Protein AF-A0A1B0FHN4-F1 (afdb_monomer_lite)

Structure (mmCIF, N/CA/C/O backbone):
data_AF-A0A1B0FHN4-F1
#
_entry.id   AF-A0A1B0FHN4-F1
#
loop_
_atom_site.group_PDB
_atom_site.id
_atom_site.type_symbol
_atom_site.label_atom_id
_atom_site.label_alt_id
_atom_site.label_comp_id
_atom_site.label_asym_id
_atom_site.label_entity_id
_atom_site.label_seq_id
_atom_site.pdbx_PDB_ins_code
_atom_site.Cartn_x
_atom_site.Cartn_y
_atom_site.Cartn_z
_atom_site.occupancy
_atom_site.B_iso_or_equiv
_atom_site.auth_seq_id
_atom_site.auth_comp_id
_atom_site.auth_asym_id
_atom_site.auth_atom_id
_atom_site.pdbx_PDB_model_num
ATOM 1 N N . MET A 1 1 ? 28.732 -13.993 -43.376 1.00 34.88 1 MET A N 1
ATOM 2 C CA . MET A 1 1 ? 27.911 -12.898 -42.823 1.00 34.88 1 MET A CA 1
ATOM 3 C C . MET A 1 1 ? 27.946 -11.778 -43.836 1.00 34.88 1 MET A C 1
ATOM 5 O O . MET A 1 1 ? 28.959 -11.091 -43.907 1.00 34.88 1 MET A O 1
ATOM 9 N N . ASP A 1 2 ? 26.891 -11.631 -44.626 1.00 32.06 2 ASP A N 1
ATOM 10 C CA . ASP A 1 2 ? 26.727 -10.445 -45.464 1.00 32.06 2 ASP A CA 1
ATOM 11 C C . ASP A 1 2 ? 26.324 -9.287 -44.547 1.00 32.06 2 ASP A C 1
ATOM 13 O O . ASP A 1 2 ? 25.372 -9.400 -43.774 1.00 32.06 2 ASP A O 1
ATOM 17 N N . LYS A 1 3 ? 27.129 -8.222 -44.535 1.00 39.84 3 LYS A N 1
ATOM 18 C CA . LYS A 1 3 ? 26.918 -7.025 -43.713 1.00 39.84 3 LYS A CA 1
ATOM 19 C C . LYS A 1 3 ? 26.563 -5.879 -44.653 1.00 39.84 3 LYS A C 1
ATOM 21 O O . LYS A 1 3 ? 27.335 -5.594 -45.565 1.00 39.84 3 LYS A O 1
ATOM 26 N N . VAL A 1 4 ? 25.428 -5.228 -44.417 1.00 41.84 4 VAL A N 1
ATOM 27 C CA . VAL A 1 4 ? 25.006 -4.020 -45.141 1.00 41.84 4 VAL A CA 1
ATOM 28 C C . VAL A 1 4 ? 24.867 -2.890 -44.122 1.00 41.84 4 VAL A C 1
ATOM 30 O O . VAL A 1 4 ? 24.237 -3.069 -43.079 1.00 41.84 4 VAL A O 1
ATOM 33 N N . GLU A 1 5 ? 25.505 -1.753 -44.399 1.00 41.12 5 GLU A N 1
ATOM 34 C CA . GLU A 1 5 ? 25.425 -0.530 -43.594 1.00 41.12 5 GLU A CA 1
ATOM 35 C C . GLU A 1 5 ? 24.766 0.567 -44.431 1.00 41.12 5 GLU A C 1
ATOM 37 O O . GLU A 1 5 ? 25.234 0.879 -45.526 1.00 41.12 5 GLU A O 1
ATOM 42 N N . GLU A 1 6 ? 23.689 1.158 -43.913 1.00 44.94 6 GLU A N 1
ATOM 43 C CA . GLU A 1 6 ? 22.981 2.261 -44.565 1.00 44.94 6 GLU A CA 1
ATOM 44 C C . GLU A 1 6 ? 22.776 3.443 -43.608 1.00 44.94 6 GLU A C 1
ATOM 46 O O . GLU A 1 6 ? 22.557 3.284 -42.405 1.00 44.94 6 GLU A O 1
ATOM 51 N N . SER A 1 7 ? 22.865 4.658 -44.158 1.00 42.47 7 SER A N 1
ATOM 52 C CA . SER A 1 7 ? 22.763 5.917 -43.412 1.00 42.47 7 SER A CA 1
ATOM 53 C C . SER A 1 7 ? 21.483 6.673 -43.770 1.00 42.47 7 SER A C 1
ATOM 55 O O . SER A 1 7 ? 21.197 6.860 -44.953 1.00 42.47 7 SER A O 1
ATOM 57 N N . MET A 1 8 ? 20.763 7.192 -42.774 1.00 43.97 8 MET A N 1
ATOM 58 C CA . MET A 1 8 ? 19.547 7.992 -42.982 1.00 43.97 8 MET A CA 1
ATOM 59 C C . MET A 1 8 ? 19.863 9.495 -43.104 1.00 43.97 8 MET A C 1
ATOM 61 O O . MET A 1 8 ? 20.710 10.016 -42.374 1.00 43.97 8 MET A O 1
ATOM 65 N N . GLN A 1 9 ? 19.181 10.225 -43.996 1.00 36.88 9 GLN A N 1
ATOM 66 C CA . GLN A 1 9 ? 19.342 11.682 -44.148 1.00 36.88 9 GLN A CA 1
ATOM 67 C C . GLN A 1 9 ? 18.136 12.471 -43.607 1.00 36.88 9 GLN A C 1
ATOM 69 O O . GLN A 1 9 ? 17.022 12.269 -44.080 1.00 36.88 9 GLN A O 1
ATOM 74 N N . PRO A 1 10 ? 18.367 13.458 -42.716 1.00 39.78 10 PRO A N 1
ATOM 75 C CA . PRO A 1 10 ? 17.508 14.641 -42.642 1.00 39.78 10 PRO A CA 1
ATOM 76 C C . PRO A 1 10 ? 18.302 15.967 -42.710 1.00 39.78 10 PRO A C 1
ATOM 78 O O . PRO A 1 10 ? 19.535 15.991 -42.764 1.00 39.78 10 PRO A O 1
ATOM 81 N N . ALA A 1 11 ? 17.570 17.088 -42.719 1.00 39.88 11 ALA A N 1
ATOM 82 C CA . ALA A 1 11 ? 18.005 18.452 -43.050 1.00 39.88 11 ALA A CA 1
ATOM 83 C C . ALA A 1 11 ? 19.072 19.111 -42.134 1.00 39.88 11 ALA A C 1
ATOM 85 O O . ALA A 1 11 ? 19.456 20.252 -42.386 1.00 39.88 11 ALA A O 1
ATOM 86 N N . SER A 1 12 ? 19.606 18.432 -41.108 1.00 40.16 12 SER A N 1
ATOM 87 C CA . SER A 1 12 ? 20.729 18.937 -40.297 1.00 40.16 12 SER A CA 1
ATOM 88 C C . SER A 1 12 ? 21.807 17.862 -40.077 1.00 40.16 12 SER A C 1
ATOM 90 O O . SER A 1 12 ? 21.520 16.673 -39.954 1.00 40.16 12 SER A O 1
ATOM 92 N N . ARG A 1 13 ? 23.086 18.269 -40.069 1.00 43.72 13 ARG A N 1
ATOM 93 C CA . ARG A 1 13 ? 24.255 17.364 -39.998 1.00 43.72 13 ARG A CA 1
ATOM 94 C C . ARG A 1 13 ? 24.473 16.698 -38.624 1.00 43.72 13 ARG A C 1
ATOM 96 O O . ARG A 1 13 ? 25.362 15.861 -38.532 1.00 43.72 13 ARG A O 1
ATOM 103 N N . ALA A 1 14 ? 23.722 17.060 -37.580 1.00 44.41 14 ALA A N 1
ATOM 104 C CA . ALA A 1 14 ? 24.095 16.769 -36.188 1.00 44.41 14 ALA A CA 1
ATOM 105 C C . ALA A 1 14 ? 23.534 15.458 -35.590 1.00 44.41 14 ALA A C 1
ATOM 107 O O . ALA A 1 14 ? 24.089 14.980 -34.606 1.00 44.41 14 ALA A O 1
ATOM 108 N N . CYS A 1 15 ? 22.493 14.849 -36.173 1.00 53.31 15 CYS A N 1
ATOM 109 C CA . CYS A 1 15 ? 21.855 13.635 -35.635 1.00 53.31 15 CYS A CA 1
ATOM 110 C C . CYS A 1 15 ? 21.538 12.644 -36.765 1.00 53.31 15 CYS A C 1
ATOM 112 O O . CYS A 1 15 ? 20.428 12.624 -37.294 1.00 53.31 15 CYS A O 1
ATOM 114 N N . ARG A 1 16 ? 22.522 11.844 -37.182 1.00 66.38 16 ARG A N 1
ATOM 115 C CA . ARG A 1 16 ? 22.334 10.791 -38.192 1.00 66.38 16 ARG A CA 1
ATOM 116 C C . ARG A 1 16 ? 22.693 9.458 -37.556 1.00 66.38 16 ARG A C 1
ATOM 118 O O . ARG A 1 16 ? 23.878 9.276 -37.371 1.00 66.38 16 ARG A O 1
ATOM 125 N N . PRO A 1 17 ? 21.768 8.550 -37.218 1.00 67.12 17 PRO A N 1
ATOM 126 C CA . PRO A 1 17 ? 22.126 7.211 -36.775 1.00 67.12 17 PRO A CA 1
ATOM 127 C C . PRO A 1 17 ? 22.584 6.356 -37.963 1.00 67.12 17 PRO A C 1
ATOM 129 O O . PRO A 1 17 ? 22.205 6.603 -39.113 1.00 67.12 17 PRO A O 1
ATOM 132 N N . VAL A 1 18 ? 23.367 5.323 -37.666 1.00 70.12 18 VAL A N 1
ATOM 133 C CA . VAL A 1 18 ? 23.642 4.207 -38.579 1.00 70.12 18 VAL A CA 1
ATOM 134 C C . VAL A 1 18 ? 22.832 3.012 -38.109 1.00 70.12 18 VAL A C 1
ATOM 136 O O . VAL A 1 18 ? 22.823 2.698 -36.917 1.00 70.12 18 VAL A O 1
ATOM 139 N N . ILE A 1 19 ? 22.141 2.366 -39.050 1.00 71.62 19 ILE A N 1
ATOM 140 C CA . ILE A 1 19 ? 21.429 1.113 -38.806 1.00 71.62 19 ILE A CA 1
ATOM 141 C C . ILE A 1 19 ? 22.251 0.005 -39.446 1.00 71.62 19 ILE A C 1
ATOM 143 O O . ILE A 1 19 ? 22.366 -0.084 -40.669 1.00 71.62 19 ILE A O 1
ATOM 147 N N . LYS A 1 20 ? 22.840 -0.839 -38.606 1.00 72.75 20 LYS A N 1
ATOM 148 C CA . LYS A 1 20 ? 23.603 -2.003 -39.038 1.00 72.75 20 LYS A CA 1
ATOM 149 C C . LYS A 1 20 ? 22.716 -3.238 -38.989 1.00 72.75 20 LYS A C 1
ATOM 151 O O . LYS A 1 20 ? 22.168 -3.567 -37.939 1.00 72.75 20 LYS A O 1
ATOM 156 N N . ILE A 1 21 ? 22.600 -3.928 -40.120 1.00 68.31 21 ILE A N 1
ATOM 157 C CA . ILE A 1 21 ? 21.758 -5.120 -40.261 1.00 68.31 21 ILE A CA 1
ATOM 158 C C . ILE A 1 21 ? 22.640 -6.360 -40.161 1.00 68.31 21 ILE A C 1
ATOM 160 O O . ILE A 1 21 ? 23.572 -6.542 -40.948 1.00 68.31 21 ILE A O 1
ATOM 164 N N . ILE A 1 22 ? 22.362 -7.208 -39.173 1.00 67.06 22 ILE A N 1
ATOM 165 C CA . ILE A 1 22 ? 23.154 -8.398 -38.872 1.00 67.06 22 ILE A CA 1
ATOM 166 C C . ILE A 1 22 ? 22.260 -9.630 -39.007 1.00 67.06 22 ILE A C 1
ATOM 168 O O . ILE A 1 22 ? 21.299 -9.805 -38.258 1.00 67.06 22 ILE A O 1
ATOM 172 N N . LYS A 1 23 ? 22.587 -10.504 -39.966 1.00 63.09 23 LYS A N 1
ATOM 173 C CA . LYS A 1 23 ? 21.985 -11.840 -40.056 1.00 63.09 23 LYS A CA 1
ATOM 174 C C . LYS A 1 23 ? 22.582 -12.716 -38.959 1.00 63.09 23 LYS A C 1
ATOM 176 O O . LYS A 1 23 ? 23.790 -12.970 -38.961 1.00 63.09 23 LYS A O 1
ATOM 181 N N . GLU A 1 24 ? 21.753 -13.157 -38.024 1.00 54.72 24 GLU A N 1
ATOM 182 C CA . GLU A 1 24 ? 22.209 -14.006 -36.928 1.00 54.72 24 GLU A CA 1
ATOM 183 C C . GLU A 1 24 ? 22.347 -15.464 -37.370 1.00 54.72 24 GLU A C 1
ATOM 185 O O . GLU A 1 24 ? 21.437 -16.044 -37.959 1.00 54.72 24 GLU A O 1
ATOM 190 N N . PHE A 1 25 ? 23.502 -16.059 -37.073 1.00 51.72 25 PHE A N 1
ATOM 191 C CA . PHE A 1 25 ? 23.772 -17.483 -37.247 1.00 51.72 25 PHE A CA 1
ATOM 192 C C . PHE A 1 25 ? 24.222 -18.057 -35.906 1.00 51.72 25 PHE A C 1
ATOM 194 O O . PHE A 1 25 ? 25.188 -17.562 -35.326 1.00 51.72 25 PHE A O 1
ATOM 201 N N . SER A 1 26 ? 23.587 -19.137 -35.449 1.00 38.94 26 SER A N 1
ATOM 202 C CA . SER A 1 26 ? 24.148 -19.974 -34.389 1.00 38.94 26 SER A CA 1
ATOM 203 C C . SER A 1 26 ? 24.907 -21.144 -35.017 1.00 38.94 26 SER A C 1
ATOM 205 O O . SER A 1 26 ? 24.331 -21.958 -35.739 1.00 38.94 26 SER A O 1
ATOM 207 N N . LYS A 1 27 ? 26.211 -21.237 -34.742 1.00 32.72 27 LYS A N 1
ATOM 208 C CA . LYS A 1 27 ? 26.993 -22.472 -34.886 1.00 32.72 27 LYS A CA 1
ATOM 209 C C . LYS A 1 27 ? 27.390 -22.928 -33.482 1.00 32.72 27 LYS A C 1
ATOM 211 O O . LYS A 1 27 ? 28.496 -22.649 -33.035 1.00 32.72 27 LYS A O 1
ATOM 216 N N . SER A 1 28 ? 26.506 -23.630 -32.783 1.00 32.69 28 SER A N 1
ATOM 217 C CA . SER A 1 28 ? 26.927 -24.497 -31.680 1.00 32.69 28 SER A CA 1
ATOM 218 C C . SER A 1 28 ? 26.918 -25.942 -32.176 1.00 32.69 28 SER A C 1
ATOM 220 O O . SER A 1 28 ? 25.863 -26.554 -32.324 1.00 32.69 28 SER A O 1
ATOM 222 N N . GLN A 1 29 ? 28.107 -26.478 -32.470 1.00 32.12 29 GLN A N 1
ATOM 223 C CA . GLN A 1 29 ? 28.345 -27.923 -32.525 1.00 32.12 29 GLN A CA 1
ATOM 224 C 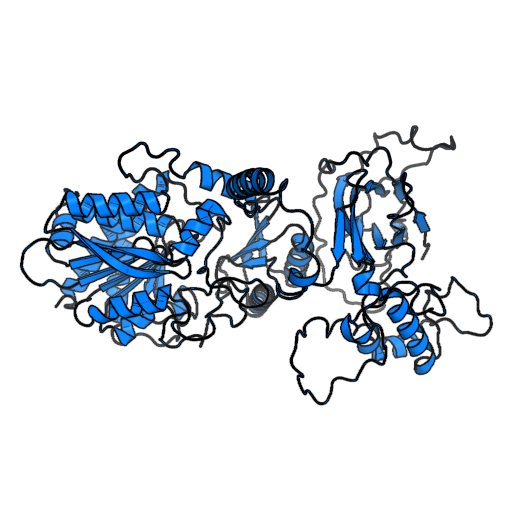C . GLN A 1 29 ? 28.333 -28.462 -31.092 1.00 32.12 29 GLN A C 1
ATOM 226 O O . GLN A 1 29 ? 29.374 -28.765 -30.532 1.00 32.12 29 GLN A O 1
ATOM 231 N N . GLU A 1 30 ? 27.159 -28.531 -30.485 1.00 30.67 30 GLU A N 1
ATOM 232 C CA . GLU A 1 30 ? 26.913 -29.396 -29.337 1.00 30.67 30 GLU A CA 1
ATOM 233 C C . GLU A 1 30 ? 25.421 -29.715 -29.359 1.00 30.67 30 GLU A C 1
ATOM 235 O O . GLU A 1 30 ? 24.571 -28.826 -29.282 1.00 30.67 30 GLU A O 1
ATOM 240 N N . GLU A 1 31 ? 25.114 -30.991 -29.590 1.00 33.03 31 GLU A N 1
ATOM 241 C CA . GLU A 1 31 ? 23.768 -31.551 -29.557 1.00 33.03 31 GLU A CA 1
ATOM 242 C C . GLU A 1 31 ? 23.168 -31.369 -28.156 1.00 33.03 31 GLU A C 1
ATOM 244 O O . GLU A 1 31 ? 23.249 -32.249 -27.307 1.00 33.03 31 GLU A O 1
ATOM 249 N N . PHE A 1 32 ? 22.523 -30.233 -27.904 1.00 31.38 32 PHE A N 1
ATOM 250 C CA . PHE A 1 32 ? 21.530 -30.119 -26.840 1.00 31.38 32 PHE A CA 1
ATOM 251 C C . PHE A 1 32 ? 20.136 -30.213 -27.459 1.00 31.38 32 PHE A C 1
ATOM 253 O O . PHE A 1 32 ? 19.415 -29.233 -27.636 1.00 31.38 32 PHE A O 1
ATOM 260 N N . THR A 1 33 ? 19.744 -31.440 -27.800 1.00 32.06 33 THR A N 1
ATOM 261 C CA . THR A 1 33 ? 18.342 -31.820 -27.991 1.00 32.06 33 THR A CA 1
ATOM 262 C C . THR A 1 33 ? 17.621 -31.785 -26.643 1.00 32.06 33 THR A C 1
ATOM 264 O O . THR A 1 33 ? 17.456 -32.811 -25.991 1.00 32.06 33 THR A O 1
ATOM 267 N N . TYR A 1 34 ? 17.158 -30.606 -26.231 1.00 30.61 34 TYR A N 1
ATOM 268 C CA . TYR A 1 34 ? 15.977 -30.503 -25.375 1.00 30.61 34 TYR A CA 1
ATOM 269 C C . TYR A 1 34 ? 14.806 -30.061 -26.246 1.00 30.61 34 TYR A C 1
ATOM 271 O O . TYR A 1 34 ? 14.910 -29.100 -27.006 1.00 30.61 34 TYR A O 1
ATOM 279 N N . GLY A 1 35 ? 13.712 -30.820 -26.186 1.00 31.41 35 GLY A N 1
ATOM 280 C CA . GLY A 1 35 ? 12.503 -30.644 -26.988 1.00 31.41 35 GLY A CA 1
ATOM 281 C C . GLY A 1 35 ? 11.759 -29.342 -26.690 1.00 31.41 35 GLY A C 1
ATOM 282 O O . GLY A 1 35 ? 10.659 -29.365 -26.146 1.00 31.41 35 GLY A O 1
ATOM 283 N N . LEU A 1 36 ? 12.336 -28.210 -27.087 1.00 32.19 36 LEU A N 1
ATOM 284 C CA . LEU A 1 36 ? 11.696 -26.903 -27.079 1.00 32.19 36 LEU A CA 1
ATOM 285 C C . LEU A 1 36 ? 10.501 -26.936 -28.039 1.00 32.19 36 LEU A C 1
ATOM 287 O O . LEU A 1 36 ? 10.652 -26.891 -29.265 1.00 32.19 36 LEU A O 1
ATOM 291 N N . LYS A 1 37 ? 9.282 -26.983 -27.492 1.00 30.56 37 LYS A N 1
ATOM 292 C CA . LYS A 1 37 ? 8.090 -26.583 -28.247 1.00 30.56 37 LYS A CA 1
ATOM 293 C C . LYS A 1 37 ? 8.266 -25.113 -28.631 1.00 30.56 37 LYS A C 1
ATOM 295 O O . LYS A 1 37 ? 8.215 -24.232 -27.779 1.00 30.56 37 LYS A O 1
ATOM 300 N N . LYS A 1 38 ? 8.479 -24.859 -29.925 1.00 31.61 38 LYS A N 1
ATOM 301 C CA . LYS A 1 38 ? 8.572 -23.512 -30.505 1.00 31.61 38 LYS A CA 1
ATOM 302 C C . LYS A 1 38 ? 7.319 -22.705 -30.131 1.00 31.61 38 LYS A C 1
ATOM 304 O O . LYS A 1 38 ? 6.219 -23.032 -30.569 1.00 31.61 38 LYS A O 1
ATOM 309 N N . ILE A 1 39 ? 7.487 -21.662 -29.319 1.00 35.91 39 ILE A N 1
ATOM 310 C CA . ILE A 1 39 ? 6.416 -20.728 -28.955 1.00 35.91 39 ILE A CA 1
ATOM 311 C C . ILE A 1 39 ? 6.089 -19.881 -30.191 1.00 35.91 39 ILE A C 1
ATOM 313 O O . ILE A 1 39 ? 6.935 -19.137 -30.688 1.00 35.91 39 ILE A O 1
ATOM 317 N N . HIS A 1 40 ? 4.866 -19.999 -30.708 1.00 31.12 40 HIS A N 1
ATOM 318 C CA . HIS A 1 40 ? 4.373 -19.151 -31.791 1.00 31.12 40 HIS A CA 1
ATOM 319 C C . HIS A 1 40 ? 4.014 -17.759 -31.251 1.00 31.12 40 HIS A C 1
ATOM 321 O O . HIS A 1 40 ? 2.978 -17.590 -30.611 1.00 31.12 40 HIS A O 1
ATOM 327 N N . TYR A 1 41 ? 4.824 -16.741 -31.557 1.00 40.97 41 TYR A N 1
ATOM 328 C CA . TYR A 1 41 ? 4.390 -15.348 -31.437 1.00 40.97 41 TYR A CA 1
ATOM 329 C C . TYR A 1 41 ? 3.183 -15.111 -32.359 1.00 40.97 41 TYR A C 1
ATOM 331 O O . TYR A 1 41 ? 3.268 -15.309 -33.575 1.00 40.97 41 TYR A O 1
ATOM 339 N N . GLN A 1 42 ? 2.047 -14.670 -31.808 1.00 43.12 42 GLN A N 1
ATOM 340 C CA . GLN A 1 42 ? 0.938 -14.182 -32.628 1.00 43.12 42 GLN A CA 1
ATOM 341 C C . GLN A 1 42 ? 1.294 -12.798 -33.179 1.00 43.12 42 GLN A C 1
ATOM 343 O O . GLN A 1 42 ? 1.044 -11.772 -32.553 1.00 43.12 42 GLN A O 1
ATOM 348 N N . ILE A 1 43 ? 1.891 -12.776 -34.370 1.00 54.84 43 ILE A N 1
ATOM 349 C CA . ILE A 1 43 ? 2.133 -11.543 -35.122 1.00 54.84 43 ILE A CA 1
ATOM 350 C C . ILE A 1 43 ? 0.764 -10.963 -35.523 1.00 54.84 43 ILE A C 1
ATOM 352 O O . ILE A 1 43 ? -0.015 -11.661 -36.195 1.00 54.84 43 ILE A O 1
ATOM 356 N N . PRO A 1 44 ? 0.437 -9.714 -35.140 1.00 49.38 44 PRO A N 1
ATOM 357 C CA . PRO A 1 44 ? -0.846 -9.107 -35.469 1.00 49.38 44 PRO A CA 1
ATOM 358 C C . PRO A 1 44 ? -1.014 -8.995 -36.990 1.00 49.38 44 PRO A C 1
ATOM 360 O O . PRO A 1 44 ? -0.048 -8.884 -37.744 1.00 49.38 44 PRO A O 1
ATOM 363 N N . LYS A 1 45 ? -2.262 -9.026 -37.478 1.00 64.69 45 LYS A N 1
ATOM 364 C CA . LYS A 1 45 ? -2.552 -8.983 -38.929 1.00 64.69 45 LYS A CA 1
ATOM 365 C C . LYS A 1 45 ? -2.007 -7.729 -39.623 1.00 64.69 45 LYS A C 1
ATOM 367 O O . LYS A 1 45 ? -1.831 -7.760 -40.834 1.00 64.69 45 LYS A O 1
ATOM 372 N N . ARG A 1 46 ? -1.809 -6.641 -38.878 1.00 54.97 46 ARG A N 1
ATOM 373 C CA . ARG A 1 46 ? -1.222 -5.378 -39.331 1.00 54.97 46 ARG A CA 1
ATOM 374 C C . ARG A 1 46 ? -0.379 -4.794 -38.193 1.00 54.97 46 ARG A C 1
ATOM 376 O O . ARG A 1 46 ? -0.759 -5.002 -37.038 1.00 54.97 46 ARG A O 1
ATOM 383 N N . PRO A 1 47 ? 0.717 -4.085 -38.495 1.00 57.88 47 PRO A N 1
ATOM 384 C CA . PRO A 1 47 ? 1.460 -3.354 -37.480 1.00 57.88 47 PRO A CA 1
ATOM 385 C C . PRO A 1 47 ? 0.571 -2.266 -36.865 1.00 57.88 47 PRO A C 1
ATOM 387 O O . PRO A 1 47 ? -0.306 -1.703 -37.527 1.00 57.88 47 PRO A O 1
ATOM 390 N N . TYR A 1 48 ? 0.775 -1.982 -35.580 1.00 54.34 48 TYR A N 1
ATOM 391 C CA . TYR A 1 48 ? 0.095 -0.875 -34.911 1.00 54.34 48 TYR A CA 1
ATOM 392 C C . TYR A 1 48 ? 0.551 0.456 -35.514 1.00 54.34 48 TYR A C 1
ATOM 394 O O . TYR A 1 48 ? 1.712 0.591 -35.908 1.00 54.34 48 TYR A O 1
ATOM 402 N N . ARG A 1 49 ? -0.363 1.434 -35.584 1.00 54.41 49 ARG A N 1
ATOM 403 C CA . ARG A 1 49 ? -0.085 2.758 -36.153 1.00 54.41 49 ARG A CA 1
ATOM 404 C C . ARG A 1 49 ? 0.953 3.468 -35.289 1.00 54.41 49 ARG A C 1
ATOM 406 O O . ARG A 1 49 ? 0.650 3.884 -34.177 1.00 54.41 49 ARG A O 1
ATOM 413 N N . VAL A 1 50 ? 2.157 3.616 -35.822 1.00 53.84 50 VAL A N 1
ATOM 414 C CA . VAL A 1 50 ? 3.221 4.391 -35.189 1.00 53.84 50 VAL A CA 1
ATOM 415 C C . VAL A 1 50 ? 3.009 5.858 -35.567 1.00 53.84 50 VAL A C 1
ATOM 417 O O . VAL A 1 50 ? 2.987 6.205 -36.747 1.00 53.84 50 VAL A O 1
ATOM 420 N N . THR A 1 51 ? 2.751 6.719 -34.585 1.00 51.22 51 THR A N 1
ATOM 421 C CA . THR A 1 51 ? 2.561 8.159 -34.804 1.00 51.22 51 THR A CA 1
ATOM 422 C C . THR A 1 51 ? 3.914 8.844 -34.985 1.00 51.22 51 THR A C 1
ATOM 424 O O . THR A 1 51 ? 4.754 8.777 -34.094 1.00 51.22 51 THR A O 1
ATOM 427 N N . GLY A 1 52 ? 4.122 9.513 -36.120 1.00 57.34 52 GLY A N 1
ATOM 428 C CA . GLY A 1 52 ? 5.321 10.310 -36.389 1.00 57.34 52 GLY A CA 1
ATOM 429 C C . GLY A 1 52 ? 5.300 10.890 -37.801 1.00 57.34 52 GLY A C 1
ATOM 430 O O . GLY A 1 52 ? 4.841 10.233 -38.736 1.00 57.34 52 GLY A O 1
ATOM 431 N N . CYS A 1 53 ? 5.760 12.130 -37.973 1.00 60.59 53 CYS A N 1
ATOM 432 C CA . CYS A 1 53 ? 5.789 12.785 -39.288 1.00 60.59 53 CYS A CA 1
ATOM 433 C C . CYS A 1 53 ? 6.983 12.350 -40.154 1.00 60.59 53 CYS A C 1
ATOM 435 O O . CYS A 1 53 ? 6.979 12.608 -41.354 1.00 60.59 53 CYS A O 1
ATOM 437 N N . GLY A 1 54 ? 7.975 11.656 -39.581 1.00 60.94 54 GLY A N 1
ATOM 438 C CA . GLY A 1 54 ? 9.163 11.195 -40.303 1.00 60.94 54 GLY A CA 1
ATOM 439 C C . GLY A 1 54 ? 8.955 9.957 -41.180 1.00 60.94 54 GLY A C 1
ATOM 440 O O . GLY A 1 54 ? 9.852 9.622 -41.950 1.00 60.94 54 GLY A O 1
ATOM 441 N N . TYR A 1 55 ? 7.797 9.287 -41.113 1.00 63.16 55 TYR A N 1
ATOM 442 C CA . TYR A 1 55 ? 7.517 8.075 -41.900 1.00 63.16 55 TYR A CA 1
ATOM 443 C C . TYR A 1 55 ? 7.671 8.293 -43.416 1.00 63.16 55 TYR A C 1
ATOM 445 O O . TYR A 1 55 ? 8.207 7.436 -44.111 1.00 63.16 55 TYR A O 1
ATOM 453 N N . THR A 1 56 ? 7.277 9.463 -43.929 1.00 63.88 56 THR A N 1
ATOM 454 C CA . THR A 1 56 ? 7.404 9.814 -45.357 1.00 63.88 56 THR A CA 1
ATOM 455 C C . THR A 1 56 ? 8.838 10.123 -45.794 1.00 63.88 56 THR A C 1
ATOM 457 O O . THR A 1 56 ? 9.099 10.234 -46.985 1.00 63.88 56 THR A O 1
ATOM 460 N N . THR A 1 57 ? 9.761 10.296 -44.847 1.00 67.88 57 THR A N 1
ATOM 461 C CA . THR A 1 57 ? 11.178 10.626 -45.084 1.00 67.88 57 THR A CA 1
ATOM 462 C C . THR A 1 57 ? 12.115 9.571 -44.484 1.00 67.88 57 THR A C 1
ATOM 464 O O . THR A 1 57 ? 13.283 9.850 -44.218 1.00 67.88 57 THR A O 1
ATOM 467 N N . GLY A 1 58 ? 11.583 8.380 -44.199 1.00 73.81 58 GLY A N 1
ATOM 468 C CA . GLY A 1 58 ? 12.306 7.264 -43.603 1.00 73.81 58 GLY A CA 1
ATOM 469 C C . GLY A 1 58 ? 13.035 6.387 -44.618 1.00 73.81 58 GLY A C 1
ATOM 470 O O . GLY A 1 58 ? 12.897 6.531 -45.830 1.00 73.81 58 GLY A O 1
ATOM 471 N N . LEU A 1 59 ? 13.792 5.433 -44.095 1.00 81.88 59 LEU A N 1
ATOM 472 C CA . LEU A 1 59 ? 14.432 4.362 -44.837 1.00 81.88 59 LEU A CA 1
ATOM 473 C C . LEU A 1 59 ? 13.478 3.171 -44.933 1.00 81.88 59 LEU A C 1
ATOM 475 O O . LEU A 1 59 ? 12.963 2.712 -43.916 1.00 81.88 59 LEU A O 1
ATOM 479 N N . THR A 1 60 ? 13.249 2.661 -46.141 1.00 81.69 60 THR A N 1
ATOM 480 C CA . THR A 1 60 ? 12.444 1.452 -46.358 1.00 81.69 60 THR A CA 1
ATOM 481 C C . THR A 1 60 ? 13.288 0.376 -47.019 1.00 81.69 60 THR A C 1
ATOM 483 O O . THR A 1 60 ? 13.859 0.615 -48.080 1.00 81.69 60 THR A O 1
ATOM 486 N N . LEU A 1 61 ? 13.338 -0.808 -46.411 1.00 84.06 61 LEU A N 1
ATOM 487 C CA . LEU A 1 61 ? 14.149 -1.935 -46.850 1.00 84.06 61 LEU A CA 1
ATOM 488 C C . LEU A 1 61 ? 13.313 -3.189 -47.014 1.00 84.06 61 LEU A C 1
ATOM 490 O O . LEU A 1 61 ? 12.480 -3.518 -46.173 1.00 84.06 61 LEU A O 1
ATOM 494 N N . LEU A 1 62 ? 13.587 -3.918 -48.090 1.00 84.38 62 LEU A N 1
ATOM 495 C CA . LEU A 1 62 ? 13.107 -5.275 -48.276 1.00 84.38 62 LEU A CA 1
ATOM 496 C C . LEU A 1 62 ? 14.267 -6.227 -47.993 1.00 84.38 62 LEU A C 1
ATOM 498 O O . LEU A 1 62 ? 15.235 -6.262 -48.751 1.00 84.38 62 LEU A O 1
ATOM 502 N N . LEU A 1 63 ? 14.167 -6.987 -46.909 1.00 84.69 63 LEU A N 1
ATOM 503 C CA . LEU A 1 63 ? 15.195 -7.933 -46.491 1.00 84.69 63 LEU A CA 1
ATOM 504 C C . LEU A 1 63 ? 14.741 -9.358 -46.830 1.00 84.69 63 LEU A C 1
ATOM 506 O O . LEU A 1 63 ? 13.650 -9.772 -46.433 1.00 84.69 63 LEU A O 1
ATOM 510 N N . ASP A 1 64 ? 15.576 -10.108 -47.549 1.00 84.19 64 ASP A N 1
ATOM 511 C CA . ASP A 1 64 ? 15.416 -11.555 -47.738 1.00 84.19 64 ASP A CA 1
ATOM 512 C C . ASP A 1 64 ? 16.230 -12.259 -46.638 1.00 84.19 64 ASP A C 1
ATOM 514 O O . ASP A 1 64 ? 17.464 -12.217 -46.680 1.00 84.19 64 ASP A O 1
ATOM 518 N N . PRO A 1 65 ? 15.589 -12.866 -45.620 1.00 78.94 65 PRO A N 1
ATOM 519 C CA . PRO A 1 65 ? 16.318 -13.576 -44.575 1.00 78.94 65 PRO A CA 1
ATOM 520 C C . PRO A 1 65 ? 17.032 -14.827 -45.103 1.00 78.94 65 PRO A C 1
ATOM 522 O O . PRO A 1 65 ? 17.928 -15.323 -44.425 1.00 78.94 65 PRO A O 1
ATOM 525 N N . MET A 1 66 ? 16.697 -15.320 -46.301 1.00 78.38 66 MET A N 1
ATOM 526 C CA . MET A 1 66 ? 17.131 -16.603 -46.859 1.00 78.38 66 MET A CA 1
ATOM 527 C C . MET A 1 66 ? 16.917 -17.714 -45.827 1.00 78.38 66 MET A C 1
ATOM 529 O O . MET A 1 66 ? 17.872 -18.245 -45.253 1.00 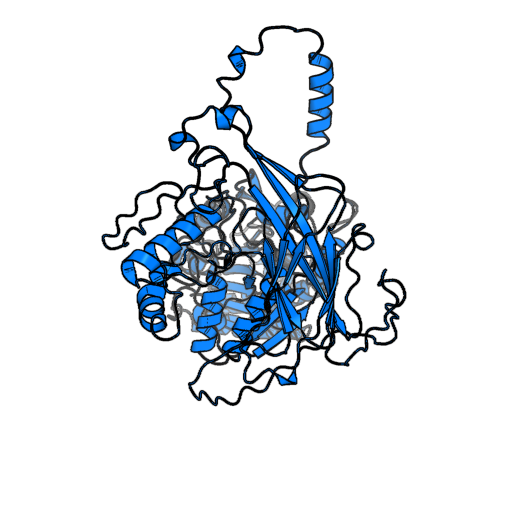78.38 66 MET A O 1
ATOM 533 N N . VAL A 1 67 ? 15.643 -17.998 -45.529 1.00 73.00 67 VAL A N 1
ATOM 534 C CA . VAL A 1 67 ? 15.238 -18.940 -44.468 1.00 73.00 67 VAL A CA 1
ATOM 535 C C . VAL A 1 67 ? 15.884 -20.318 -44.649 1.00 73.00 67 VAL A C 1
ATOM 537 O O . VAL A 1 67 ? 16.263 -20.946 -43.662 1.00 73.00 67 VAL A O 1
ATOM 540 N N . ASP A 1 68 ? 16.089 -20.740 -45.897 1.00 72.44 68 ASP A N 1
ATOM 541 C CA . ASP A 1 68 ? 16.705 -22.024 -46.250 1.00 72.44 68 ASP A CA 1
ATOM 542 C C . ASP A 1 68 ? 18.178 -22.153 -45.803 1.00 72.44 68 ASP A C 1
ATOM 544 O O . ASP A 1 68 ? 18.679 -23.267 -45.655 1.00 72.44 68 ASP A O 1
ATOM 548 N N . ASP A 1 69 ? 18.866 -21.041 -45.521 1.00 71.00 69 ASP A N 1
ATOM 549 C CA . ASP A 1 69 ? 20.262 -21.044 -45.058 1.00 71.00 69 ASP A CA 1
ATOM 550 C C . ASP A 1 69 ? 20.400 -21.234 -43.534 1.00 71.00 69 ASP A C 1
ATOM 552 O O . ASP A 1 69 ? 21.518 -21.346 -43.015 1.00 71.00 69 ASP A O 1
ATOM 556 N N . TYR A 1 70 ? 19.296 -21.223 -42.778 1.00 64.12 70 TYR A N 1
ATOM 557 C CA . TYR A 1 70 ? 19.347 -21.364 -41.322 1.00 64.12 70 TYR A CA 1
ATOM 558 C C . TYR A 1 70 ? 19.443 -22.834 -40.903 1.00 64.12 70 TYR A C 1
ATOM 560 O O . TYR A 1 70 ? 18.489 -23.597 -41.022 1.00 64.12 70 TYR A O 1
ATOM 568 N N . ILE A 1 71 ? 20.580 -23.210 -40.314 1.00 59.28 71 ILE A N 1
ATOM 569 C CA . ILE A 1 71 ? 20.824 -24.562 -39.778 1.00 59.28 71 ILE A CA 1
ATOM 570 C C . ILE A 1 71 ? 20.308 -24.691 -38.331 1.00 59.28 71 ILE A C 1
ATOM 572 O O . ILE A 1 71 ? 19.702 -25.695 -37.968 1.00 59.28 71 ILE A O 1
ATOM 576 N N . ALA A 1 72 ? 20.519 -23.660 -37.507 1.00 55.72 72 ALA A N 1
ATOM 577 C CA . ALA A 1 72 ? 20.020 -23.537 -36.137 1.00 55.72 72 ALA A CA 1
ATOM 578 C C . ALA A 1 72 ? 19.894 -22.048 -35.773 1.00 55.72 72 ALA A C 1
ATOM 580 O O . ALA A 1 72 ? 20.689 -21.232 -36.248 1.00 55.72 72 ALA A O 1
ATOM 581 N N . ASN A 1 73 ? 18.919 -21.683 -34.933 1.00 54.34 73 ASN A N 1
ATOM 582 C CA . ASN A 1 73 ? 18.775 -20.310 -34.446 1.00 54.34 73 ASN A CA 1
ATOM 583 C C . ASN A 1 73 ? 18.607 -20.260 -32.920 1.00 54.34 73 ASN A C 1
ATOM 585 O O . ASN A 1 73 ? 17.972 -21.139 -32.342 1.00 54.34 73 ASN A O 1
ATOM 589 N N . GLY A 1 74 ? 19.166 -19.224 -32.289 1.00 50.44 74 GLY A N 1
ATOM 590 C CA . GLY A 1 74 ? 19.020 -18.941 -30.856 1.00 50.44 74 GLY A CA 1
ATOM 591 C C . GLY A 1 74 ? 17.676 -18.303 -30.480 1.00 50.44 74 GLY A C 1
ATOM 592 O O . GLY A 1 74 ? 17.373 -18.176 -29.298 1.00 50.44 74 GLY A O 1
ATOM 593 N N . PHE A 1 75 ? 16.858 -17.932 -31.471 1.00 55.84 75 PHE A N 1
ATOM 594 C CA . PHE A 1 75 ? 15.565 -17.267 -31.295 1.00 55.84 75 PHE A CA 1
ATOM 595 C C . PHE A 1 75 ? 14.424 -18.029 -31.987 1.00 55.84 75 PHE A C 1
ATOM 597 O O . PHE A 1 75 ? 14.634 -18.791 -32.934 1.00 55.84 75 PHE A O 1
ATOM 604 N N . SER A 1 76 ? 13.183 -17.799 -31.542 1.00 53.72 76 SER A N 1
ATOM 605 C CA . SER A 1 76 ? 11.958 -18.420 -32.073 1.00 53.72 76 SER A CA 1
ATOM 606 C C . SER A 1 76 ? 11.454 -17.773 -33.378 1.00 53.72 76 SER A C 1
ATOM 608 O O . SER A 1 76 ? 10.281 -17.431 -33.513 1.00 53.72 76 SER A O 1
ATOM 610 N N . GLY A 1 77 ? 12.330 -17.613 -34.371 1.00 64.00 77 GLY A N 1
ATOM 611 C CA . GLY A 1 77 ? 11.991 -17.075 -35.695 1.00 64.00 77 GLY A CA 1
ATOM 612 C C . GLY A 1 77 ? 13.216 -16.965 -36.599 1.00 64.00 77 GLY A C 1
ATOM 613 O O . GLY A 1 77 ? 14.323 -17.172 -36.130 1.00 64.00 77 GLY A O 1
ATOM 614 N N . TYR A 1 78 ? 13.045 -16.657 -37.882 1.00 76.12 78 TYR A N 1
ATOM 615 C CA . TYR A 1 78 ? 14.145 -16.362 -38.816 1.00 76.12 78 TYR A CA 1
ATOM 616 C C . TYR A 1 78 ? 14.172 -14.856 -39.068 1.00 76.12 78 TYR A C 1
ATOM 618 O O . TYR A 1 78 ? 13.099 -14.267 -39.121 1.00 76.12 78 TYR A O 1
ATOM 626 N N . GLY A 1 79 ? 15.330 -14.204 -39.190 1.00 83.00 79 GLY A N 1
ATOM 627 C CA . GLY A 1 79 ? 15.354 -12.742 -39.305 1.00 83.00 79 GLY A CA 1
ATOM 628 C C . GLY A 1 79 ? 16.698 -12.062 -39.049 1.00 83.00 79 GLY A C 1
ATOM 629 O O . GLY A 1 79 ? 17.751 -12.702 -39.055 1.00 83.00 79 GLY A O 1
ATOM 630 N N . PHE A 1 80 ? 16.647 -10.749 -38.825 1.00 83.06 80 PHE A N 1
ATOM 631 C CA . PHE A 1 80 ? 17.822 -9.892 -38.654 1.00 83.06 80 PHE A CA 1
ATOM 632 C C . PHE A 1 80 ? 17.789 -9.142 -37.327 1.00 83.06 80 PHE A C 1
ATOM 634 O O . PHE A 1 80 ? 16.739 -8.678 -36.881 1.00 83.06 80 PHE A O 1
ATOM 641 N N . SER A 1 81 ? 18.972 -8.970 -36.746 1.00 80.19 81 SER A N 1
ATOM 642 C CA . SER A 1 81 ? 19.222 -8.047 -35.648 1.00 80.19 81 SER A CA 1
ATOM 643 C C . SER A 1 81 ? 19.634 -6.688 -36.221 1.00 80.19 81 SER A C 1
ATOM 645 O O . SER A 1 81 ? 20.506 -6.604 -37.091 1.00 80.19 81 SER A O 1
ATOM 647 N N . LEU A 1 82 ? 18.960 -5.629 -35.788 1.00 81.94 82 LEU A N 1
ATOM 648 C CA . LEU A 1 82 ? 19.155 -4.255 -36.239 1.00 81.94 82 LEU A CA 1
ATOM 649 C C . LEU A 1 82 ? 19.811 -3.465 -35.121 1.00 81.94 82 LEU A C 1
ATOM 651 O O . LEU A 1 82 ? 19.182 -3.233 -34.093 1.00 81.94 82 LEU A O 1
ATOM 655 N N . VAL A 1 83 ? 21.048 -3.037 -35.335 1.00 81.12 83 VAL A N 1
ATOM 656 C CA . VAL A 1 83 ? 21.826 -2.279 -34.354 1.00 81.12 83 VAL A CA 1
ATOM 657 C C . VAL A 1 83 ? 21.825 -0.806 -34.749 1.00 81.12 83 VAL A C 1
ATOM 659 O O . VAL A 1 83 ? 22.298 -0.455 -35.830 1.00 81.12 83 VAL A O 1
ATOM 662 N N . ILE A 1 84 ? 21.296 0.052 -33.880 1.00 83.19 84 ILE A N 1
ATOM 663 C CA . ILE A 1 84 ? 21.165 1.496 -34.084 1.00 83.19 84 ILE A CA 1
ATOM 664 C C . ILE A 1 84 ? 22.215 2.196 -33.221 1.00 83.19 84 ILE A C 1
ATOM 666 O O . ILE A 1 84 ? 22.186 2.119 -31.992 1.00 83.19 84 ILE A O 1
ATOM 670 N N . HIS A 1 85 ? 23.161 2.881 -33.859 1.00 80.19 85 HIS A N 1
ATOM 671 C CA . HIS A 1 85 ? 24.264 3.537 -33.158 1.00 80.19 85 HIS A CA 1
ATOM 672 C C . HIS A 1 85 ? 24.666 4.867 -33.802 1.00 80.19 85 HIS A C 1
ATOM 674 O O . HIS A 1 85 ? 24.249 5.202 -34.913 1.00 80.19 85 HIS A O 1
ATOM 680 N N . ASP A 1 86 ? 25.488 5.641 -33.088 1.00 81.12 86 ASP A N 1
ATOM 681 C CA . ASP A 1 86 ? 26.079 6.857 -33.645 1.00 81.12 86 ASP A CA 1
ATOM 682 C C . ASP A 1 86 ? 27.092 6.500 -34.758 1.00 81.12 86 ASP A C 1
ATOM 684 O O . ASP A 1 86 ? 27.893 5.581 -34.570 1.00 81.12 86 ASP A O 1
ATOM 688 N N . PRO A 1 87 ? 27.087 7.203 -35.904 1.00 79.12 87 PRO A N 1
ATOM 689 C CA . PRO A 1 87 ? 27.927 6.941 -37.076 1.00 79.12 87 PRO A CA 1
ATOM 690 C C . PRO A 1 87 ? 29.413 7.052 -36.780 1.00 79.12 87 PRO A C 1
ATOM 692 O O . PRO A 1 87 ? 30.224 6.468 -37.492 1.00 79.12 87 PRO A O 1
ATOM 695 N N . TYR A 1 88 ? 29.776 7.838 -35.769 1.00 77.81 88 TYR A N 1
ATOM 696 C CA . TYR A 1 88 ? 31.163 8.020 -35.376 1.00 77.81 88 TYR A CA 1
ATOM 697 C C . TYR A 1 88 ? 31.605 7.008 -34.320 1.00 77.81 88 TYR A C 1
ATOM 699 O O . TYR A 1 88 ? 32.782 6.998 -33.973 1.00 77.81 88 TYR A O 1
ATOM 707 N N . ASN A 1 89 ? 30.697 6.164 -33.823 1.00 77.56 89 ASN A N 1
ATOM 708 C CA . ASN A 1 89 ? 31.003 5.116 -32.862 1.00 77.56 89 ASN A CA 1
ATOM 709 C C . ASN A 1 89 ? 31.106 3.757 -33.550 1.00 77.56 89 ASN A C 1
ATOM 711 O O . ASN A 1 89 ? 30.317 3.425 -34.436 1.00 77.56 89 ASN A O 1
ATOM 715 N N . MET A 1 90 ? 32.045 2.934 -33.084 1.00 72.62 90 MET A N 1
ATOM 716 C CA . MET A 1 90 ? 32.028 1.517 -33.411 1.00 72.62 90 MET A CA 1
ATOM 717 C C . MET A 1 90 ? 30.730 0.879 -32.893 1.00 72.62 90 MET A C 1
ATOM 719 O O . MET A 1 90 ? 30.328 1.165 -31.762 1.00 72.62 90 MET A O 1
ATOM 723 N N . PRO A 1 91 ? 30.086 0.006 -33.686 1.00 66.38 91 PRO A N 1
ATOM 724 C CA . PRO A 1 91 ? 28.947 -0.766 -33.213 1.00 66.38 91 PRO A CA 1
ATOM 725 C C . PRO A 1 91 ? 29.408 -1.666 -32.061 1.00 66.38 91 PRO A C 1
ATOM 727 O O . PRO A 1 91 ? 30.255 -2.539 -32.254 1.00 66.38 91 PRO A O 1
ATOM 730 N N . ASP A 1 92 ? 28.874 -1.419 -30.869 1.00 65.50 92 ASP A N 1
ATOM 731 C CA . ASP A 1 92 ? 29.134 -2.191 -29.650 1.00 65.50 92 ASP A CA 1
ATOM 732 C C . ASP A 1 92 ? 27.905 -3.033 -29.292 1.00 65.50 92 ASP A C 1
ATOM 734 O O . ASP A 1 92 ? 26.787 -2.716 -29.697 1.00 65.50 92 ASP A O 1
ATOM 738 N N . GLU A 1 93 ? 28.097 -4.086 -28.498 1.00 53.88 93 GLU A N 1
ATOM 739 C CA . GLU A 1 93 ? 27.013 -4.984 -28.059 1.00 53.88 93 GLU A CA 1
ATOM 740 C C . GLU A 1 93 ? 25.959 -4.275 -27.186 1.00 53.88 93 GLU A C 1
ATOM 742 O O . GLU A 1 93 ? 24.845 -4.768 -27.046 1.00 53.88 93 GLU A O 1
ATOM 747 N N . ASN A 1 94 ? 26.284 -3.102 -26.630 1.00 54.47 94 ASN A N 1
ATOM 748 C CA . ASN A 1 94 ? 25.366 -2.275 -25.839 1.00 54.47 94 ASN A CA 1
ATOM 749 C C . ASN A 1 94 ? 24.562 -1.262 -26.675 1.00 54.47 94 ASN A C 1
ATOM 751 O O . ASN A 1 94 ? 23.843 -0.435 -26.110 1.00 54.47 94 ASN A O 1
ATOM 755 N N . ALA A 1 95 ? 24.723 -1.256 -28.000 1.00 65.69 95 ALA A N 1
ATOM 756 C CA . ALA A 1 95 ? 23.945 -0.388 -28.872 1.00 65.69 95 ALA A CA 1
ATOM 757 C C . ALA A 1 95 ? 22.472 -0.830 -28.929 1.00 65.69 95 ALA A C 1
ATOM 759 O O . ALA A 1 95 ? 22.139 -2.006 -28.764 1.00 65.69 95 ALA A O 1
ATOM 760 N N . GLU A 1 96 ? 21.583 0.133 -29.172 1.00 71.94 96 GLU A N 1
ATOM 761 C CA . GLU A 1 96 ? 20.143 -0.104 -29.261 1.00 71.94 96 GLU A CA 1
ATOM 762 C C . GLU A 1 96 ? 19.864 -1.148 -30.352 1.00 71.94 96 GLU A C 1
ATOM 764 O O . GLU A 1 96 ? 20.150 -0.913 -31.525 1.00 71.94 96 GLU A O 1
ATOM 769 N N . THR A 1 97 ? 19.330 -2.309 -29.964 1.00 78.00 97 THR A N 1
ATOM 770 C CA . THR A 1 97 ? 19.177 -3.460 -30.864 1.00 78.00 97 THR A CA 1
ATOM 771 C C . THR A 1 97 ? 17.714 -3.886 -30.982 1.00 78.00 97 THR A C 1
ATOM 773 O O . THR A 1 97 ? 17.023 -4.040 -29.974 1.00 78.00 97 THR A O 1
ATOM 776 N N . LYS A 1 98 ? 17.224 -4.095 -32.211 1.00 81.19 98 LYS A N 1
ATOM 777 C CA . LYS A 1 98 ? 15.862 -4.576 -32.507 1.00 81.19 98 LYS A CA 1
ATOM 778 C C . LYS A 1 98 ? 15.894 -5.823 -33.380 1.00 81.19 98 LYS A C 1
ATOM 780 O O . LYS A 1 98 ? 16.584 -5.855 -34.390 1.00 81.19 98 LYS A O 1
ATOM 785 N N . LEU A 1 99 ? 15.095 -6.826 -33.030 1.00 80.75 99 LEU A N 1
ATOM 786 C CA . LEU A 1 99 ? 14.942 -8.038 -33.833 1.00 80.75 99 LEU A CA 1
ATOM 787 C C . LEU A 1 99 ? 13.758 -7.890 -34.797 1.00 80.75 99 LEU A C 1
ATOM 789 O O . LEU A 1 99 ? 12.643 -7.608 -34.362 1.00 80.75 99 LEU A O 1
ATOM 793 N N . VAL A 1 100 ? 13.983 -8.130 -36.089 1.00 83.19 100 VAL A N 1
ATOM 794 C CA . VAL A 1 100 ? 12.925 -8.213 -37.109 1.00 83.19 100 VAL A CA 1
ATOM 795 C C . VAL A 1 100 ? 12.872 -9.613 -37.696 1.00 83.19 100 VAL A C 1
ATOM 797 O O . VAL A 1 100 ? 13.904 -10.192 -38.025 1.00 83.19 100 VAL A O 1
ATOM 800 N N . ILE A 1 101 ? 11.667 -10.168 -37.805 1.00 82.00 101 ILE A N 1
ATOM 801 C CA . ILE A 1 101 ? 11.435 -11.581 -38.128 1.00 82.00 101 ILE A CA 1
ATOM 802 C C . ILE A 1 101 ? 10.806 -11.748 -39.516 1.00 82.00 101 ILE A C 1
ATOM 804 O O . ILE A 1 101 ? 10.155 -10.849 -40.026 1.00 82.00 101 ILE A O 1
ATOM 808 N N . SER A 1 102 ? 11.000 -12.906 -40.138 1.00 84.00 102 SER A N 1
ATOM 809 C CA . SER A 1 102 ? 10.524 -13.255 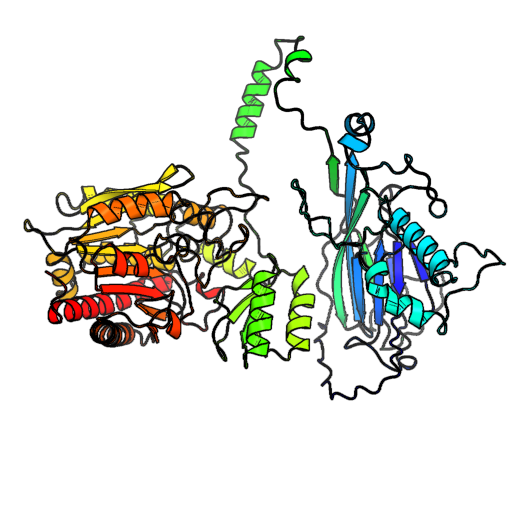-41.478 1.00 84.00 102 SER A CA 1
ATOM 810 C C . SER A 1 102 ? 9.011 -13.096 -41.611 1.00 84.00 102 SER A C 1
ATOM 812 O O . SER A 1 102 ? 8.273 -13.356 -40.657 1.00 84.00 102 SER A O 1
ATOM 814 N N . SER A 1 103 ? 8.536 -12.798 -42.822 1.00 81.81 103 SER A N 1
ATOM 815 C CA . SER A 1 103 ? 7.105 -12.633 -43.134 1.00 81.81 103 SER A CA 1
ATOM 816 C C . SER A 1 103 ? 6.422 -11.460 -42.411 1.00 81.81 103 SER A C 1
ATOM 818 O O . SER A 1 103 ? 5.195 -11.480 -42.233 1.00 81.81 103 SER A O 1
ATOM 820 N N . THR A 1 104 ? 7.175 -10.438 -41.984 1.00 83.31 104 THR A N 1
ATOM 821 C CA . THR A 1 104 ? 6.610 -9.248 -41.327 1.00 83.31 104 THR A CA 1
ATOM 822 C C . THR A 1 104 ? 6.856 -7.951 -42.069 1.00 83.31 104 THR A C 1
ATOM 824 O O . THR A 1 104 ? 7.856 -7.762 -42.755 1.00 83.31 104 THR A O 1
ATOM 827 N N . GLU A 1 105 ? 5.915 -7.036 -41.883 1.00 85.31 105 GLU A N 1
ATOM 828 C CA . GLU A 1 105 ? 6.089 -5.613 -42.119 1.00 85.31 105 GLU A CA 1
ATOM 829 C C . GLU A 1 105 ? 6.361 -4.941 -40.767 1.00 85.31 105 GLU A C 1
ATOM 831 O O . GLU A 1 105 ? 5.563 -5.070 -39.832 1.00 85.31 105 GLU A O 1
ATOM 836 N N . SER A 1 106 ? 7.499 -4.268 -40.649 1.00 84.19 106 SER A N 1
ATOM 837 C CA . SER A 1 106 ? 8.061 -3.748 -39.407 1.00 84.19 106 SER A CA 1
ATOM 838 C C . SER A 1 106 ? 8.327 -2.251 -39.527 1.00 84.19 106 SER A C 1
ATOM 840 O O . SER A 1 106 ? 8.897 -1.789 -40.506 1.00 84.19 106 SER A O 1
ATOM 842 N N . PHE A 1 107 ? 7.941 -1.490 -38.510 1.00 83.25 107 PHE A N 1
ATOM 843 C CA . PHE A 1 107 ? 8.100 -0.045 -38.403 1.00 83.25 107 PHE A CA 1
ATOM 844 C C . PHE A 1 107 ? 8.964 0.257 -37.181 1.00 83.25 107 PHE A C 1
ATOM 846 O O . PHE A 1 107 ? 8.607 -0.121 -36.065 1.00 83.25 107 PHE A O 1
ATOM 853 N N . ILE A 1 108 ? 10.084 0.939 -37.395 1.00 85.88 108 ILE A N 1
ATOM 854 C CA . ILE A 1 108 ? 11.019 1.384 -36.370 1.00 85.88 108 ILE A CA 1
ATOM 855 C C . ILE A 1 108 ? 10.978 2.897 -36.302 1.00 85.88 108 ILE A C 1
ATOM 857 O O . ILE A 1 108 ? 11.323 3.590 -37.259 1.00 85.88 108 ILE A O 1
ATOM 861 N N . ARG A 1 109 ? 10.583 3.392 -35.137 1.00 84.12 109 ARG A N 1
ATOM 862 C CA . ARG A 1 109 ? 10.602 4.809 -34.801 1.00 84.12 109 ARG A CA 1
ATOM 863 C C . ARG A 1 109 ? 11.846 5.099 -33.979 1.00 84.12 109 ARG A C 1
ATOM 865 O O . ARG A 1 109 ? 12.063 4.435 -32.972 1.00 84.12 109 ARG A O 1
ATOM 872 N N . ILE A 1 110 ? 12.637 6.076 -34.409 1.00 87.06 110 ILE A N 1
ATOM 873 C CA . ILE A 1 110 ? 13.879 6.499 -33.756 1.00 87.06 110 ILE A CA 1
ATOM 874 C C . ILE A 1 110 ? 13.679 7.893 -33.165 1.00 87.06 110 ILE A C 1
ATOM 876 O O . ILE A 1 110 ? 13.319 8.822 -33.888 1.00 87.06 110 ILE A O 1
ATOM 880 N N . SER A 1 111 ? 13.957 8.040 -31.875 1.00 85.81 111 SER A N 1
ATOM 881 C CA . SER A 1 111 ? 13.893 9.305 -31.143 1.00 85.81 111 SER A CA 1
ATOM 882 C C . SER A 1 111 ? 15.318 9.745 -30.773 1.00 85.81 111 SER A C 1
ATOM 884 O O . SER A 1 111 ? 15.963 9.122 -29.925 1.00 85.81 111 SER A O 1
ATOM 886 N N . PRO A 1 112 ? 15.873 10.765 -31.453 1.00 85.12 112 PRO A N 1
ATOM 887 C CA . PRO A 1 112 ? 17.225 11.233 -31.199 1.00 85.12 112 PRO A CA 1
ATOM 888 C C . PRO A 1 112 ? 17.262 12.180 -29.994 1.00 85.12 112 PRO A C 1
ATOM 890 O O . PRO A 1 112 ? 16.542 13.179 -29.922 1.00 85.12 112 PRO A O 1
ATOM 893 N N . GLU A 1 113 ? 18.180 11.899 -29.083 1.00 83.81 113 GLU A N 1
ATOM 894 C CA . GLU A 1 113 ? 18.529 12.735 -27.942 1.00 83.81 113 GLU A CA 1
ATOM 895 C C . GLU A 1 113 ? 19.994 13.157 -28.072 1.00 83.81 113 GLU A C 1
ATOM 897 O O . GLU A 1 113 ? 20.861 12.350 -28.406 1.00 83.81 113 GLU A O 1
ATOM 902 N N . SER A 1 114 ? 20.301 14.422 -27.797 1.00 85.69 114 SER A N 1
ATOM 903 C CA . SER A 1 114 ? 21.669 14.939 -27.850 1.00 85.69 114 SER A CA 1
ATOM 904 C C . SER A 1 114 ? 22.013 15.645 -26.552 1.00 85.69 114 SER A C 1
ATOM 906 O O . SER A 1 114 ? 21.264 16.494 -26.082 1.00 85.69 114 SER A O 1
ATOM 908 N N . THR A 1 115 ? 23.157 15.324 -25.967 1.00 84.75 115 THR A N 1
ATOM 909 C CA . THR A 1 115 ? 23.666 16.003 -24.779 1.00 84.75 115 THR A CA 1
ATOM 910 C C . THR A 1 115 ? 24.913 16.786 -25.150 1.00 84.75 115 THR A C 1
ATOM 912 O O . THR A 1 115 ? 25.846 16.220 -25.715 1.00 84.75 115 THR A O 1
ATOM 915 N N . TYR A 1 116 ? 24.949 18.076 -24.814 1.00 87.25 116 TYR A N 1
ATOM 916 C CA . TYR A 1 116 ? 26.133 18.919 -24.977 1.00 87.25 116 TYR A CA 1
ATOM 917 C C . TYR A 1 116 ? 26.526 19.552 -23.647 1.00 87.25 116 TYR A C 1
ATOM 919 O O . TYR A 1 116 ? 25.671 19.857 -22.817 1.00 87.25 116 TYR A O 1
ATOM 927 N N . ALA A 1 117 ? 27.820 19.770 -23.459 1.00 88.19 117 ALA A N 1
ATOM 928 C CA . ALA A 1 117 ? 28.342 20.531 -22.336 1.00 88.19 117 ALA A CA 1
ATOM 929 C C . ALA A 1 117 ? 28.627 21.982 -22.753 1.00 88.19 117 ALA A C 1
ATOM 931 O O . ALA A 1 117 ? 28.959 22.243 -23.912 1.00 88.19 117 ALA A O 1
ATOM 932 N N . THR A 1 118 ? 28.463 22.926 -21.826 1.00 87.31 118 THR A N 1
ATOM 933 C CA . THR A 1 118 ? 28.788 24.343 -22.045 1.00 87.31 118 THR A CA 1
ATOM 934 C C . THR A 1 118 ? 30.290 24.582 -22.157 1.00 87.31 118 THR A C 1
ATOM 936 O O . THR A 1 118 ? 31.104 23.746 -21.757 1.00 87.31 118 THR A O 1
ATOM 939 N N . GLU A 1 119 ? 30.666 25.757 -22.671 1.00 84.75 119 GLU A N 1
ATOM 940 C CA . GLU A 1 119 ? 32.074 26.162 -22.736 1.00 84.75 119 GLU A CA 1
ATOM 941 C C . GLU A 1 119 ? 32.697 26.240 -21.332 1.00 84.75 119 GLU A C 1
ATOM 943 O O . GLU A 1 119 ? 33.824 25.802 -21.138 1.00 84.75 119 GLU A O 1
ATOM 948 N N . SER A 1 120 ? 31.924 26.635 -20.316 1.00 83.31 120 SER A N 1
ATOM 949 C CA . SER A 1 120 ? 32.360 26.642 -18.914 1.00 83.31 120 SER A CA 1
ATOM 950 C C . SER A 1 120 ? 32.816 25.257 -18.433 1.00 83.31 120 SER A C 1
ATOM 952 O O . SER A 1 120 ? 33.841 25.121 -17.767 1.00 83.31 120 SER A O 1
ATOM 954 N N . VAL A 1 121 ? 32.097 24.191 -18.807 1.00 85.00 121 VAL A N 1
ATOM 955 C CA . VAL A 1 121 ? 32.505 22.805 -18.507 1.00 85.00 121 VAL A CA 1
ATOM 956 C C . VAL A 1 121 ? 33.748 22.408 -19.317 1.00 85.00 121 VAL A C 1
ATOM 958 O O . VAL A 1 121 ? 34.584 21.640 -18.833 1.00 85.00 121 VAL A O 1
ATOM 961 N N . ARG A 1 122 ? 33.906 22.937 -20.537 1.00 87.06 122 ARG A N 1
ATOM 962 C CA . ARG A 1 122 ? 35.093 22.716 -21.378 1.00 87.06 122 ARG A CA 1
ATOM 963 C C . ARG A 1 122 ? 36.357 23.379 -20.826 1.00 87.06 122 ARG A C 1
ATOM 965 O O . ARG A 1 122 ? 37.443 22.825 -20.984 1.00 87.06 122 ARG A O 1
ATOM 972 N N . GLU A 1 123 ? 36.232 24.494 -20.126 1.00 86.00 123 GLU A N 1
ATOM 973 C CA . GLU A 1 123 ? 37.365 25.166 -19.479 1.00 86.00 123 GLU A CA 1
ATOM 974 C C . GLU A 1 123 ? 37.801 24.486 -18.166 1.00 86.00 123 GLU A C 1
ATOM 976 O O . GLU A 1 123 ? 38.921 24.689 -17.697 1.00 86.00 123 GLU A O 1
ATOM 981 N N . MET A 1 124 ? 36.949 23.640 -17.577 1.00 84.25 124 MET A N 1
ATOM 982 C CA . MET A 1 124 ? 37.252 22.919 -16.337 1.00 84.25 124 MET A CA 1
ATOM 983 C C . MET A 1 124 ? 38.291 21.804 -16.543 1.00 84.25 124 MET A C 1
ATOM 985 O O . MET A 1 124 ? 38.227 21.058 -17.518 1.00 84.25 124 MET A O 1
ATOM 989 N N . ASP A 1 125 ? 39.200 21.619 -15.578 1.00 85.88 125 ASP A N 1
ATOM 990 C CA . ASP A 1 125 ? 40.182 20.526 -15.614 1.00 85.88 125 ASP A CA 1
ATOM 991 C C . ASP A 1 125 ? 39.510 19.149 -15.778 1.00 85.88 125 ASP A C 1
ATOM 993 O O . ASP A 1 125 ? 38.507 18.833 -15.126 1.00 85.88 125 ASP A O 1
ATOM 997 N N . VAL A 1 126 ? 40.100 18.298 -16.625 1.00 83.75 126 VAL A N 1
ATOM 998 C CA . VAL A 1 126 ? 39.593 16.956 -16.964 1.00 83.75 126 VAL A CA 1
ATOM 999 C C . VAL A 1 126 ? 39.344 16.098 -15.718 1.00 83.75 126 VAL A C 1
ATOM 1001 O O . VAL A 1 126 ? 38.404 15.300 -15.697 1.00 83.75 126 VAL A O 1
ATOM 1004 N N . ASN A 1 127 ? 40.159 16.241 -14.669 1.00 78.69 127 ASN A N 1
ATOM 1005 C CA . ASN A 1 127 ? 39.999 15.466 -13.439 1.00 78.69 127 ASN A CA 1
ATOM 1006 C C . ASN A 1 127 ? 38.801 15.925 -12.604 1.00 78.69 127 ASN A C 1
ATOM 1008 O O . ASN A 1 127 ? 38.219 15.099 -11.905 1.00 78.69 127 ASN A O 1
ATOM 1012 N N . LEU A 1 128 ? 38.421 17.202 -12.699 1.00 77.56 128 LEU A N 1
ATOM 1013 C CA . LEU A 1 128 ? 37.273 17.766 -11.989 1.00 77.56 128 LEU A CA 1
ATOM 1014 C C . LEU A 1 128 ? 35.960 17.433 -12.701 1.00 77.56 128 LEU A C 1
ATOM 1016 O O . LEU A 1 128 ? 35.024 16.957 -12.063 1.00 77.56 128 LEU A O 1
ATOM 1020 N N . ARG A 1 129 ? 35.894 17.610 -14.027 1.00 82.44 129 ARG A N 1
ATOM 1021 C CA . ARG A 1 129 ? 34.670 17.310 -14.798 1.00 82.44 129 ARG A CA 1
ATOM 1022 C C . ARG A 1 129 ? 34.464 15.822 -15.100 1.00 82.44 129 ARG A C 1
ATOM 1024 O O . ARG A 1 129 ? 33.369 15.417 -15.475 1.00 82.44 129 ARG A O 1
ATOM 1031 N N . ASN A 1 130 ? 35.513 15.009 -14.962 1.00 81.94 130 ASN A N 1
ATOM 1032 C CA . ASN A 1 130 ? 35.504 13.552 -15.123 1.00 81.94 130 ASN A CA 1
ATOM 1033 C C . ASN A 1 130 ? 34.907 13.030 -16.456 1.00 81.94 130 ASN A C 1
ATOM 1035 O O . ASN A 1 130 ? 34.401 11.911 -16.524 1.00 81.94 130 ASN A O 1
ATOM 1039 N N . CYS A 1 131 ? 34.989 13.820 -17.526 1.00 85.31 131 CYS A N 1
ATOM 1040 C CA . CYS A 1 131 ? 34.590 13.452 -18.886 1.00 85.31 131 CYS A CA 1
ATOM 1041 C C . CYS A 1 131 ? 35.569 14.053 -19.908 1.00 85.31 131 CYS A C 1
ATOM 1043 O O . CYS A 1 131 ? 36.334 14.966 -19.575 1.00 85.31 131 CYS A O 1
ATOM 1045 N N . LEU A 1 132 ? 35.551 13.535 -21.139 1.00 87.62 132 LEU A N 1
ATOM 1046 C CA . LEU A 1 132 ? 36.345 14.045 -22.260 1.00 87.62 132 LEU A CA 1
ATOM 1047 C C . LEU A 1 132 ? 35.449 14.522 -23.406 1.00 87.62 132 LEU A C 1
ATOM 1049 O O . LEU A 1 132 ? 34.429 13.903 -23.711 1.00 87.62 132 LEU A O 1
ATOM 1053 N N . PHE A 1 133 ? 35.852 15.611 -24.056 1.00 89.75 133 PHE A N 1
ATOM 1054 C CA . PHE A 1 133 ? 35.277 16.039 -25.329 1.00 89.75 133 PHE A CA 1
ATOM 1055 C C . PHE A 1 133 ? 35.883 15.256 -26.497 1.00 89.75 133 PHE A C 1
ATOM 1057 O O . PHE A 1 133 ? 36.977 14.688 -26.407 1.00 89.75 133 PHE A O 1
ATOM 1064 N N . THR A 1 134 ? 35.175 15.259 -27.626 1.00 87.25 134 THR A N 1
ATOM 1065 C CA . THR A 1 134 ? 35.500 14.459 -28.819 1.00 87.25 134 THR A CA 1
ATOM 1066 C C . THR A 1 134 ? 36.902 14.714 -29.393 1.00 87.25 134 THR A C 1
ATOM 1068 O O . THR A 1 134 ? 37.472 13.837 -30.045 1.00 87.25 134 THR A O 1
ATOM 1071 N N . ASN A 1 135 ? 37.482 15.890 -29.147 1.00 87.25 135 ASN A N 1
ATOM 1072 C CA . ASN A 1 135 ? 38.779 16.338 -29.662 1.00 87.25 135 ASN A CA 1
ATOM 1073 C C . ASN A 1 135 ? 39.926 16.306 -28.633 1.00 87.25 135 ASN A C 1
ATOM 1075 O O . ASN A 1 135 ? 41.064 16.591 -28.996 1.00 87.25 135 ASN A O 1
ATOM 1079 N N . GLU A 1 136 ? 39.667 15.955 -27.373 1.00 87.56 136 GLU A N 1
ATOM 1080 C CA . GLU A 1 136 ? 40.678 16.034 -26.301 1.00 87.56 136 GLU A CA 1
ATOM 1081 C C . GLU A 1 136 ? 41.613 14.831 -26.258 1.00 87.56 136 GLU A C 1
ATOM 1083 O O . GLU A 1 136 ? 42.717 14.899 -25.716 1.00 87.56 136 GLU A O 1
ATOM 1088 N N . ARG A 1 137 ? 41.186 13.717 -26.854 1.00 86.81 137 ARG A N 1
ATOM 1089 C CA . ARG A 1 137 ? 42.001 12.519 -27.003 1.00 86.81 137 ARG A CA 1
ATOM 1090 C C . ARG A 1 137 ? 41.818 11.924 -28.386 1.00 86.81 137 ARG A C 1
ATOM 1092 O O . ARG A 1 137 ? 40.764 11.401 -28.725 1.00 86.81 137 ARG A O 1
ATOM 1099 N N . ILE A 1 138 ? 42.886 11.929 -29.166 1.00 81.88 138 ILE A N 1
ATOM 1100 C CA . ILE A 1 138 ? 42.872 11.312 -30.489 1.00 81.88 138 ILE A CA 1
ATOM 1101 C C . ILE A 1 138 ? 43.066 9.804 -30.319 1.00 81.88 138 ILE A C 1
ATOM 1103 O O . ILE A 1 138 ? 44.058 9.349 -29.747 1.00 81.88 138 ILE A O 1
ATOM 1107 N N . LEU A 1 139 ? 42.088 9.037 -30.791 1.00 80.50 139 LEU A N 1
ATOM 1108 C CA . LEU A 1 139 ? 42.154 7.580 -30.875 1.00 80.50 139 LEU A CA 1
ATOM 1109 C C . LEU A 1 139 ? 42.817 7.171 -32.192 1.00 80.50 139 LEU A C 1
ATOM 1111 O O . LEU A 1 139 ? 42.650 7.855 -33.205 1.00 80.50 139 LEU A O 1
ATOM 1115 N N . ARG A 1 140 ? 43.557 6.057 -32.198 1.00 75.38 140 ARG A N 1
ATOM 1116 C CA . ARG A 1 140 ? 44.296 5.607 -33.385 1.00 75.38 140 ARG A CA 1
ATOM 1117 C C . ARG A 1 140 ? 43.350 5.188 -34.505 1.00 75.38 140 ARG A C 1
ATOM 1119 O O . ARG A 1 140 ? 43.674 5.400 -35.669 1.00 75.38 140 ARG A O 1
ATOM 1126 N N . ILE A 1 141 ? 42.204 4.602 -34.153 1.00 70.94 141 ILE A N 1
ATOM 1127 C CA . ILE A 1 141 ? 41.272 4.028 -35.131 1.00 70.94 141 ILE A CA 1
ATOM 1128 C C . ILE A 1 141 ? 40.177 5.028 -35.517 1.00 70.94 141 ILE A C 1
ATOM 1130 O O . ILE A 1 141 ? 40.025 5.352 -36.690 1.00 70.94 141 ILE A O 1
ATOM 1134 N N . SER A 1 142 ? 39.425 5.555 -34.547 1.00 71.75 142 SER A N 1
ATOM 1135 C CA . SER A 1 142 ? 38.246 6.386 -34.842 1.00 71.75 142 SER A CA 1
ATOM 1136 C C . SER A 1 142 ? 38.548 7.876 -35.056 1.00 71.75 142 SER A C 1
ATOM 1138 O O . SER A 1 142 ? 37.629 8.628 -35.380 1.00 71.75 142 SER A O 1
ATOM 1140 N N . GLN A 1 143 ? 39.796 8.323 -34.834 1.00 76.19 143 GLN A N 1
ATOM 1141 C CA . GLN A 1 143 ? 40.282 9.720 -34.907 1.00 76.19 143 GLN A CA 1
ATOM 1142 C C . GLN A 1 143 ? 39.543 10.760 -34.033 1.00 76.19 143 GLN A C 1
ATOM 1144 O O . GLN A 1 143 ? 40.054 11.856 -33.821 1.00 76.19 143 GLN A O 1
ATOM 1149 N N . ARG A 1 144 ? 38.377 10.416 -33.479 1.00 82.75 144 ARG A N 1
ATOM 1150 C CA . ARG A 1 144 ? 37.592 11.161 -32.495 1.00 82.75 144 ARG A CA 1
ATOM 1151 C C . ARG A 1 144 ? 37.432 10.320 -31.245 1.00 82.75 144 ARG A C 1
ATOM 1153 O O . ARG A 1 144 ? 37.228 9.106 -31.332 1.00 82.75 144 ARG A O 1
ATOM 1160 N N . TYR A 1 145 ? 37.511 10.974 -30.096 1.00 86.94 145 TYR A N 1
ATOM 1161 C CA . TYR A 1 145 ? 37.203 10.327 -28.840 1.00 86.94 145 TYR A CA 1
ATOM 1162 C C . TYR A 1 145 ? 35.710 10.027 -28.770 1.00 86.94 145 TYR A C 1
ATOM 1164 O O . TYR A 1 145 ? 34.885 10.920 -28.953 1.00 86.94 145 TYR A O 1
ATOM 1172 N N . SER A 1 146 ? 35.390 8.780 -28.458 1.00 85.44 146 SER A N 1
ATOM 1173 C CA . SER A 1 146 ? 34.193 8.484 -27.690 1.00 85.44 146 SER A CA 1
ATOM 1174 C C . SER A 1 146 ? 34.517 7.423 -26.652 1.00 85.44 146 SER A C 1
ATOM 1176 O O . SER A 1 146 ? 35.491 6.672 -26.816 1.00 85.44 146 SER A O 1
ATOM 1178 N N . PHE A 1 147 ? 33.714 7.320 -25.598 1.00 84.00 147 PHE A N 1
ATOM 1179 C CA . PHE A 1 147 ? 33.873 6.249 -24.620 1.00 84.00 147 PHE A CA 1
ATOM 1180 C C . PHE A 1 147 ? 33.833 4.872 -25.301 1.00 84.00 147 PHE A C 1
ATOM 1182 O O . PHE A 1 147 ? 34.710 4.037 -25.068 1.00 84.00 147 PHE A O 1
ATOM 1189 N N . ILE A 1 148 ? 32.888 4.681 -26.227 1.00 79.56 148 ILE A N 1
ATOM 1190 C CA . ILE A 1 148 ? 32.709 3.440 -26.995 1.00 79.56 148 ILE A CA 1
ATOM 1191 C C . ILE A 1 148 ? 33.940 3.141 -27.861 1.00 79.56 148 ILE A C 1
ATOM 1193 O O . ILE A 1 148 ? 34.483 2.036 -27.811 1.00 79.56 148 ILE A O 1
ATOM 1197 N N . ASN A 1 149 ? 34.444 4.127 -28.602 1.00 83.31 149 ASN A N 1
ATOM 1198 C CA . ASN A 1 149 ? 35.614 3.943 -29.460 1.00 83.31 149 ASN A CA 1
ATOM 1199 C C . ASN A 1 149 ? 36.888 3.663 -28.656 1.00 83.31 149 ASN A C 1
ATOM 1201 O O . ASN A 1 149 ? 37.711 2.843 -29.064 1.00 83.31 149 ASN A O 1
ATOM 1205 N N . CYS A 1 150 ? 37.050 4.314 -27.500 1.00 83.44 150 CYS A N 1
ATOM 1206 C CA . CYS A 1 150 ? 38.187 4.088 -26.612 1.00 83.44 150 CYS A CA 1
ATOM 1207 C C . CYS A 1 150 ? 38.203 2.646 -26.093 1.00 83.44 150 CYS A C 1
ATOM 1209 O O . CYS A 1 150 ? 39.249 1.992 -26.082 1.00 83.44 150 CYS A O 1
ATOM 1211 N N . LEU A 1 151 ? 37.036 2.134 -25.699 1.00 79.06 151 LEU A N 1
ATOM 1212 C CA . LEU A 1 151 ? 36.881 0.757 -25.245 1.00 79.06 151 LEU A CA 1
ATOM 1213 C C . LEU A 1 151 ? 37.119 -0.248 -26.368 1.00 79.06 151 LEU A C 1
ATOM 1215 O O . LEU A 1 151 ? 37.835 -1.226 -26.154 1.00 79.06 151 LEU A O 1
ATOM 1219 N N . ALA A 1 152 ? 36.575 0.005 -27.559 1.00 76.44 152 ALA A N 1
ATOM 1220 C CA . ALA A 1 152 ? 36.787 -0.844 -28.724 1.00 76.44 152 ALA A CA 1
ATOM 1221 C C . ALA A 1 152 ? 38.281 -0.947 -29.079 1.00 76.44 152 ALA A C 1
ATOM 1223 O O . ALA A 1 152 ? 38.819 -2.049 -29.186 1.00 76.44 152 ALA A O 1
ATOM 1224 N N . GLU A 1 153 ? 38.991 0.182 -29.153 1.00 78.50 153 GLU A N 1
ATOM 1225 C CA . GLU A 1 153 ? 40.436 0.201 -29.406 1.00 78.50 153 GLU A CA 1
ATOM 1226 C C . GLU A 1 153 ? 41.231 -0.478 -28.278 1.00 78.50 153 GLU A C 1
ATOM 1228 O O . GLU A 1 153 ? 42.212 -1.185 -28.527 1.00 78.50 153 GLU A O 1
ATOM 1233 N N . CYS A 1 154 ? 40.805 -0.323 -27.022 1.00 78.75 154 CYS A N 1
ATOM 1234 C CA . CYS A 1 154 ? 41.455 -0.991 -25.900 1.00 78.75 154 CYS A CA 1
ATOM 1235 C C . CYS A 1 154 ? 41.286 -2.519 -25.955 1.00 78.75 154 CYS A C 1
ATOM 1237 O O . CYS A 1 154 ? 42.264 -3.251 -25.777 1.00 78.75 154 CYS A O 1
ATOM 1239 N N . ARG A 1 155 ? 40.074 -3.003 -26.261 1.00 75.75 155 ARG A N 1
ATOM 1240 C CA . ARG A 1 155 ? 39.769 -4.430 -26.453 1.00 75.75 155 ARG A CA 1
ATOM 1241 C C . ARG A 1 155 ? 40.595 -5.021 -27.593 1.00 75.75 155 ARG A C 1
ATOM 1243 O O . ARG A 1 155 ? 41.192 -6.079 -27.411 1.00 75.75 155 ARG A O 1
ATOM 1250 N N . LEU A 1 156 ? 40.701 -4.311 -28.717 1.00 73.50 156 LEU A N 1
ATOM 1251 C CA . LEU A 1 156 ? 41.527 -4.714 -29.859 1.00 73.50 156 LEU A CA 1
ATOM 1252 C C . LEU A 1 156 ? 43.007 -4.842 -29.477 1.00 73.50 156 LEU A C 1
ATOM 1254 O O . LEU A 1 156 ? 43.618 -5.888 -29.693 1.00 73.50 156 LEU A O 1
ATOM 1258 N N . ASN A 1 157 ? 43.573 -3.823 -28.825 1.00 75.12 157 ASN A N 1
ATOM 1259 C CA . ASN A 1 157 ? 44.964 -3.852 -28.367 1.00 75.12 157 ASN A CA 1
ATOM 1260 C C . ASN A 1 157 ? 45.228 -4.989 -27.367 1.00 75.12 157 ASN A C 1
ATOM 1262 O O . ASN A 1 157 ? 46.308 -5.585 -27.359 1.00 75.12 157 ASN A O 1
ATOM 1266 N N . TYR A 1 158 ? 44.259 -5.288 -26.501 1.00 75.12 158 TYR A N 1
ATOM 1267 C CA . TYR A 1 158 ? 44.374 -6.368 -25.528 1.00 75.12 158 TYR A CA 1
ATOM 1268 C C . TYR A 1 158 ? 44.298 -7.749 -26.189 1.00 75.12 158 TYR A C 1
ATOM 1270 O O . TYR A 1 158 ? 45.160 -8.589 -25.925 1.00 75.12 158 TYR A O 1
ATOM 1278 N N . ALA A 1 159 ? 43.329 -7.961 -27.088 1.00 72.00 159 ALA A N 1
ATOM 1279 C CA . ALA A 1 159 ? 43.203 -9.184 -27.882 1.00 72.00 159 ALA A CA 1
ATOM 1280 C C . ALA A 1 159 ? 44.490 -9.464 -28.668 1.00 72.00 159 ALA A C 1
ATOM 1282 O O . ALA A 1 159 ? 45.026 -10.572 -28.605 1.00 72.00 159 ALA A O 1
ATOM 1283 N N . GLN A 1 160 ? 45.068 -8.433 -29.288 1.00 72.06 160 GLN A N 1
ATOM 1284 C CA . GLN A 1 160 ? 46.339 -8.550 -29.995 1.00 72.06 160 GLN A CA 1
ATOM 1285 C C . GLN A 1 160 ? 47.500 -8.915 -29.052 1.00 72.06 160 GLN A C 1
ATOM 1287 O O . GLN A 1 160 ? 48.323 -9.765 -29.384 1.00 72.06 160 GLN A O 1
ATOM 1292 N N . LYS A 1 161 ? 47.581 -8.316 -27.857 1.00 75.88 161 LYS A N 1
ATOM 1293 C CA . LYS A 1 161 ? 48.648 -8.624 -26.885 1.00 75.88 161 LYS A CA 1
ATOM 1294 C C . LYS A 1 161 ? 48.540 -10.028 -26.290 1.00 75.88 161 LYS A C 1
ATOM 1296 O O . LYS A 1 161 ? 49.571 -10.642 -26.019 1.00 75.88 161 LYS A O 1
ATOM 1301 N N . LYS A 1 162 ? 47.323 -10.509 -26.028 1.00 77.50 162 LYS A N 1
ATOM 1302 C CA . LYS A 1 162 ? 47.080 -11.772 -25.313 1.00 77.50 162 LYS A CA 1
ATOM 1303 C C . LYS A 1 162 ? 46.859 -12.957 -26.239 1.00 77.50 162 LYS A C 1
ATOM 1305 O O . LYS A 1 162 ? 47.527 -13.970 -26.069 1.00 77.50 162 LYS A O 1
ATOM 1310 N N . CYS A 1 163 ? 45.977 -12.812 -27.220 1.00 76.31 163 CYS A N 1
ATOM 1311 C CA . CYS A 1 163 ? 45.598 -13.881 -28.142 1.00 76.31 163 CYS A CA 1
ATOM 1312 C C . CYS A 1 163 ? 46.288 -13.768 -29.515 1.00 76.31 163 CYS A C 1
ATOM 1314 O O . CYS A 1 163 ? 46.069 -14.624 -30.364 1.00 76.31 163 CYS A O 1
ATOM 1316 N N . LYS A 1 164 ? 47.147 -12.753 -29.734 1.00 79.00 164 LYS A N 1
ATOM 1317 C CA . LYS A 1 164 ? 47.939 -12.544 -30.970 1.00 79.00 164 LYS A CA 1
ATOM 1318 C C . LYS A 1 164 ? 47.110 -12.526 -32.260 1.00 79.00 164 LYS A C 1
ATOM 1320 O O . LYS A 1 164 ? 47.618 -12.859 -33.328 1.00 79.00 164 LYS A O 1
ATOM 1325 N N . CYS A 1 165 ? 45.856 -12.104 -32.162 1.00 72.25 165 CYS A N 1
ATOM 1326 C CA . CYS A 1 165 ? 44.940 -12.029 -33.287 1.00 72.25 165 CYS A CA 1
ATOM 1327 C C . CYS A 1 165 ? 44.131 -10.729 -33.245 1.00 72.25 165 CYS A C 1
ATOM 1329 O O . CYS A 1 165 ? 44.000 -10.106 -32.185 1.00 72.25 165 CYS A O 1
ATOM 1331 N N . ALA A 1 166 ? 43.615 -10.315 -34.399 1.00 64.62 166 ALA A N 1
ATOM 1332 C CA . ALA A 1 166 ? 42.763 -9.141 -34.533 1.00 64.62 166 ALA A CA 1
ATOM 1333 C C . ALA A 1 166 ? 41.282 -9.523 -34.677 1.00 64.62 166 ALA A C 1
ATOM 1335 O O . ALA A 1 166 ? 40.929 -10.403 -35.462 1.00 64.62 166 ALA A O 1
ATOM 1336 N N . LEU A 1 167 ? 40.402 -8.873 -33.908 1.00 61.88 167 LEU A N 1
ATOM 1337 C CA . LEU A 1 167 ? 38.959 -9.116 -33.984 1.00 61.88 167 LEU A CA 1
ATOM 1338 C C . LEU A 1 167 ? 38.393 -8.574 -35.309 1.00 61.88 167 LEU A C 1
ATOM 1340 O O . LEU A 1 167 ? 38.838 -7.551 -35.822 1.00 61.88 167 LEU A O 1
ATOM 1344 N N . VAL A 1 168 ? 37.364 -9.252 -35.827 1.00 53.53 168 VAL A N 1
ATOM 1345 C CA . VAL A 1 168 ? 36.763 -9.117 -37.178 1.00 53.53 168 VAL A CA 1
ATOM 1346 C C . VAL A 1 168 ? 36.188 -7.714 -37.499 1.00 53.53 168 VAL A C 1
ATOM 1348 O O . VAL A 1 168 ? 35.651 -7.472 -38.580 1.00 53.53 168 VAL A O 1
ATOM 1351 N N . THR A 1 169 ? 36.288 -6.742 -36.592 1.00 52.56 169 THR A N 1
ATOM 1352 C CA . THR A 1 169 ? 35.971 -5.331 -36.866 1.00 52.56 169 THR A CA 1
ATOM 1353 C C . THR A 1 169 ? 37.063 -4.604 -37.669 1.00 52.56 169 THR A C 1
ATOM 1355 O O . THR A 1 169 ? 36.823 -3.487 -38.120 1.00 52.56 169 THR A O 1
ATOM 1358 N N . GLU A 1 170 ? 38.219 -5.233 -37.926 1.00 48.09 170 GLU A N 1
ATOM 1359 C CA . GLU A 1 170 ? 39.347 -4.660 -38.690 1.00 48.09 170 GLU A CA 1
ATOM 1360 C C . GLU A 1 170 ? 39.162 -4.567 -40.223 1.00 48.09 170 GLU A C 1
ATOM 1362 O O . GLU A 1 170 ? 40.046 -4.046 -40.898 1.00 48.09 170 GLU A O 1
ATOM 1367 N N . ASN A 1 171 ? 38.008 -4.920 -40.810 1.00 46.28 171 ASN A N 1
ATOM 1368 C CA . ASN A 1 171 ? 37.777 -4.711 -42.259 1.00 46.28 171 ASN A CA 1
ATOM 1369 C C . ASN A 1 171 ? 37.862 -3.237 -42.722 1.00 46.28 171 ASN A C 1
ATOM 1371 O O . ASN A 1 171 ? 37.818 -2.967 -43.921 1.00 46.28 171 ASN A O 1
ATOM 1375 N N . LEU A 1 172 ? 37.994 -2.283 -41.796 1.00 49.59 172 LEU A N 1
ATOM 1376 C CA . LEU A 1 172 ? 38.236 -0.870 -42.089 1.00 49.59 172 LEU A CA 1
ATOM 1377 C C . LEU A 1 172 ? 39.711 -0.547 -42.408 1.00 49.59 172 LEU A C 1
ATOM 1379 O O . LEU A 1 172 ? 39.956 0.485 -43.026 1.00 49.59 172 LEU A O 1
ATOM 1383 N N . PHE A 1 173 ? 40.679 -1.415 -42.074 1.00 47.47 173 PHE A N 1
ATOM 1384 C CA . PHE A 1 173 ? 42.093 -1.245 -42.441 1.00 47.47 173 PHE A CA 1
ATOM 1385 C C . PHE A 1 173 ? 42.798 -2.602 -42.612 1.00 47.47 173 PHE A C 1
ATOM 1387 O O . PHE A 1 173 ? 43.125 -3.269 -41.635 1.00 47.47 173 PHE A O 1
ATOM 1394 N N . LYS A 1 174 ? 43.094 -2.988 -43.861 1.00 45.09 174 LYS A N 1
ATOM 1395 C CA . LYS A 1 174 ? 44.004 -4.103 -44.170 1.00 45.09 174 LYS A CA 1
ATOM 1396 C C . LYS A 1 174 ? 45.433 -3.727 -43.773 1.00 45.09 174 LYS A C 1
ATOM 1398 O O . LYS A 1 174 ? 46.160 -3.134 -44.563 1.00 45.09 174 LYS A O 1
ATOM 1403 N N . ASP A 1 175 ? 45.831 -4.060 -42.554 1.00 51.94 175 ASP A N 1
ATOM 1404 C CA . ASP A 1 175 ? 47.239 -4.094 -42.165 1.00 51.94 175 ASP A CA 1
ATOM 1405 C C . ASP A 1 175 ? 47.768 -5.486 -42.565 1.00 51.94 175 ASP A C 1
ATOM 1407 O O . ASP A 1 175 ? 47.461 -6.479 -41.907 1.00 51.94 175 ASP A O 1
ATOM 1411 N N . GLU A 1 176 ? 48.498 -5.591 -43.684 1.00 52.16 176 GLU A N 1
ATOM 1412 C CA . GLU A 1 176 ? 48.867 -6.869 -44.342 1.00 52.16 176 GLU A CA 1
ATOM 1413 C C . GLU A 1 176 ? 49.683 -7.844 -43.462 1.00 52.16 176 GLU A C 1
ATOM 1415 O O . GLU A 1 176 ? 49.889 -8.996 -43.833 1.00 52.16 176 GLU A O 1
ATOM 1420 N N . ASN A 1 177 ? 50.118 -7.410 -42.275 1.00 57.56 177 ASN A N 1
ATOM 1421 C CA . ASN A 1 177 ? 50.954 -8.171 -41.345 1.00 57.56 177 ASN A CA 1
ATOM 1422 C C . ASN A 1 177 ? 50.219 -8.717 -40.102 1.00 57.56 177 ASN A C 1
ATOM 1424 O O . ASN A 1 177 ? 50.879 -9.180 -39.167 1.00 57.56 177 ASN A O 1
ATOM 1428 N N . LYS A 1 178 ? 48.880 -8.659 -40.039 1.00 61.34 178 LYS A N 1
ATOM 1429 C CA . LYS A 1 178 ? 48.109 -9.141 -38.876 1.00 61.34 178 LYS A CA 1
ATOM 1430 C C . LYS A 1 178 ? 47.153 -10.282 -39.228 1.00 61.34 178 LYS A C 1
ATOM 1432 O O . LYS A 1 178 ? 46.380 -10.195 -40.172 1.00 61.34 178 LYS A O 1
ATOM 1437 N N . THR A 1 179 ? 47.184 -11.344 -38.424 1.00 64.69 179 THR A N 1
ATOM 1438 C CA . THR A 1 179 ? 46.259 -12.484 -38.509 1.00 64.69 179 THR A CA 1
ATOM 1439 C C . THR A 1 179 ? 44.919 -12.165 -37.844 1.00 64.69 179 THR A C 1
ATOM 1441 O O . THR A 1 179 ? 44.871 -11.832 -36.656 1.00 64.69 179 THR A O 1
ATOM 1444 N N . GLU A 1 180 ? 43.825 -12.307 -38.593 1.00 65.50 180 GLU A N 1
ATOM 1445 C CA . GLU A 1 180 ? 42.456 -12.248 -38.065 1.00 65.50 180 GLU A CA 1
ATOM 1446 C C . GLU A 1 180 ? 42.206 -13.389 -37.059 1.00 65.50 180 GLU A C 1
ATOM 1448 O O . GLU A 1 180 ? 42.689 -14.508 -37.245 1.00 65.50 180 GLU A O 1
ATOM 1453 N N . CYS A 1 181 ? 41.458 -13.120 -35.983 1.00 65.62 181 CYS A N 1
ATOM 1454 C CA . CYS A 1 181 ? 41.062 -14.140 -35.008 1.00 65.62 181 CYS A CA 1
ATOM 1455 C C . CYS A 1 181 ? 40.129 -15.163 -35.670 1.00 65.62 181 CYS A C 1
ATOM 1457 O O . CYS A 1 181 ? 38.979 -14.848 -35.987 1.00 65.62 181 CYS A O 1
ATOM 1459 N N . GLY A 1 182 ? 40.614 -16.391 -35.854 1.00 65.00 182 GLY A N 1
ATOM 1460 C CA . GLY A 1 182 ? 39.842 -17.496 -36.405 1.00 65.00 182 GLY A CA 1
ATOM 1461 C C . GLY A 1 182 ? 39.293 -18.432 -35.327 1.00 65.00 182 GLY A C 1
ATOM 1462 O O . GLY A 1 182 ? 39.336 -18.169 -34.126 1.00 65.00 182 GLY A O 1
ATOM 1463 N N . LEU A 1 183 ? 38.801 -19.593 -35.766 1.00 59.94 183 LEU A N 1
ATOM 1464 C CA . LEU A 1 183 ? 38.305 -20.650 -34.874 1.00 59.94 183 LEU A CA 1
ATOM 1465 C C . LEU A 1 183 ? 39.391 -21.215 -33.940 1.00 59.94 183 LEU A C 1
ATOM 1467 O O . LEU A 1 183 ? 39.062 -21.730 -32.876 1.00 59.94 183 LEU A O 1
ATOM 1471 N N . LYS A 1 184 ? 40.676 -21.119 -34.312 1.00 68.81 184 LYS A N 1
ATOM 1472 C CA . LYS A 1 184 ? 41.798 -21.611 -33.494 1.00 68.81 184 LYS A CA 1
ATOM 1473 C C . LYS A 1 184 ? 42.036 -20.733 -32.265 1.00 68.81 184 LYS A C 1
ATOM 1475 O O . LYS A 1 184 ? 42.309 -21.246 -31.185 1.00 68.81 184 LYS A O 1
ATOM 1480 N N . GLU A 1 185 ? 41.885 -19.423 -32.414 1.00 71.62 185 GLU A N 1
ATOM 1481 C CA . GLU A 1 185 ? 42.090 -18.438 -31.350 1.00 71.62 185 GLU A CA 1
ATOM 1482 C C . GLU A 1 185 ? 40.822 -18.216 -30.501 1.00 71.62 185 GLU A C 1
ATOM 1484 O O . GLU A 1 185 ? 40.882 -17.580 -29.447 1.00 71.62 185 GLU A O 1
ATOM 1489 N N . HIS A 1 186 ? 39.686 -18.794 -30.914 1.00 70.06 186 HIS A N 1
ATOM 1490 C CA . HIS A 1 186 ? 38.398 -18.722 -30.218 1.00 70.06 186 HIS A CA 1
ATOM 1491 C C . HIS A 1 186 ? 38.482 -19.186 -28.757 1.00 70.06 186 HIS A C 1
ATOM 1493 O O . HIS A 1 186 ? 37.894 -18.563 -27.879 1.00 70.06 186 HIS A O 1
ATOM 1499 N N . HIS A 1 187 ? 39.256 -20.236 -28.467 1.00 75.19 187 HIS A N 1
ATOM 1500 C CA . HIS A 1 187 ? 39.426 -20.731 -27.099 1.00 75.19 187 HIS A CA 1
ATOM 1501 C C . HIS A 1 187 ? 40.081 -19.682 -26.179 1.00 75.19 187 HIS A C 1
ATOM 1503 O O . HIS A 1 187 ? 39.557 -19.413 -25.103 1.00 75.19 187 HIS A O 1
ATOM 1509 N N . CYS A 1 188 ? 41.131 -18.993 -26.651 1.00 77.94 188 CYS A N 1
ATOM 1510 C CA . CYS A 1 188 ? 41.785 -17.905 -25.909 1.00 77.94 188 CYS A CA 1
ATOM 1511 C C . CYS A 1 188 ? 40.821 -16.745 -25.627 1.00 77.94 188 CYS A C 1
ATOM 1513 O O . CYS A 1 188 ? 40.797 -16.200 -24.520 1.00 77.94 188 CYS A O 1
ATOM 1515 N N . LEU A 1 189 ? 40.003 -16.375 -26.618 1.00 71.00 189 LEU A N 1
ATOM 1516 C CA . LEU A 1 189 ? 38.996 -15.325 -26.463 1.00 71.00 189 LEU A CA 1
ATOM 1517 C C . LEU A 1 189 ? 37.911 -15.722 -25.450 1.00 71.00 189 LEU A C 1
ATOM 1519 O O . LEU A 1 189 ? 37.517 -14.892 -24.634 1.00 71.00 189 LEU A O 1
ATOM 1523 N N . MET A 1 190 ? 37.478 -16.986 -25.455 1.00 67.94 190 MET A N 1
ATOM 1524 C CA . MET A 1 190 ? 36.448 -17.505 -24.550 1.00 67.94 190 MET A CA 1
ATOM 1525 C C . MET A 1 190 ? 36.934 -17.672 -23.105 1.00 67.94 190 MET A C 1
ATOM 1527 O O . MET A 1 190 ? 36.208 -17.307 -22.184 1.00 67.94 190 MET A O 1
ATOM 1531 N N . GLU A 1 191 ? 38.167 -18.135 -22.882 1.00 72.06 191 GLU A N 1
ATOM 1532 C CA . GLU A 1 191 ? 38.776 -18.193 -21.540 1.00 72.06 191 GLU A CA 1
ATOM 1533 C C . GLU A 1 191 ? 38.928 -16.801 -20.912 1.00 72.06 191 GLU A C 1
ATOM 1535 O O . GLU A 1 191 ? 38.844 -16.633 -19.697 1.00 72.06 191 GLU A O 1
ATOM 1540 N N . ASN A 1 192 ? 39.109 -15.779 -21.751 1.00 66.44 192 ASN A N 1
ATOM 1541 C CA . ASN A 1 192 ? 39.232 -14.386 -21.333 1.00 66.44 192 ASN A CA 1
ATOM 1542 C C . ASN A 1 192 ? 37.929 -13.592 -21.552 1.00 66.44 192 ASN A C 1
ATOM 1544 O O . ASN A 1 192 ? 37.942 -12.361 -21.478 1.00 66.44 192 ASN A O 1
ATOM 1548 N N . LYS A 1 193 ? 36.792 -14.267 -21.787 1.00 63.62 193 LYS A N 1
ATOM 1549 C CA . LYS A 1 193 ? 35.494 -13.640 -22.102 1.00 63.62 193 LYS A CA 1
ATOM 1550 C C . LYS A 1 193 ? 35.052 -12.649 -21.036 1.00 63.62 193 LYS A C 1
ATOM 1552 O O . LYS A 1 193 ? 34.582 -11.565 -21.366 1.00 63.62 193 LYS A O 1
ATOM 1557 N N . GLU A 1 194 ? 35.250 -12.980 -19.761 1.00 56.03 194 GLU A N 1
ATOM 1558 C CA . GLU A 1 194 ? 34.935 -12.062 -18.665 1.00 56.03 194 GLU A CA 1
ATOM 1559 C C . GLU A 1 194 ? 35.678 -10.733 -18.789 1.00 56.03 194 GLU A C 1
ATOM 1561 O O . GLU A 1 194 ? 35.129 -9.706 -18.438 1.00 56.03 194 GLU A O 1
ATOM 1566 N N . ILE A 1 195 ? 36.902 -10.721 -19.310 1.00 57.88 195 ILE A N 1
ATOM 1567 C CA . ILE A 1 195 ? 37.734 -9.522 -19.445 1.00 57.88 195 ILE A CA 1
ATOM 1568 C C . ILE A 1 195 ? 37.317 -8.703 -20.679 1.00 57.88 195 ILE A C 1
ATOM 1570 O O . ILE A 1 195 ? 37.325 -7.476 -20.631 1.00 57.88 195 ILE A O 1
ATOM 1574 N N . PHE A 1 196 ? 36.892 -9.358 -21.763 1.00 56.97 196 PHE A N 1
ATOM 1575 C CA . PHE A 1 196 ? 36.328 -8.681 -22.937 1.00 56.97 196 PHE A CA 1
ATOM 1576 C C . PHE A 1 196 ? 34.933 -8.087 -22.662 1.00 56.97 196 PHE A C 1
ATOM 1578 O O . PHE A 1 196 ? 34.625 -6.986 -23.135 1.00 56.97 196 PHE A O 1
ATOM 1585 N N . ASN A 1 197 ? 34.137 -8.763 -21.825 1.00 53.19 197 ASN A N 1
ATOM 1586 C CA . ASN A 1 197 ? 32.760 -8.388 -21.495 1.00 53.19 197 ASN A CA 1
ATOM 1587 C C . ASN A 1 197 ? 32.646 -7.506 -20.231 1.00 53.19 197 ASN A C 1
ATOM 1589 O O . ASN A 1 197 ? 31.679 -6.754 -20.110 1.00 53.19 197 ASN A O 1
ATOM 1593 N N . LYS A 1 198 ? 33.622 -7.525 -19.303 1.00 49.44 198 LYS A N 1
ATOM 1594 C CA . LYS A 1 198 ? 33.667 -6.653 -18.105 1.00 49.44 198 LYS A CA 1
ATOM 1595 C C . LYS A 1 198 ? 34.025 -5.219 -18.480 1.00 49.44 198 LYS A C 1
ATOM 1597 O O . LYS A 1 198 ? 35.137 -4.748 -18.264 1.00 49.44 198 LYS A O 1
ATOM 1602 N N . VAL A 1 199 ? 33.037 -4.500 -18.990 1.00 43.06 199 VAL A N 1
ATOM 1603 C CA . VAL A 1 199 ? 33.063 -3.033 -19.060 1.00 43.06 199 VAL A CA 1
ATOM 1604 C C . VAL A 1 199 ? 31.935 -2.400 -18.230 1.00 43.06 199 VAL A C 1
ATOM 1606 O O . VAL A 1 199 ? 31.918 -1.191 -18.031 1.00 43.06 199 VAL A O 1
ATOM 1609 N N . LEU A 1 200 ? 31.055 -3.191 -17.608 1.00 40.56 200 LEU A N 1
ATOM 1610 C CA . LEU A 1 200 ? 29.986 -2.674 -16.745 1.00 40.56 200 LEU A CA 1
ATOM 1611 C C . LEU A 1 200 ? 30.002 -3.300 -15.349 1.00 40.56 200 LEU A C 1
ATOM 1613 O O . LEU A 1 200 ? 29.072 -3.977 -14.935 1.00 40.56 200 LEU A O 1
ATOM 1617 N N . ASN A 1 201 ? 31.067 -3.024 -14.601 1.00 33.78 201 ASN A N 1
ATOM 1618 C CA . ASN A 1 201 ? 31.018 -3.060 -13.141 1.00 33.78 201 ASN A CA 1
ATOM 1619 C C . ASN A 1 201 ? 31.917 -1.951 -12.588 1.00 33.78 201 ASN A C 1
ATOM 1621 O O . ASN A 1 201 ? 32.991 -2.225 -12.071 1.00 33.78 201 ASN A O 1
ATOM 1625 N N . ASP A 1 202 ? 31.502 -0.695 -12.803 1.00 30.14 202 ASP A N 1
ATOM 1626 C CA . ASP A 1 202 ? 31.818 0.444 -11.916 1.00 30.14 202 ASP A CA 1
ATOM 1627 C C . ASP A 1 202 ? 31.100 1.766 -12.298 1.00 30.14 202 ASP A C 1
ATOM 1629 O O . ASP A 1 202 ? 31.489 2.836 -11.841 1.00 30.14 202 ASP A O 1
ATOM 1633 N N . PHE A 1 203 ? 29.980 1.731 -13.038 1.00 28.61 203 PHE A N 1
ATOM 1634 C CA . PHE A 1 203 ? 29.064 2.888 -13.156 1.00 28.61 203 PHE A CA 1
ATOM 1635 C C . PHE A 1 203 ? 27.966 2.894 -12.083 1.00 28.61 203 PHE A C 1
ATOM 1637 O O . PHE A 1 203 ? 26.838 3.312 -12.315 1.00 28.61 203 PHE A O 1
ATOM 1644 N N . ASN A 1 204 ? 28.312 2.429 -10.880 1.00 29.34 204 ASN A N 1
ATOM 1645 C CA . ASN A 1 204 ? 27.441 2.498 -9.709 1.00 29.34 204 ASN A CA 1
ATOM 1646 C C . ASN A 1 204 ? 28.229 2.811 -8.425 1.00 29.34 204 ASN A C 1
ATOM 1648 O O . ASN A 1 204 ? 28.032 2.189 -7.384 1.00 29.34 204 ASN A O 1
ATOM 1652 N N . LYS A 1 205 ? 29.156 3.774 -8.498 1.00 31.53 205 LYS A N 1
ATOM 1653 C CA . LYS A 1 205 ? 29.874 4.293 -7.325 1.00 31.53 205 LYS A CA 1
ATOM 1654 C C . LYS A 1 205 ? 29.939 5.815 -7.360 1.00 31.53 205 LYS A C 1
ATOM 1656 O O . LYS A 1 205 ? 30.942 6.406 -7.749 1.00 31.53 205 LYS A O 1
ATOM 1661 N N . THR A 1 206 ? 28.874 6.457 -6.898 1.00 30.42 206 THR A N 1
ATOM 1662 C CA . THR A 1 206 ? 29.014 7.777 -6.283 1.00 30.42 206 THR A CA 1
ATOM 1663 C C . THR A 1 206 ? 29.664 7.550 -4.915 1.00 30.42 206 THR A C 1
ATOM 1665 O O . THR A 1 206 ? 29.075 6.891 -4.069 1.00 30.42 206 THR A O 1
ATOM 1668 N N . LEU A 1 207 ? 30.902 8.027 -4.750 1.00 34.41 207 LEU A N 1
ATOM 1669 C CA . LEU A 1 207 ? 31.570 8.344 -3.477 1.00 34.41 207 LEU A CA 1
ATOM 1670 C C . LEU A 1 207 ? 31.466 7.300 -2.338 1.00 34.41 207 LEU A C 1
ATOM 1672 O O . LEU A 1 207 ? 30.651 7.452 -1.441 1.00 34.41 207 LEU A O 1
ATOM 1676 N N . LEU A 1 208 ? 32.351 6.292 -2.347 1.00 26.45 208 LEU A N 1
ATOM 1677 C CA . LEU A 1 208 ? 33.171 5.801 -1.212 1.00 26.45 208 LEU A CA 1
ATOM 1678 C C . LEU A 1 208 ? 34.033 4.602 -1.695 1.00 26.45 208 LEU A C 1
ATOM 1680 O O . LEU A 1 208 ? 33.563 3.785 -2.493 1.00 26.45 208 LEU A O 1
ATOM 1684 N N . PRO A 1 209 ? 35.310 4.482 -1.276 1.00 28.42 209 PRO A N 1
ATOM 1685 C CA . PRO A 1 209 ? 36.230 3.473 -1.793 1.00 28.42 209 PRO A CA 1
ATOM 1686 C C . PRO A 1 209 ? 35.947 2.112 -1.150 1.00 28.42 209 PRO A C 1
ATOM 1688 O O . PRO A 1 209 ? 36.381 1.842 -0.033 1.00 28.42 209 PRO A O 1
ATOM 1691 N N . ILE A 1 210 ? 35.251 1.220 -1.858 1.00 26.69 210 ILE A N 1
ATOM 1692 C CA . ILE A 1 210 ? 35.160 -0.178 -1.425 1.00 26.69 210 ILE A CA 1
ATOM 1693 C C . ILE A 1 210 ? 36.475 -0.871 -1.775 1.00 26.69 210 ILE A C 1
ATOM 1695 O O . ILE A 1 210 ? 36.733 -1.251 -2.919 1.00 26.69 210 ILE A O 1
ATOM 1699 N N . GLN A 1 211 ? 37.301 -1.018 -0.743 1.00 33.12 211 GLN A N 1
ATOM 1700 C CA . GLN A 1 211 ? 38.340 -2.027 -0.643 1.00 33.12 211 GLN A CA 1
ATOM 1701 C C . GLN A 1 211 ? 37.701 -3.412 -0.829 1.00 33.12 211 GLN A C 1
ATOM 1703 O O . GLN A 1 211 ? 37.083 -3.953 0.081 1.00 33.12 211 GLN A O 1
ATOM 1708 N N . SER A 1 212 ? 37.865 -3.995 -2.015 1.00 28.84 212 SER A N 1
ATOM 1709 C CA . SER A 1 212 ? 37.866 -5.448 -2.180 1.00 28.84 212 SER A CA 1
ATOM 1710 C C . SER A 1 212 ? 39.159 -5.840 -2.910 1.00 28.84 212 SER A C 1
ATOM 1712 O O . SER A 1 212 ? 39.407 -5.336 -4.011 1.00 28.84 212 SER A O 1
ATOM 1714 N N . PRO A 1 213 ? 40.028 -6.669 -2.303 1.00 32.47 213 PRO A N 1
ATOM 1715 C CA . PRO A 1 213 ? 41.410 -6.884 -2.739 1.00 32.47 213 PRO A CA 1
ATOM 1716 C C . PRO A 1 213 ? 41.563 -7.889 -3.898 1.00 32.47 213 PRO A C 1
ATOM 1718 O O . PRO A 1 213 ? 42.547 -8.623 -3.951 1.00 32.47 213 PRO A O 1
ATOM 1721 N N . SER A 1 214 ? 40.624 -7.934 -4.848 1.00 35.34 214 SER A N 1
ATOM 1722 C CA . SER A 1 214 ? 40.733 -8.836 -6.010 1.00 35.34 214 SER A CA 1
ATOM 1723 C C . SER A 1 214 ? 39.952 -8.414 -7.264 1.00 35.34 214 SER A C 1
ATOM 1725 O O . SER A 1 214 ? 39.777 -9.215 -8.182 1.00 35.34 214 SER A O 1
ATOM 1727 N N . ALA A 1 215 ? 39.541 -7.146 -7.386 1.00 40.09 215 ALA A N 1
ATOM 1728 C CA . ALA A 1 215 ? 39.112 -6.615 -8.680 1.00 40.09 215 ALA A CA 1
ATOM 1729 C C . ALA A 1 215 ? 40.351 -6.405 -9.569 1.00 40.09 215 ALA A C 1
ATOM 1731 O O . ALA A 1 215 ? 41.080 -5.423 -9.414 1.00 40.09 215 ALA A O 1
ATOM 1732 N N . LEU A 1 216 ? 40.622 -7.340 -10.488 1.00 40.44 216 LEU A N 1
ATOM 1733 C CA . LEU A 1 216 ? 41.577 -7.121 -11.575 1.00 40.44 216 LEU A CA 1
ATOM 1734 C C . LEU A 1 216 ? 41.199 -5.811 -12.288 1.00 40.44 216 LEU A C 1
ATOM 1736 O O . LEU A 1 216 ? 40.207 -5.764 -13.012 1.00 40.44 216 LEU A O 1
ATOM 1740 N N . LYS A 1 217 ? 41.982 -4.745 -12.069 1.00 46.12 217 LYS A N 1
ATOM 1741 C CA . LYS A 1 217 ? 41.881 -3.478 -12.803 1.00 46.12 217 LYS A CA 1
ATOM 1742 C C . LYS A 1 217 ? 41.936 -3.781 -14.297 1.00 46.12 217 LYS A C 1
ATOM 1744 O O . LYS A 1 217 ? 43.001 -4.109 -14.823 1.00 46.12 217 LYS A O 1
ATOM 1749 N N . PHE A 1 218 ? 40.806 -3.659 -14.982 1.00 52.81 218 PHE A N 1
ATOM 1750 C CA . PHE A 1 218 ? 40.807 -3.679 -16.435 1.00 52.81 218 PHE A CA 1
ATOM 1751 C C . PHE A 1 218 ? 41.588 -2.441 -16.928 1.00 52.81 218 PHE A C 1
ATOM 1753 O O . PHE A 1 218 ? 41.327 -1.332 -16.461 1.00 52.81 218 PHE A O 1
ATOM 1760 N N . PRO A 1 219 ? 42.597 -2.584 -17.804 1.00 58.28 219 PRO A N 1
ATOM 1761 C CA . PRO A 1 219 ? 43.641 -1.571 -17.999 1.00 58.28 219 PRO A CA 1
ATOM 1762 C C . PRO A 1 219 ? 43.253 -0.429 -18.958 1.00 58.28 219 PRO A C 1
ATOM 1764 O O . PRO A 1 219 ? 44.128 0.216 -19.537 1.00 58.28 219 PRO A O 1
ATOM 1767 N N . CYS A 1 220 ? 41.962 -0.164 -19.158 1.00 66.88 220 CYS A N 1
ATOM 1768 C CA . CYS A 1 220 ? 41.493 0.839 -20.112 1.00 66.88 220 CYS A CA 1
ATOM 1769 C C . CYS A 1 220 ? 41.156 2.149 -19.391 1.00 66.88 220 CYS A C 1
ATOM 1771 O O . CYS A 1 220 ? 40.102 2.280 -18.778 1.00 66.88 220 CYS A O 1
ATOM 1773 N N . ASN A 1 221 ? 42.048 3.139 -19.476 1.00 75.62 221 ASN A N 1
ATOM 1774 C CA . ASN A 1 221 ? 41.829 4.491 -18.945 1.00 75.62 221 ASN A CA 1
ATOM 1775 C C . ASN A 1 221 ? 40.879 5.299 -19.859 1.00 75.62 221 ASN A C 1
ATOM 1777 O O . ASN A 1 221 ? 41.294 6.289 -20.464 1.00 75.62 221 ASN A O 1
ATOM 1781 N N . CYS A 1 222 ? 39.648 4.822 -20.060 1.00 82.06 222 CYS A N 1
ATOM 1782 C CA . CYS A 1 222 ? 38.613 5.483 -20.860 1.00 82.06 222 CYS A CA 1
ATOM 1783 C C . CYS A 1 222 ? 37.650 6.237 -19.931 1.00 82.06 222 CYS A C 1
ATOM 1785 O O . CYS A 1 222 ? 37.134 5.660 -18.978 1.00 82.06 222 CYS A O 1
ATOM 1787 N N . ARG A 1 223 ? 37.413 7.525 -20.202 1.00 83.38 223 ARG A N 1
ATOM 1788 C CA . ARG A 1 223 ? 36.449 8.378 -19.485 1.00 83.38 223 ARG A CA 1
ATOM 1789 C C . ARG A 1 223 ? 35.144 8.553 -20.279 1.00 83.38 223 ARG A C 1
ATOM 1791 O O . ARG A 1 223 ? 35.188 8.455 -21.504 1.00 83.38 223 ARG A O 1
ATOM 1798 N N . PRO A 1 224 ? 34.008 8.842 -19.628 1.00 84.75 224 PRO A N 1
ATOM 1799 C CA . PRO A 1 224 ? 32.761 9.172 -20.315 1.00 84.75 224 PRO A CA 1
ATOM 1800 C C . PRO A 1 224 ? 32.874 10.370 -21.254 1.00 84.75 224 PRO A C 1
ATOM 1802 O O . PRO A 1 224 ? 33.726 11.243 -21.069 1.00 84.75 224 PRO A O 1
ATOM 1805 N N . ASP A 1 225 ? 31.950 10.438 -22.202 1.00 84.06 225 ASP A N 1
ATOM 1806 C CA . ASP A 1 225 ? 31.808 11.559 -23.122 1.00 84.06 225 ASP A CA 1
ATOM 1807 C C . ASP A 1 225 ? 31.175 12.777 -22.428 1.00 84.06 225 ASP A C 1
ATOM 1809 O O . ASP A 1 225 ? 30.171 12.663 -21.713 1.00 84.06 225 ASP A O 1
ATOM 1813 N N . CYS A 1 226 ? 31.753 13.966 -22.628 1.00 85.25 226 CYS A N 1
ATOM 1814 C CA . CYS A 1 226 ? 31.122 15.219 -22.200 1.00 85.25 226 CYS A CA 1
ATOM 1815 C C . CYS A 1 226 ? 29.932 15.591 -23.104 1.00 85.25 226 CYS A C 1
ATOM 1817 O O . CYS A 1 226 ? 28.977 16.213 -22.638 1.00 85.25 226 CYS A O 1
ATOM 1819 N N . GLU A 1 227 ? 29.978 15.172 -24.372 1.00 87.00 227 GLU A N 1
ATOM 1820 C CA . GLU A 1 227 ? 28.940 15.361 -25.386 1.00 87.00 227 GLU A CA 1
ATOM 1821 C C . GLU A 1 227 ? 28.657 14.032 -26.098 1.00 87.00 227 GLU A C 1
ATOM 1823 O O . GLU A 1 227 ? 29.584 13.343 -26.516 1.00 87.00 227 GLU A O 1
ATOM 1828 N N . PHE A 1 228 ? 27.389 13.641 -26.217 1.00 84.56 228 PHE A N 1
ATOM 1829 C CA . PHE A 1 228 ? 27.015 12.385 -26.871 1.00 84.56 228 PHE A CA 1
ATOM 1830 C C . PHE A 1 228 ? 25.599 12.444 -27.438 1.00 84.56 228 PHE A C 1
ATOM 1832 O O . PHE A 1 228 ? 24.749 13.195 -26.956 1.00 84.56 228 PHE A O 1
ATOM 1839 N N . ASN A 1 229 ? 25.344 11.609 -28.443 1.00 83.62 229 ASN A N 1
ATOM 1840 C CA . ASN A 1 229 ? 24.011 11.378 -28.982 1.00 83.62 229 ASN A CA 1
ATOM 1841 C C . ASN A 1 229 ? 23.512 10.001 -28.551 1.00 83.62 229 ASN A C 1
ATOM 1843 O O . ASN A 1 229 ? 24.269 9.027 -28.540 1.00 83.62 229 ASN A O 1
ATOM 1847 N N . ARG A 1 230 ? 22.225 9.919 -28.235 1.00 81.06 230 ARG A N 1
ATOM 1848 C CA . ARG A 1 230 ? 21.517 8.682 -27.932 1.00 81.06 230 ARG A CA 1
ATOM 1849 C C . ARG A 1 230 ? 20.347 8.541 -28.897 1.00 81.06 230 ARG A C 1
ATOM 1851 O O . ARG A 1 230 ? 19.653 9.509 -29.184 1.00 81.06 230 ARG A O 1
ATOM 1858 N N . TYR A 1 231 ? 20.137 7.333 -29.401 1.00 83.62 231 TYR A N 1
ATOM 1859 C CA . TYR A 1 231 ? 19.066 7.025 -30.342 1.00 83.62 231 TYR A CA 1
ATOM 1860 C C . TYR A 1 231 ? 18.190 5.947 -29.712 1.00 83.62 231 TYR A C 1
ATOM 1862 O O . TYR A 1 231 ? 18.522 4.766 -29.770 1.00 83.62 231 TYR A O 1
ATOM 1870 N N . THR A 1 232 ? 17.119 6.353 -29.036 1.00 81.50 232 THR A N 1
ATOM 1871 C CA . THR A 1 232 ? 16.135 5.411 -28.489 1.00 81.50 232 THR A CA 1
ATOM 1872 C C . THR A 1 232 ? 15.193 4.974 -29.608 1.00 81.50 232 THR A C 1
ATOM 1874 O O . THR A 1 232 ? 14.973 5.726 -30.563 1.00 81.50 232 THR A O 1
ATOM 1877 N N . SER A 1 233 ? 14.674 3.741 -29.559 1.00 83.94 233 SER A N 1
ATOM 1878 C CA . SER A 1 233 ? 13.804 3.264 -30.637 1.00 83.94 233 SER A CA 1
ATOM 1879 C C . SER A 1 233 ? 12.666 2.341 -30.202 1.00 83.94 233 SER A C 1
ATOM 1881 O O . SER A 1 233 ? 12.784 1.551 -29.264 1.00 83.94 233 SER A O 1
ATOM 1883 N N . GLU A 1 234 ? 11.560 2.413 -30.940 1.00 81.19 234 GLU A N 1
ATOM 1884 C CA . GLU A 1 234 ? 10.359 1.589 -30.775 1.00 81.19 234 GLU A CA 1
ATOM 1885 C C . GLU A 1 234 ? 10.129 0.747 -32.037 1.00 81.19 234 GLU A C 1
ATOM 1887 O O . GLU A 1 234 ? 10.263 1.257 -33.149 1.00 81.19 234 GLU A O 1
ATOM 1892 N N . LEU A 1 235 ? 9.758 -0.530 -31.880 1.00 82.56 235 LEU A N 1
ATOM 1893 C CA . LEU A 1 235 ? 9.468 -1.452 -32.986 1.00 82.56 235 LEU A CA 1
ATOM 1894 C C . LEU A 1 235 ? 7.994 -1.881 -32.958 1.00 82.56 235 LEU A C 1
ATOM 1896 O O . LEU A 1 235 ? 7.515 -2.414 -31.959 1.00 82.56 235 LEU A O 1
ATOM 1900 N N . SER A 1 236 ? 7.302 -1.735 -34.087 1.00 79.56 236 SER A N 1
ATOM 1901 C CA . SER A 1 236 ? 5.958 -2.270 -34.338 1.00 79.56 236 SER A CA 1
ATOM 1902 C C . SER A 1 236 ? 6.015 -3.214 -35.532 1.00 79.56 236 SER A C 1
ATOM 1904 O O . SER A 1 236 ? 6.575 -2.853 -36.558 1.00 79.56 236 SER A O 1
ATOM 1906 N N . SER A 1 237 ? 5.472 -4.428 -35.428 1.00 81.44 237 SER A N 1
ATOM 1907 C CA . SER A 1 237 ? 5.496 -5.406 -36.527 1.00 81.44 237 SER A CA 1
ATOM 1908 C C . SER A 1 237 ? 4.133 -6.054 -36.736 1.00 81.44 237 SER A C 1
ATOM 1910 O O . SER A 1 237 ? 3.401 -6.287 -35.776 1.00 81.44 237 SER A O 1
ATOM 1912 N N . GLY A 1 238 ? 3.795 -6.368 -37.984 1.00 77.62 238 GLY A N 1
ATOM 1913 C CA . GLY A 1 238 ? 2.600 -7.122 -38.358 1.00 77.62 238 GLY A CA 1
ATOM 1914 C C . GLY A 1 238 ? 2.854 -8.057 -39.534 1.00 77.62 238 GLY A C 1
ATOM 1915 O O . GLY A 1 238 ? 3.933 -8.052 -40.116 1.00 77.62 238 GLY A O 1
ATOM 1916 N N . LYS A 1 239 ? 1.872 -8.894 -39.880 1.00 78.50 239 LYS A N 1
ATOM 1917 C CA . LYS A 1 239 ? 1.999 -9.829 -41.007 1.00 78.50 239 LYS A CA 1
ATOM 1918 C C . LYS A 1 239 ? 2.194 -9.070 -42.314 1.00 78.50 239 LYS A C 1
ATOM 1920 O O . LYS A 1 239 ? 1.404 -8.179 -42.625 1.00 78.50 239 LYS A O 1
ATOM 1925 N N . LEU A 1 240 ? 3.191 -9.481 -43.094 1.00 76.88 240 LEU A N 1
ATOM 1926 C CA . LEU A 1 240 ? 3.451 -8.904 -44.404 1.00 76.88 240 LEU A CA 1
ATOM 1927 C C . LEU A 1 240 ? 2.232 -9.113 -45.315 1.00 76.88 240 LEU A C 1
ATOM 1929 O O . LEU A 1 240 ? 1.845 -10.243 -45.624 1.00 76.88 240 LEU A O 1
ATOM 1933 N N . ASN A 1 241 ? 1.603 -8.017 -45.740 1.00 67.12 241 ASN A N 1
ATOM 1934 C CA . ASN A 1 241 ? 0.492 -8.061 -46.680 1.00 67.12 241 ASN A CA 1
ATOM 1935 C C . ASN A 1 241 ? 1.006 -7.825 -48.104 1.00 67.12 241 ASN A C 1
ATOM 1937 O O . ASN A 1 241 ? 1.219 -6.692 -48.524 1.00 67.12 241 ASN A O 1
ATOM 1941 N N . VAL A 1 242 ? 1.131 -8.915 -48.863 1.00 55.47 242 VAL A N 1
ATOM 1942 C CA . VAL A 1 242 ? 1.688 -8.979 -50.231 1.00 55.47 242 VAL A CA 1
ATOM 1943 C C . VAL A 1 242 ? 0.932 -8.102 -51.254 1.00 55.47 242 VAL A C 1
ATOM 1945 O O . VAL A 1 242 ? 1.388 -7.918 -52.377 1.00 55.47 242 VAL A O 1
ATOM 1948 N N . LYS A 1 243 ? -0.222 -7.522 -50.891 1.00 54.91 243 LYS A N 1
ATOM 1949 C CA . LYS A 1 243 ? -0.981 -6.599 -51.755 1.00 54.91 243 LYS A CA 1
ATOM 1950 C C . LYS A 1 243 ? -0.423 -5.169 -51.818 1.00 54.91 243 LYS A C 1
ATOM 1952 O O . LYS A 1 243 ? -0.934 -4.386 -52.614 1.00 54.91 243 LYS A O 1
ATOM 1957 N N . LEU A 1 244 ? 0.576 -4.808 -51.008 1.00 50.12 244 LEU A N 1
ATOM 1958 C CA . LEU A 1 244 ? 1.250 -3.508 -51.098 1.00 50.12 244 LEU A CA 1
ATOM 1959 C C . LEU A 1 244 ? 2.305 -3.535 -52.213 1.00 50.12 244 LEU A C 1
ATOM 1961 O O . LEU A 1 244 ? 3.381 -4.111 -52.081 1.00 50.12 244 LEU A O 1
ATOM 1965 N N . SER A 1 245 ? 1.966 -2.924 -53.346 1.00 45.28 245 SER A N 1
ATOM 1966 C CA . SER A 1 245 ? 2.852 -2.744 -54.490 1.00 45.28 245 SER A CA 1
ATOM 1967 C C . SER A 1 245 ? 3.957 -1.729 -54.178 1.00 45.28 245 SER A C 1
ATOM 1969 O O . SER A 1 245 ? 3.704 -0.532 -54.129 1.00 45.28 245 SER A O 1
ATOM 1971 N N . VAL A 1 246 ? 5.200 -2.194 -54.079 1.00 49.41 246 VAL A N 1
ATOM 1972 C CA . VAL A 1 246 ? 6.445 -1.393 -53.968 1.00 49.41 246 VAL A CA 1
ATOM 1973 C C . VAL A 1 246 ? 6.791 -0.675 -55.290 1.00 49.41 246 VAL A C 1
ATOM 1975 O O . VAL A 1 246 ? 7.861 -0.093 -55.431 1.00 49.41 246 VAL A O 1
ATOM 1978 N N . ASN A 1 247 ? 5.886 -0.665 -56.279 1.00 44.03 247 ASN A N 1
ATOM 1979 C CA . ASN A 1 247 ? 6.080 0.037 -57.555 1.00 44.03 247 ASN A CA 1
ATOM 1980 C C . ASN A 1 247 ? 6.323 1.553 -57.396 1.00 44.03 247 ASN A C 1
ATOM 1982 O O . ASN A 1 247 ? 6.731 2.190 -58.361 1.00 44.03 247 ASN A O 1
ATOM 1986 N N . GLU A 1 248 ? 6.116 2.122 -56.206 1.00 47.44 248 GLU A N 1
ATOM 1987 C CA . GLU A 1 248 ? 6.410 3.527 -55.890 1.00 47.44 248 GLU A CA 1
ATOM 1988 C C . GLU A 1 248 ? 7.773 3.752 -55.201 1.00 47.44 248 GLU A C 1
ATOM 1990 O O . GLU A 1 248 ? 8.197 4.894 -55.070 1.00 47.44 248 GLU A O 1
ATOM 1995 N N . LEU A 1 249 ? 8.483 2.696 -54.776 1.00 49.66 249 LEU A N 1
ATOM 1996 C CA . LEU A 1 249 ? 9.686 2.794 -53.926 1.00 49.66 249 LEU A CA 1
ATOM 1997 C C . LEU A 1 249 ? 11.014 2.565 -54.664 1.00 49.66 249 LEU A C 1
ATOM 1999 O O . LEU A 1 249 ? 12.076 2.687 -54.058 1.00 49.66 249 LEU A O 1
ATOM 2003 N N . SER A 1 250 ? 10.986 2.225 -55.954 1.00 45.44 250 SER A N 1
ATOM 2004 C CA . SER A 1 250 ? 12.206 1.973 -56.723 1.00 45.44 250 SER A CA 1
ATOM 2005 C C . SER A 1 250 ? 12.414 3.032 -57.801 1.00 45.44 250 SER A C 1
ATOM 2007 O O . SER A 1 250 ? 11.742 3.017 -58.832 1.00 45.44 250 SER A O 1
ATOM 2009 N N . GLU A 1 251 ? 13.410 3.903 -57.614 1.00 49.22 251 GLU A N 1
ATOM 2010 C CA . GLU A 1 251 ? 13.906 4.796 -58.677 1.00 49.22 251 GLU A CA 1
ATOM 2011 C C . GLU A 1 251 ? 14.436 4.006 -59.892 1.00 49.22 251 GLU A C 1
ATOM 2013 O O . GLU A 1 251 ? 14.459 4.509 -61.016 1.00 49.22 251 GLU A O 1
ATOM 2018 N N . ASN A 1 252 ? 14.776 2.725 -59.705 1.00 48.91 252 ASN A N 1
ATOM 2019 C CA . ASN A 1 252 ? 15.179 1.816 -60.770 1.00 48.91 252 ASN A CA 1
ATOM 2020 C C . ASN A 1 252 ? 14.058 0.817 -61.075 1.00 48.91 252 ASN A C 1
ATOM 2022 O O . ASN A 1 252 ? 13.831 -0.123 -60.320 1.00 48.91 252 ASN A O 1
ATOM 2026 N N . LYS A 1 253 ? 13.377 0.999 -62.211 1.00 44.78 253 LYS A N 1
ATOM 2027 C CA . LYS A 1 253 ? 12.235 0.224 -62.749 1.00 44.78 253 LYS A CA 1
ATOM 2028 C C . LYS A 1 253 ? 12.485 -1.289 -62.979 1.00 44.78 253 LYS A C 1
ATOM 2030 O O . LYS A 1 253 ? 12.185 -1.806 -64.054 1.00 44.78 253 LYS A O 1
ATOM 2035 N N . LYS A 1 254 ? 13.046 -2.025 -62.019 1.00 49.84 254 LYS A N 1
ATOM 2036 C CA . LYS A 1 254 ? 13.131 -3.489 -62.032 1.00 49.84 254 LYS A CA 1
ATOM 2037 C C . LYS A 1 254 ? 12.124 -4.046 -61.022 1.00 49.84 254 LYS A C 1
ATOM 2039 O O . LYS A 1 254 ? 12.213 -3.693 -59.850 1.00 49.84 254 LYS A O 1
ATOM 2044 N N . PRO A 1 255 ? 11.173 -4.896 -61.445 1.00 52.09 255 PRO A N 1
ATOM 2045 C CA . PRO A 1 255 ? 10.273 -5.559 -60.514 1.00 52.09 255 PRO A CA 1
ATOM 2046 C C . PRO A 1 255 ? 11.092 -6.484 -59.607 1.00 52.09 255 PRO A C 1
ATOM 2048 O O . PRO A 1 255 ? 11.762 -7.399 -60.085 1.00 52.09 255 PRO A O 1
ATOM 2051 N N . VAL A 1 256 ? 11.067 -6.222 -58.301 1.00 56.81 256 VAL A N 1
ATOM 2052 C CA . VAL A 1 256 ? 11.677 -7.101 -57.299 1.00 56.81 256 VAL A CA 1
ATOM 2053 C C . VAL A 1 256 ? 10.696 -8.243 -57.037 1.00 56.81 256 VAL A C 1
ATOM 2055 O O . VAL A 1 256 ? 9.536 -8.003 -56.710 1.00 56.81 256 VAL A O 1
ATOM 2058 N N . ALA A 1 257 ? 11.125 -9.489 -57.237 1.00 56.34 257 ALA A N 1
ATOM 2059 C CA . ALA A 1 257 ? 10.300 -10.657 -56.946 1.00 56.34 257 ALA A CA 1
ATOM 2060 C C . ALA A 1 257 ? 10.222 -10.869 -55.424 1.00 56.34 257 ALA A C 1
ATOM 2062 O O . ALA A 1 257 ? 11.251 -10.998 -54.761 1.00 56.34 257 ALA A O 1
ATOM 2063 N N . TYR A 1 258 ? 9.008 -10.893 -54.871 1.00 61.47 258 TYR A N 1
ATOM 2064 C CA . TYR A 1 258 ? 8.772 -11.110 -53.441 1.00 61.47 258 TYR A CA 1
ATOM 2065 C C . TYR A 1 258 ? 8.658 -12.595 -53.127 1.00 61.47 258 TYR A C 1
ATOM 2067 O O . TYR A 1 258 ? 7.972 -13.331 -53.840 1.00 61.47 258 TYR A O 1
ATOM 2075 N N . LYS A 1 259 ? 9.253 -13.009 -52.010 1.00 68.12 259 LYS A N 1
ATOM 2076 C CA . LYS A 1 259 ? 8.958 -14.290 -51.372 1.00 68.12 259 LYS A CA 1
ATOM 2077 C C . LYS A 1 259 ? 8.127 -14.054 -50.109 1.00 68.12 259 LYS A C 1
ATOM 2079 O O . LYS A 1 259 ? 8.145 -12.962 -49.538 1.00 68.12 259 LYS A O 1
ATOM 2084 N N . SER A 1 260 ? 7.363 -15.060 -49.686 1.00 68.69 260 SER A N 1
ATOM 2085 C CA . SER A 1 260 ? 6.477 -14.964 -48.515 1.00 68.69 260 SER A CA 1
ATOM 2086 C C . SER A 1 260 ? 7.222 -14.764 -47.194 1.00 68.69 260 SER A C 1
ATOM 2088 O O . SER A 1 260 ? 6.629 -14.297 -46.229 1.00 68.69 260 SER A O 1
ATOM 2090 N N . ASP A 1 261 ? 8.502 -15.121 -47.154 1.00 78.62 261 ASP A N 1
ATOM 2091 C CA . ASP A 1 261 ? 9.400 -15.037 -46.007 1.00 78.62 261 ASP A CA 1
ATOM 2092 C C . ASP A 1 261 ? 10.155 -13.703 -45.894 1.00 78.62 261 ASP A C 1
ATOM 2094 O O . ASP A 1 261 ? 10.771 -13.453 -44.857 1.00 78.62 261 ASP A O 1
ATOM 2098 N N . ASN A 1 262 ? 10.042 -12.813 -46.886 1.00 85.31 262 ASN A N 1
ATOM 2099 C CA . ASN A 1 262 ? 10.675 -11.494 -46.854 1.00 85.31 262 ASN A CA 1
ATOM 2100 C C . ASN A 1 262 ? 10.197 -10.638 -45.667 1.00 85.31 262 ASN A C 1
ATOM 2102 O O . ASN A 1 262 ? 9.116 -10.836 -45.105 1.00 85.31 262 ASN A O 1
ATOM 2106 N N . ILE A 1 263 ? 11.012 -9.643 -45.322 1.00 85.75 263 ILE A N 1
ATOM 2107 C CA . ILE A 1 263 ? 10.741 -8.653 -44.278 1.00 85.75 263 ILE A CA 1
ATOM 2108 C C . ILE A 1 263 ? 10.693 -7.279 -44.933 1.00 85.75 263 ILE A C 1
ATOM 2110 O O . ILE A 1 263 ? 11.642 -6.889 -45.613 1.00 85.75 263 ILE A O 1
ATOM 2114 N N . LEU A 1 264 ? 9.603 -6.543 -44.729 1.00 85.75 264 LEU A N 1
ATOM 2115 C CA . LEU A 1 264 ? 9.498 -5.145 -45.139 1.00 85.75 264 LEU A CA 1
ATOM 2116 C C . LEU A 1 264 ? 9.742 -4.262 -43.916 1.00 85.75 264 LEU A C 1
ATOM 2118 O O . LEU A 1 264 ? 8.939 -4.254 -42.992 1.00 85.75 264 LEU A O 1
ATOM 2122 N N . LEU A 1 265 ? 10.861 -3.551 -43.886 1.00 86.38 265 LEU A N 1
ATOM 2123 C CA . LEU A 1 265 ? 11.288 -2.724 -42.766 1.00 86.38 265 LEU A CA 1
ATOM 2124 C C . LEU A 1 265 ? 11.183 -1.242 -43.127 1.00 86.38 265 LEU A C 1
ATOM 2126 O O . LEU A 1 265 ? 11.766 -0.810 -44.111 1.00 86.38 265 LEU A O 1
ATOM 2130 N N . HIS A 1 266 ? 10.524 -0.453 -42.286 1.00 85.12 266 HIS A N 1
ATOM 2131 C CA . HIS A 1 266 ? 10.482 1.003 -42.350 1.00 85.12 266 HIS A CA 1
ATOM 2132 C C . HIS A 1 266 ? 11.162 1.579 -41.110 1.00 85.12 266 HIS A C 1
ATOM 2134 O O . HIS A 1 266 ? 10.633 1.438 -40.015 1.00 85.12 266 HIS A O 1
ATOM 2140 N N . ALA A 1 267 ? 12.299 2.249 -41.253 1.00 86.25 267 ALA A N 1
ATOM 2141 C CA . ALA A 1 267 ? 12.953 2.982 -40.174 1.00 86.25 267 ALA A CA 1
ATOM 2142 C C . ALA A 1 267 ? 12.799 4.489 -40.397 1.00 86.25 267 ALA A C 1
ATOM 2144 O O . ALA A 1 267 ? 13.091 4.994 -41.476 1.00 86.25 267 ALA A O 1
ATOM 2145 N N . PHE A 1 268 ? 12.332 5.232 -39.399 1.00 84.25 268 PHE A N 1
ATOM 2146 C CA . PHE A 1 268 ? 12.093 6.672 -39.509 1.00 84.25 268 PHE A CA 1
ATOM 2147 C C . PHE A 1 268 ? 12.284 7.376 -38.170 1.00 84.25 268 PHE A C 1
ATOM 2149 O O . PHE A 1 268 ? 12.148 6.776 -37.106 1.00 84.25 268 PHE A O 1
ATOM 2156 N N . PHE A 1 269 ? 12.579 8.672 -38.227 1.00 83.12 269 PHE A N 1
ATOM 2157 C CA . PHE A 1 269 ? 12.586 9.510 -37.034 1.00 83.12 269 PHE A CA 1
ATOM 2158 C C . PHE A 1 269 ? 11.163 9.814 -36.572 1.00 83.12 269 PHE A C 1
ATOM 2160 O O . PHE A 1 269 ? 10.251 9.971 -37.387 1.00 83.12 269 PHE A O 1
ATOM 2167 N N . ASP A 1 270 ? 10.971 9.919 -35.264 1.00 79.62 270 ASP A N 1
ATOM 2168 C CA . ASP A 1 270 ? 9.686 10.284 -34.675 1.00 79.62 270 ASP A CA 1
ATOM 2169 C C . ASP A 1 270 ? 9.179 11.666 -35.121 1.00 79.62 270 ASP A C 1
ATOM 2171 O O . ASP A 1 270 ? 7.985 11.836 -35.388 1.00 79.62 270 ASP A O 1
ATOM 2175 N N . GLY A 1 271 ? 10.093 12.621 -35.284 1.00 74.94 271 GLY A N 1
ATOM 2176 C CA . GLY A 1 271 ? 9.835 13.956 -35.796 1.00 74.94 271 GLY A CA 1
ATOM 2177 C C . GLY A 1 271 ? 11.050 14.588 -36.475 1.00 74.94 271 GLY A C 1
ATOM 2178 O O . GLY A 1 271 ? 12.083 13.962 -36.692 1.00 74.94 271 GLY A O 1
ATOM 2179 N N . LEU A 1 272 ? 10.915 15.867 -36.832 1.00 70.88 272 LEU A N 1
ATOM 2180 C CA . LEU A 1 272 ? 11.992 16.665 -37.441 1.00 70.88 272 LEU A CA 1
ATOM 2181 C C . LEU A 1 272 ? 12.914 17.330 -36.403 1.00 70.88 272 LEU A C 1
ATOM 2183 O O . LEU A 1 272 ? 13.847 18.041 -36.775 1.00 70.88 272 LEU A O 1
ATOM 2187 N N . MET A 1 273 ? 12.630 17.147 -35.113 1.00 73.31 273 MET A N 1
ATOM 2188 C CA . MET A 1 273 ? 13.342 17.778 -34.003 1.00 73.31 273 MET A CA 1
ATOM 2189 C C . MET A 1 273 ? 13.939 16.705 -33.093 1.00 73.31 273 MET A C 1
ATOM 2191 O O . MET A 1 273 ? 13.397 15.612 -32.989 1.00 73.31 273 MET A O 1
ATOM 2195 N N . ALA A 1 274 ? 15.049 17.038 -32.438 1.00 75.12 274 ALA A N 1
ATOM 2196 C CA . ALA A 1 274 ? 15.706 16.196 -31.445 1.00 75.12 274 ALA A CA 1
ATOM 2197 C C . ALA A 1 274 ? 15.641 16.879 -30.075 1.00 75.12 274 ALA A C 1
ATOM 2199 O O . ALA A 1 274 ? 15.748 18.108 -29.991 1.00 75.12 274 ALA A O 1
ATOM 2200 N N . THR A 1 275 ? 15.519 16.093 -29.008 1.00 79.31 275 THR A N 1
ATOM 2201 C CA . THR A 1 275 ? 15.620 16.620 -27.642 1.00 79.31 275 THR A CA 1
ATOM 2202 C C . THR A 1 275 ? 17.085 16.885 -27.329 1.00 79.31 275 THR A C 1
ATOM 2204 O O . THR A 1 275 ? 17.934 16.012 -27.518 1.00 79.31 275 THR A O 1
ATOM 2207 N N . ARG A 1 276 ? 17.405 18.094 -26.856 1.00 81.56 276 ARG A N 1
ATOM 2208 C CA . ARG A 1 276 ? 18.781 18.486 -26.543 1.00 81.56 276 ARG A CA 1
ATOM 2209 C C . ARG A 1 276 ? 18.935 18.841 -25.068 1.00 81.56 276 ARG A C 1
ATOM 2211 O O . ARG A 1 276 ? 18.300 19.776 -24.593 1.00 81.56 276 ARG A O 1
ATOM 2218 N N . TYR A 1 277 ? 19.811 18.127 -24.370 1.00 81.44 277 TYR A N 1
ATOM 2219 C CA . TYR A 1 277 ? 20.156 18.354 -22.971 1.00 81.44 277 TYR A CA 1
ATOM 2220 C C . TYR A 1 277 ? 21.439 19.181 -22.861 1.00 81.44 277 TYR A C 1
ATOM 2222 O O . TYR A 1 277 ? 22.428 18.908 -23.546 1.00 81.44 277 TYR A O 1
ATOM 2230 N N . GLN A 1 278 ? 21.428 20.180 -21.981 1.00 82.75 278 GLN A N 1
ATOM 2231 C CA . GLN A 1 278 ? 22.592 20.999 -21.650 1.00 82.75 278 GLN A CA 1
ATOM 2232 C C . GLN A 1 278 ? 23.199 20.522 -20.329 1.00 82.75 278 GLN A C 1
ATOM 2234 O O . GLN A 1 278 ? 22.495 20.385 -19.331 1.00 82.75 278 GLN A O 1
ATOM 2239 N N . ARG A 1 279 ? 24.513 20.297 -20.312 1.00 80.50 279 ARG A N 1
ATOM 2240 C CA . ARG A 1 279 ? 25.300 20.074 -19.094 1.00 80.50 279 ARG A CA 1
ATOM 2241 C C . ARG A 1 279 ? 26.070 21.345 -18.780 1.00 80.50 279 ARG A C 1
ATOM 2243 O O . ARG A 1 279 ? 26.855 21.801 -19.609 1.00 80.50 279 ARG A O 1
ATOM 2250 N N . ASP A 1 280 ? 25.853 21.886 -17.591 1.00 79.81 280 ASP A N 1
ATOM 2251 C CA . ASP A 1 280 ? 26.510 23.105 -17.128 1.00 79.81 280 ASP A CA 1
ATOM 2252 C C . ASP A 1 280 ? 26.987 22.962 -15.679 1.00 79.81 280 ASP A C 1
ATOM 2254 O O . ASP A 1 280 ? 26.633 22.007 -14.980 1.00 79.81 280 ASP A O 1
ATOM 2258 N N . ILE A 1 281 ? 27.818 23.901 -15.239 1.00 73.56 281 ILE A N 1
ATOM 2259 C CA . ILE A 1 281 ? 28.350 23.945 -13.879 1.00 73.56 281 ILE A CA 1
ATOM 2260 C C . ILE A 1 281 ? 27.259 24.472 -12.942 1.00 73.56 281 ILE A C 1
ATOM 2262 O O . ILE A 1 281 ? 26.821 25.611 -13.062 1.00 73.56 281 ILE A O 1
ATOM 2266 N N . TYR A 1 282 ? 26.853 23.661 -11.965 1.00 57.66 282 TYR A N 1
ATOM 2267 C CA . TYR A 1 282 ? 26.022 24.131 -10.858 1.00 57.66 282 TYR A CA 1
ATOM 2268 C C . TYR A 1 282 ? 26.899 24.872 -9.845 1.00 57.66 282 TYR A C 1
ATOM 2270 O O . TYR A 1 282 ? 27.578 24.254 -9.024 1.00 57.66 282 TYR A O 1
ATOM 2278 N N . THR A 1 283 ? 26.892 26.202 -9.887 1.00 52.97 283 THR A N 1
ATOM 2279 C CA . THR A 1 283 ? 27.449 27.025 -8.813 1.00 52.97 283 THR A CA 1
ATOM 2280 C C . THR A 1 283 ? 26.377 27.278 -7.758 1.00 52.97 283 THR A C 1
ATOM 2282 O O . THR A 1 283 ? 25.337 27.872 -8.027 1.00 52.97 283 THR A O 1
ATOM 2285 N N . THR A 1 284 ? 26.597 26.817 -6.529 1.00 44.59 284 THR A N 1
ATOM 2286 C CA . THR A 1 284 ? 25.718 27.124 -5.395 1.00 44.59 284 THR A CA 1
ATOM 2287 C C . THR A 1 284 ? 25.803 28.614 -5.054 1.00 44.59 284 THR A C 1
ATOM 2289 O O . THR A 1 284 ? 26.797 29.019 -4.463 1.00 44.59 284 THR A O 1
ATOM 2292 N N . GLY A 1 285 ? 24.786 29.401 -5.429 1.00 44.72 285 GLY A N 1
ATOM 2293 C CA . GLY A 1 285 ? 24.210 30.613 -4.796 1.00 44.72 285 GLY A CA 1
ATOM 2294 C C . GLY A 1 285 ? 25.071 31.770 -4.250 1.00 44.72 285 GLY A C 1
ATOM 2295 O O . GLY A 1 285 ? 24.517 32.819 -3.939 1.00 44.72 285 GLY A O 1
ATOM 2296 N N . LEU A 1 286 ? 26.388 31.634 -4.107 1.00 41.91 286 LEU A N 1
ATOM 2297 C CA . LEU A 1 286 ? 27.283 32.620 -3.488 1.00 41.91 286 LEU A CA 1
ATOM 2298 C C . LEU A 1 286 ? 28.214 33.297 -4.506 1.00 41.91 286 LEU A C 1
ATOM 2300 O O . LEU A 1 286 ? 28.771 34.347 -4.205 1.00 41.91 286 LEU A O 1
ATOM 2304 N N . SER A 1 287 ? 28.353 32.748 -5.717 1.00 41.94 287 SER A N 1
ATOM 2305 C CA . SER A 1 287 ? 29.148 33.339 -6.806 1.00 41.94 287 SER A CA 1
ATOM 2306 C C . SER A 1 287 ? 28.355 34.293 -7.706 1.00 41.94 287 SER A C 1
ATOM 2308 O O . SER A 1 287 ? 28.946 35.189 -8.305 1.00 41.94 287 SER A O 1
ATOM 2310 N N . ASP A 1 288 ? 27.026 34.165 -7.763 1.00 39.00 288 ASP A N 1
ATOM 2311 C CA . ASP A 1 288 ? 26.172 34.981 -8.645 1.00 39.00 288 ASP A CA 1
ATOM 2312 C C . ASP A 1 288 ? 25.976 36.423 -8.143 1.00 39.00 288 ASP A C 1
ATOM 2314 O O . ASP A 1 288 ? 25.605 37.317 -8.905 1.00 39.00 288 ASP A O 1
ATOM 2318 N N . LEU A 1 289 ? 26.314 36.691 -6.878 1.00 38.88 289 LEU A N 1
ATOM 2319 C CA . LEU A 1 289 ? 26.254 38.027 -6.273 1.00 38.88 289 LEU A CA 1
ATOM 2320 C C . LEU A 1 289 ? 27.366 38.978 -6.750 1.00 38.88 289 LEU A C 1
ATOM 2322 O O . LEU A 1 289 ? 27.293 40.174 -6.480 1.00 38.88 289 LEU A O 1
ATOM 2326 N N . VAL A 1 290 ? 28.379 38.489 -7.473 1.00 40.22 290 VAL A N 1
ATOM 2327 C CA . VAL A 1 290 ? 29.517 39.320 -7.918 1.00 40.22 290 VAL A CA 1
ATOM 2328 C C . VAL A 1 290 ? 29.324 39.883 -9.335 1.00 40.22 290 VAL A C 1
ATOM 2330 O O . VAL A 1 290 ? 29.976 40.860 -9.696 1.00 40.22 290 VAL A O 1
ATOM 2333 N N . ILE A 1 291 ? 28.388 39.351 -10.129 1.00 37.94 291 ILE A N 1
ATOM 2334 C CA . ILE A 1 291 ? 28.166 39.797 -11.522 1.00 37.94 291 ILE A CA 1
ATOM 2335 C C . ILE A 1 291 ? 26.904 40.670 -11.660 1.00 37.94 291 ILE A C 1
ATOM 2337 O O . ILE A 1 291 ? 26.753 41.411 -12.631 1.00 37.94 291 ILE A O 1
ATOM 2341 N N . TRP A 1 292 ? 26.022 40.682 -10.659 1.00 31.33 292 TRP A N 1
ATOM 2342 C CA . TRP A 1 292 ? 24.721 41.352 -10.731 1.00 31.33 292 TRP A CA 1
ATOM 2343 C C . TRP A 1 292 ? 24.715 42.757 -10.113 1.00 31.33 292 TRP A C 1
ATOM 2345 O O . TRP A 1 292 ? 23.882 43.086 -9.276 1.00 31.33 292 TRP A O 1
ATOM 2355 N N . ASN A 1 293 ? 25.663 43.605 -10.516 1.00 33.94 293 ASN A N 1
ATOM 2356 C CA . ASN A 1 293 ? 25.711 44.996 -10.064 1.00 33.94 293 ASN A CA 1
ATOM 2357 C C . ASN A 1 293 ? 25.762 45.965 -11.252 1.00 33.94 293 ASN A C 1
ATOM 2359 O O . ASN A 1 293 ? 26.755 46.654 -11.479 1.00 33.94 293 ASN A O 1
ATOM 2363 N N . ARG A 1 294 ? 24.688 45.988 -12.056 1.00 37.09 294 ARG A N 1
ATOM 2364 C CA . ARG A 1 294 ? 24.317 47.130 -12.913 1.00 37.09 294 ARG A CA 1
ATOM 2365 C C . ARG A 1 294 ? 22.911 46.950 -13.496 1.00 37.09 294 ARG A C 1
ATOM 2367 O O . ARG A 1 294 ? 22.663 45.977 -14.191 1.00 37.09 294 ARG A O 1
ATOM 2374 N N . SER A 1 295 ? 22.077 47.971 -13.286 1.00 35.66 295 SER A N 1
ATOM 2375 C CA . SER A 1 295 ? 20.731 48.213 -13.841 1.00 35.66 295 SER A CA 1
ATOM 2376 C C . SER A 1 295 ? 19.521 47.778 -12.993 1.00 35.66 295 SER A C 1
ATOM 2378 O O . SER A 1 295 ? 18.685 46.983 -13.421 1.00 35.66 295 SER A O 1
ATOM 2380 N N . GLU A 1 296 ? 19.373 48.390 -11.818 1.00 41.66 296 GLU A N 1
ATOM 2381 C CA . GLU A 1 296 ? 18.053 48.684 -11.237 1.00 41.66 296 GLU A CA 1
ATOM 2382 C C . GLU A 1 296 ? 17.428 49.789 -12.108 1.00 41.66 296 GLU A C 1
ATOM 2384 O O . GLU A 1 296 ? 18.056 50.812 -12.336 1.00 41.66 296 GLU A O 1
ATOM 2389 N N . GLU A 1 297 ? 16.374 49.554 -12.885 1.00 43.16 297 GLU A N 1
ATOM 2390 C CA . GLU A 1 297 ? 15.015 49.999 -12.524 1.00 43.16 297 GLU A CA 1
ATOM 2391 C C . GLU A 1 297 ? 13.929 49.320 -13.396 1.00 43.16 297 GLU A C 1
ATOM 2393 O O . GLU A 1 297 ? 12.734 49.533 -13.207 1.00 43.16 297 GLU A O 1
ATOM 2398 N N . MET A 1 298 ? 14.309 48.456 -14.345 1.00 40.62 298 MET A N 1
ATOM 2399 C CA . MET A 1 298 ? 13.372 47.824 -15.294 1.00 40.62 298 MET A CA 1
ATOM 2400 C C . MET A 1 298 ? 12.872 46.436 -14.861 1.00 40.62 298 MET A C 1
ATOM 2402 O O . MET A 1 298 ? 11.861 45.958 -15.377 1.00 40.62 298 MET A O 1
ATOM 2406 N N . PHE A 1 299 ? 13.541 45.788 -13.902 1.00 45.47 299 PHE A N 1
ATOM 2407 C CA . PHE A 1 299 ? 13.236 44.402 -13.534 1.00 45.47 299 PHE A CA 1
ATOM 2408 C C . PHE A 1 299 ? 12.066 44.256 -12.560 1.00 45.47 299 PHE A C 1
ATOM 2410 O O . PHE A 1 299 ? 11.297 43.319 -12.721 1.00 45.47 299 PHE A O 1
ATOM 2417 N N . SER A 1 300 ? 11.839 45.195 -11.633 1.00 43.06 300 SER A N 1
ATOM 2418 C CA . SER A 1 300 ? 10.856 45.043 -10.538 1.00 43.06 300 SER A CA 1
ATOM 2419 C C . SER A 1 300 ? 9.431 44.685 -11.002 1.00 43.06 300 SER A C 1
ATOM 2421 O O . SER A 1 300 ? 8.735 43.917 -10.338 1.00 43.06 300 SER A O 1
ATOM 2423 N N . LYS A 1 301 ? 9.001 45.166 -12.177 1.00 41.53 301 LYS A N 1
ATOM 2424 C CA . LYS A 1 301 ? 7.673 44.850 -12.731 1.00 41.53 301 LYS A CA 1
ATOM 2425 C C . LYS A 1 301 ? 7.632 43.512 -13.473 1.00 41.53 301 LYS A C 1
ATOM 2427 O O . LYS A 1 301 ? 6.612 42.830 -13.427 1.00 41.53 301 LYS A O 1
ATOM 2432 N N . PHE A 1 302 ? 8.734 43.110 -14.106 1.00 50.84 302 PHE A N 1
ATOM 2433 C CA . PHE A 1 302 ? 8.835 41.817 -14.779 1.00 50.84 302 PHE A CA 1
ATOM 2434 C C . PHE A 1 302 ? 9.074 40.678 -13.793 1.00 50.84 302 PHE A C 1
ATOM 2436 O O . PHE A 1 302 ? 8.449 39.642 -13.960 1.00 50.84 302 PHE A O 1
ATOM 2443 N N . THR A 1 303 ? 9.858 40.856 -12.724 1.00 55.09 303 THR A N 1
ATOM 2444 C CA . THR A 1 303 ? 10.021 39.818 -11.691 1.00 55.09 303 THR A CA 1
ATOM 2445 C C . THR A 1 303 ? 8.726 39.551 -10.942 1.00 55.09 303 THR A C 1
ATOM 2447 O O . THR A 1 303 ? 8.471 38.401 -10.614 1.00 55.09 303 THR A O 1
ATOM 2450 N N . LEU A 1 304 ? 7.870 40.556 -10.720 1.00 50.50 304 LEU A N 1
ATOM 2451 C CA . LEU A 1 304 ? 6.573 40.331 -10.075 1.00 50.50 304 LEU A CA 1
ATOM 2452 C C . LEU A 1 304 ? 5.614 39.542 -10.979 1.00 50.50 304 LEU A C 1
ATOM 2454 O O . LEU A 1 304 ? 4.952 38.625 -10.508 1.00 50.50 304 LEU A O 1
ATOM 2458 N N . ILE A 1 305 ? 5.571 39.859 -12.278 1.00 55.53 305 ILE A N 1
ATOM 2459 C CA . ILE A 1 305 ? 4.732 39.152 -13.260 1.00 55.53 305 ILE A CA 1
ATOM 2460 C C . ILE A 1 305 ? 5.286 37.752 -13.536 1.00 55.53 305 ILE A C 1
ATOM 2462 O O . ILE A 1 305 ? 4.517 36.805 -13.616 1.00 55.53 305 ILE A O 1
ATOM 2466 N N . PHE A 1 306 ? 6.607 37.590 -13.618 1.00 55.12 306 PHE A N 1
ATOM 2467 C CA . PHE A 1 306 ? 7.253 36.295 -13.823 1.00 55.12 306 PHE A CA 1
ATOM 2468 C C . PHE A 1 306 ? 7.176 35.422 -12.566 1.00 55.12 306 PHE A C 1
ATOM 2470 O O . PHE A 1 306 ? 6.963 34.225 -12.690 1.00 55.12 306 PHE A O 1
ATOM 2477 N N . ALA A 1 307 ? 7.244 36.001 -11.362 1.00 56.56 307 ALA A N 1
ATOM 2478 C CA . ALA A 1 307 ? 6.970 35.295 -10.111 1.00 56.56 307 ALA A CA 1
ATOM 2479 C C . ALA A 1 307 ? 5.485 34.924 -9.988 1.00 56.56 307 ALA A C 1
ATOM 2481 O O . ALA A 1 307 ? 5.183 33.803 -9.607 1.00 56.56 307 ALA A O 1
ATOM 2482 N N . LEU A 1 308 ? 4.551 35.797 -10.382 1.00 53.50 308 LEU A N 1
ATOM 2483 C CA . LEU A 1 308 ? 3.120 35.466 -10.447 1.00 53.50 308 LEU A CA 1
ATOM 2484 C C . LEU A 1 308 ? 2.822 34.402 -11.515 1.00 53.50 308 LEU A C 1
ATOM 2486 O O . LEU A 1 308 ? 1.991 33.529 -11.281 1.00 53.50 308 LEU A O 1
ATOM 2490 N N . CYS A 1 309 ? 3.531 34.409 -12.647 1.00 51.34 309 CYS A N 1
ATOM 2491 C CA . CYS A 1 309 ? 3.448 33.370 -13.672 1.00 51.34 309 CYS A CA 1
ATOM 2492 C C . CYS A 1 309 ? 4.124 32.061 -13.240 1.00 51.34 309 CYS A C 1
ATOM 2494 O O . CYS A 1 309 ? 3.603 31.006 -13.565 1.00 51.34 309 CYS A O 1
ATOM 2496 N N . LEU A 1 310 ? 5.216 32.093 -12.470 1.00 46.69 310 LEU A N 1
ATOM 2497 C CA . LEU A 1 310 ? 5.853 30.903 -11.884 1.00 46.69 310 LEU A CA 1
ATOM 2498 C C . LEU A 1 310 ? 5.055 30.338 -10.698 1.00 46.69 310 LEU A C 1
ATOM 2500 O O . LEU A 1 310 ? 5.079 29.137 -10.469 1.00 46.69 310 LEU A O 1
ATOM 2504 N N . ILE A 1 311 ? 4.297 31.170 -9.980 1.00 46.31 311 ILE A N 1
ATOM 2505 C CA . ILE A 1 311 ? 3.332 30.724 -8.963 1.00 46.31 311 ILE A CA 1
ATOM 2506 C C . ILE A 1 311 ? 2.059 30.173 -9.634 1.00 46.31 311 ILE A C 1
ATOM 2508 O O . ILE A 1 311 ? 1.457 29.230 -9.125 1.00 46.31 311 ILE A O 1
ATOM 2512 N N . ALA A 1 312 ? 1.664 30.699 -10.803 1.00 41.59 312 ALA A N 1
ATOM 2513 C CA . ALA A 1 312 ? 0.564 30.154 -11.608 1.00 41.59 312 ALA A CA 1
ATOM 2514 C C . ALA A 1 312 ? 0.955 28.868 -12.364 1.00 41.59 312 ALA A C 1
ATOM 2516 O O . ALA A 1 312 ? 0.118 27.985 -12.547 1.00 41.59 312 ALA A O 1
ATOM 2517 N N . VAL A 1 313 ? 2.230 28.722 -12.733 1.00 41.66 313 VAL A N 1
ATOM 2518 C CA . VAL A 1 313 ? 2.867 27.462 -13.139 1.00 41.66 313 VAL A CA 1
ATOM 2519 C C . VAL A 1 313 ? 3.494 26.826 -11.897 1.00 41.66 313 VAL A C 1
ATOM 2521 O O . VAL A 1 313 ? 4.671 26.483 -11.865 1.00 41.66 313 VAL A O 1
ATOM 2524 N N . ALA A 1 314 ? 2.701 26.659 -10.836 1.00 40.25 314 ALA A N 1
ATOM 2525 C CA . ALA A 1 314 ? 3.037 25.659 -9.840 1.00 40.25 314 ALA A CA 1
ATOM 2526 C C . ALA A 1 314 ? 3.210 24.340 -10.601 1.00 40.25 314 ALA A C 1
ATOM 2528 O O . ALA A 1 314 ? 2.266 23.879 -11.247 1.00 40.25 314 ALA A O 1
ATOM 2529 N N . CYS A 1 315 ? 4.425 23.791 -10.565 1.00 38.72 315 CYS A N 1
ATOM 2530 C CA . CYS A 1 315 ? 4.777 22.464 -11.043 1.00 38.72 315 CYS A CA 1
ATOM 2531 C C . CYS A 1 315 ? 3.765 21.432 -10.532 1.00 38.72 315 CYS A C 1
ATOM 2533 O O . CYS A 1 315 ? 3.986 20.766 -9.524 1.00 38.72 315 CYS A O 1
ATOM 2535 N N . ARG A 1 316 ? 2.656 21.244 -11.243 1.00 41.47 316 ARG A N 1
ATOM 2536 C CA . ARG A 1 316 ? 2.031 19.935 -11.303 1.00 41.47 316 ARG A CA 1
ATOM 2537 C C . ARG A 1 316 ? 2.946 19.159 -12.225 1.00 41.47 316 ARG A C 1
ATOM 2539 O O . ARG A 1 316 ? 2.840 19.290 -13.441 1.00 41.47 316 ARG A O 1
ATOM 2546 N N . GLY A 1 317 ? 3.910 18.450 -11.634 1.00 47.81 317 GLY A N 1
ATOM 2547 C CA . GLY A 1 317 ? 4.596 17.388 -12.355 1.00 47.81 317 GLY A CA 1
ATOM 2548 C C . GLY A 1 317 ? 3.539 16.563 -13.084 1.00 47.81 317 GLY A C 1
ATOM 2549 O O . GLY A 1 317 ? 2.440 16.356 -12.558 1.00 47.81 317 GLY A O 1
ATOM 2550 N N . GLU A 1 318 ? 3.822 16.198 -14.329 1.00 57.41 318 GLU A N 1
ATOM 2551 C CA . GLU A 1 318 ? 2.901 15.373 -15.096 1.00 57.41 318 GLU A CA 1
ATOM 2552 C C . GLU A 1 318 ? 2.593 14.109 -14.281 1.00 57.41 318 GLU A C 1
ATOM 2554 O O . GLU A 1 318 ? 3.496 13.518 -13.682 1.00 57.41 318 GLU A O 1
ATOM 2559 N N . ARG A 1 319 ? 1.307 13.750 -14.168 1.00 74.94 319 ARG A N 1
ATOM 2560 C CA . ARG A 1 319 ? 0.901 12.542 -13.438 1.00 74.94 319 ARG A CA 1
ATOM 2561 C C . ARG A 1 319 ? 1.668 11.349 -13.996 1.00 74.94 319 ARG A C 1
ATOM 2563 O O . ARG A 1 319 ? 1.803 11.237 -15.212 1.00 74.94 319 ARG A O 1
ATOM 2570 N N . ALA A 1 320 ? 2.121 10.454 -13.124 1.00 80.56 320 ALA A N 1
ATOM 2571 C CA . ALA A 1 320 ? 2.724 9.200 -13.539 1.00 80.56 320 ALA A CA 1
ATOM 2572 C C . ALA A 1 320 ? 1.747 8.463 -14.463 1.00 80.56 320 ALA A C 1
ATOM 2574 O O . ALA A 1 320 ? 0.581 8.244 -14.115 1.00 80.56 320 ALA A O 1
ATOM 2575 N N . ARG A 1 321 ? 2.223 8.129 -15.665 1.00 81.81 321 ARG A N 1
ATOM 2576 C CA . ARG A 1 321 ? 1.454 7.404 -16.674 1.00 81.81 321 ARG A CA 1
ATOM 2577 C C . ARG A 1 321 ? 1.999 5.996 -16.835 1.00 81.81 321 ARG A C 1
ATOM 2579 O O . ARG A 1 321 ? 3.207 5.780 -16.873 1.00 81.81 321 ARG A O 1
ATOM 2586 N N . TYR A 1 322 ? 1.081 5.055 -16.990 1.00 84.38 322 TYR A N 1
ATOM 2587 C CA . TYR A 1 322 ? 1.353 3.632 -17.152 1.00 84.38 322 TYR A CA 1
ATOM 2588 C C . TYR A 1 322 ? 0.926 3.156 -18.546 1.00 84.38 322 TYR A C 1
ATOM 2590 O O . TYR A 1 322 ? 0.322 2.092 -18.711 1.00 84.38 322 TYR A O 1
ATOM 2598 N N . ASP A 1 323 ? 1.206 3.971 -19.567 1.00 83.81 323 ASP A N 1
ATOM 2599 C CA . ASP A 1 323 ? 0.832 3.678 -20.950 1.00 83.81 323 ASP A CA 1
ATOM 2600 C C . ASP A 1 323 ? 1.491 2.398 -21.443 1.00 83.81 323 ASP A C 1
ATOM 2602 O O . ASP A 1 323 ? 2.715 2.270 -21.455 1.00 83.81 323 ASP A O 1
ATOM 2606 N N . ASN A 1 324 ? 0.663 1.458 -21.894 1.00 85.00 324 ASN A N 1
ATOM 2607 C CA . ASN A 1 324 ? 1.080 0.157 -22.418 1.00 85.00 324 ASN A CA 1
ATOM 2608 C C . ASN A 1 324 ? 1.819 -0.730 -21.400 1.00 85.00 324 ASN A C 1
ATOM 2610 O O . ASN A 1 324 ? 2.402 -1.748 -21.789 1.00 85.00 324 ASN A O 1
ATOM 2614 N N . TYR A 1 325 ? 1.807 -0.369 -20.110 1.00 87.50 325 TYR A N 1
ATOM 2615 C CA . TYR A 1 325 ? 2.259 -1.270 -19.055 1.00 87.50 325 TYR A CA 1
ATOM 2616 C C . TYR A 1 325 ? 1.332 -2.478 -19.047 1.00 87.50 325 TYR A C 1
ATOM 2618 O O . TYR A 1 325 ? 0.103 -2.337 -19.042 1.00 87.50 325 TYR A O 1
ATOM 2626 N N . ARG A 1 326 ? 1.935 -3.664 -19.060 1.00 87.81 326 ARG A N 1
ATOM 2627 C CA . ARG A 1 326 ? 1.201 -4.927 -19.085 1.00 87.81 326 ARG A CA 1
ATOM 2628 C C . ARG A 1 326 ? 1.157 -5.523 -17.699 1.00 87.81 326 ARG A C 1
ATOM 2630 O O . ARG A 1 326 ? 2.134 -5.440 -16.960 1.00 87.81 326 ARG A O 1
ATOM 2637 N N . VAL A 1 327 ? 0.043 -6.161 -17.377 1.00 87.81 327 VAL A N 1
ATOM 2638 C CA . VAL A 1 327 ? -0.112 -6.885 -16.121 1.00 87.81 327 VAL A CA 1
ATOM 2639 C C . VAL A 1 327 ? -0.220 -8.360 -16.405 1.00 87.81 327 VAL A C 1
ATOM 2641 O O . VAL A 1 327 ? -1.088 -8.788 -17.164 1.00 87.81 327 VAL A O 1
ATOM 2644 N N . TYR A 1 328 ? 0.656 -9.121 -15.769 1.00 88.38 328 TYR A N 1
ATOM 2645 C CA . TYR A 1 328 ? 0.680 -10.569 -15.832 1.00 88.38 328 TYR A CA 1
ATOM 2646 C C . TYR A 1 328 ? 0.316 -11.153 -14.476 1.00 88.38 328 TYR A C 1
ATOM 2648 O O . TYR A 1 328 ? 0.654 -10.585 -13.442 1.00 88.38 328 TYR A O 1
ATOM 2656 N N . LYS A 1 329 ? -0.333 -12.311 -14.478 1.00 88.25 329 LYS A N 1
ATOM 2657 C CA . LYS A 1 329 ? -0.332 -13.225 -13.338 1.00 88.25 329 LYS A CA 1
ATOM 2658 C C . LYS A 1 329 ? 0.688 -14.303 -13.612 1.00 88.25 329 LYS A C 1
ATOM 2660 O O . LYS A 1 329 ? 0.609 -14.921 -14.663 1.00 88.25 329 LYS A O 1
ATOM 2665 N N . VAL A 1 330 ? 1.617 -14.528 -12.699 1.00 89.50 330 VAL A N 1
ATOM 2666 C CA . VAL A 1 330 ? 2.625 -15.587 -12.797 1.00 89.50 330 VAL A CA 1
ATOM 2667 C C . VAL A 1 330 ? 2.429 -16.592 -11.671 1.00 89.50 330 VAL A C 1
ATOM 2669 O O . VAL A 1 330 ? 2.048 -16.213 -10.567 1.00 89.50 330 VAL A O 1
ATOM 2672 N N . ILE A 1 331 ? 2.667 -17.873 -11.938 1.00 87.69 331 ILE A N 1
ATOM 2673 C CA . ILE A 1 331 ? 2.513 -18.947 -10.951 1.00 87.69 331 ILE A CA 1
ATOM 2674 C C . ILE A 1 331 ? 3.834 -19.707 -10.837 1.00 87.69 331 ILE A C 1
ATOM 2676 O O . ILE A 1 331 ? 4.303 -20.331 -11.794 1.00 87.69 331 ILE A O 1
ATOM 2680 N N . ALA A 1 332 ? 4.427 -19.685 -9.643 1.00 86.94 332 ALA A N 1
ATOM 2681 C CA . ALA A 1 332 ? 5.599 -20.490 -9.324 1.00 86.94 332 ALA A CA 1
ATOM 2682 C C . ALA A 1 332 ? 5.173 -21.894 -8.879 1.00 86.94 332 ALA A C 1
ATOM 2684 O O . ALA A 1 332 ? 4.656 -22.074 -7.781 1.00 86.94 332 ALA A O 1
ATOM 2685 N N . SER A 1 333 ? 5.400 -22.907 -9.716 1.00 89.06 333 SER A N 1
ATOM 2686 C CA . SER A 1 333 ? 5.004 -24.290 -9.405 1.00 89.06 333 SER A CA 1
ATOM 2687 C C . SER A 1 333 ? 5.979 -25.038 -8.482 1.00 89.06 333 SER A C 1
ATOM 2689 O O . SER A 1 333 ? 5.672 -26.139 -8.035 1.00 89.06 333 SER A O 1
ATOM 2691 N N . ASN A 1 334 ? 7.177 -24.493 -8.246 1.00 88.25 334 ASN A N 1
ATOM 2692 C CA . ASN A 1 334 ? 8.215 -25.069 -7.385 1.00 88.25 334 ASN A CA 1
ATOM 2693 C C . ASN A 1 334 ? 9.162 -23.978 -6.837 1.00 88.25 334 ASN A C 1
ATOM 2695 O O . ASN A 1 334 ? 9.124 -22.831 -7.290 1.00 88.25 334 ASN A O 1
ATOM 2699 N N . GLU A 1 335 ? 10.004 -24.346 -5.867 1.00 85.31 335 GLU A N 1
ATOM 2700 C CA . GLU A 1 335 ? 10.929 -23.430 -5.174 1.00 85.31 335 GLU A CA 1
ATOM 2701 C C . GLU A 1 335 ? 11.933 -22.746 -6.109 1.00 85.31 335 GLU A C 1
ATOM 2703 O O . GLU A 1 335 ? 12.276 -21.580 -5.921 1.00 85.31 335 GLU A O 1
ATOM 2708 N N . GLU A 1 336 ? 12.384 -23.441 -7.154 1.00 87.19 336 GLU A N 1
ATOM 2709 C CA . GLU A 1 336 ? 13.323 -22.881 -8.126 1.00 87.19 336 GLU A CA 1
ATOM 2710 C C . GLU A 1 336 ? 12.682 -21.727 -8.906 1.00 87.19 336 GLU A C 1
ATOM 2712 O O . GLU A 1 336 ? 13.226 -20.625 -8.944 1.00 87.19 336 GLU A O 1
ATOM 2717 N N . LYS A 1 337 ? 11.466 -21.927 -9.430 1.00 88.31 337 LYS A N 1
ATOM 2718 C CA . LYS A 1 337 ? 10.689 -20.875 -10.106 1.00 88.31 337 LYS A CA 1
ATOM 2719 C C . LYS A 1 337 ? 10.352 -19.719 -9.166 1.00 88.31 337 LYS A C 1
ATOM 2721 O O . LYS A 1 337 ? 10.400 -18.562 -9.580 1.00 88.31 337 LYS A O 1
ATOM 2726 N N . LEU A 1 338 ? 10.034 -20.018 -7.905 1.00 83.25 338 LEU A N 1
ATOM 2727 C CA . LEU A 1 338 ? 9.756 -18.996 -6.897 1.00 83.25 338 LEU A CA 1
ATOM 2728 C C . LEU A 1 338 ? 10.989 -18.122 -6.638 1.00 83.25 338 LEU A C 1
ATOM 2730 O O . LEU A 1 338 ? 10.873 -16.900 -6.566 1.00 83.25 338 LEU A O 1
ATOM 2734 N N . LYS A 1 339 ? 12.175 -18.733 -6.555 1.00 83.88 339 LYS A N 1
ATOM 2735 C CA . LYS A 1 339 ? 13.444 -18.016 -6.415 1.00 83.88 339 LYS A CA 1
ATOM 2736 C C . LYS A 1 339 ? 13.708 -17.083 -7.598 1.00 83.88 339 LYS A C 1
ATOM 2738 O O . LYS A 1 339 ? 14.070 -15.936 -7.376 1.00 83.88 339 LYS A O 1
ATOM 2743 N N . ILE A 1 340 ? 13.449 -17.525 -8.830 1.00 86.56 340 ILE A N 1
ATOM 2744 C CA . ILE A 1 340 ? 13.595 -16.673 -10.023 1.00 86.56 340 ILE A CA 1
ATOM 2745 C C . ILE A 1 340 ? 12.683 -15.445 -9.958 1.00 86.56 340 ILE A C 1
ATOM 2747 O O . ILE A 1 340 ? 13.119 -14.336 -10.263 1.00 86.56 340 ILE A O 1
ATOM 2751 N N . LEU A 1 341 ? 11.429 -15.613 -9.532 1.00 84.56 341 LEU A N 1
ATOM 2752 C CA . LEU A 1 341 ? 10.515 -14.483 -9.356 1.00 84.56 341 LEU A CA 1
ATOM 2753 C C . LEU A 1 341 ? 10.988 -13.519 -8.251 1.00 84.56 341 LEU A C 1
ATOM 2755 O O . LEU A 1 341 ? 10.898 -12.309 -8.443 1.00 84.56 341 LEU A O 1
ATOM 2759 N N . LYS A 1 342 ? 11.547 -14.027 -7.141 1.00 79.12 342 LYS A N 1
ATOM 2760 C CA . LYS A 1 342 ? 12.146 -13.198 -6.072 1.00 79.12 342 LYS A CA 1
ATOM 2761 C C . LYS A 1 342 ? 13.355 -12.414 -6.582 1.00 79.12 342 LYS A C 1
ATOM 2763 O O . LYS A 1 342 ? 13.522 -11.234 -6.278 1.00 79.12 342 LYS A O 1
ATOM 2768 N N . ASP A 1 343 ? 14.193 -13.058 -7.388 1.00 80.88 343 ASP A N 1
ATOM 2769 C CA . ASP A 1 343 ? 15.358 -12.413 -7.984 1.00 80.88 343 ASP A CA 1
ATOM 2770 C C . ASP A 1 343 ? 14.916 -11.287 -8.934 1.00 80.88 343 ASP A C 1
ATOM 2772 O O . ASP A 1 343 ? 15.461 -10.184 -8.853 1.00 80.88 343 ASP A O 1
ATOM 2776 N N . LEU A 1 344 ? 13.873 -11.511 -9.749 1.00 80.69 344 LEU A N 1
ATOM 2777 C CA . LEU A 1 344 ? 13.262 -10.486 -10.607 1.00 80.69 344 LEU A CA 1
ATOM 2778 C C . LEU A 1 344 ? 12.706 -9.298 -9.812 1.00 80.69 344 LEU A C 1
ATOM 2780 O O . LEU A 1 344 ? 12.984 -8.155 -10.176 1.00 80.69 344 LEU A O 1
ATOM 2784 N N . GLU A 1 345 ? 11.970 -9.559 -8.728 1.00 75.19 345 GLU A N 1
ATOM 2785 C CA . GLU A 1 345 ? 11.441 -8.530 -7.819 1.00 75.19 345 GLU A CA 1
ATOM 2786 C C . GLU A 1 345 ? 12.565 -7.638 -7.275 1.00 75.19 345 GLU A C 1
ATOM 2788 O O . GLU A 1 345 ? 12.438 -6.418 -7.189 1.00 75.19 345 GLU A O 1
ATOM 2793 N N . SER A 1 346 ? 13.719 -8.231 -6.969 1.00 66.69 346 SER A N 1
ATOM 2794 C CA . SER A 1 346 ? 14.863 -7.503 -6.423 1.00 66.69 346 SER A CA 1
ATOM 2795 C C . SER A 1 346 ? 15.692 -6.735 -7.467 1.00 66.69 346 SER A C 1
ATOM 2797 O O . SER A 1 346 ? 16.535 -5.908 -7.084 1.00 66.69 346 SER A O 1
ATOM 2799 N N . ALA A 1 347 ? 15.506 -7.027 -8.759 1.00 63.06 347 ALA A N 1
ATOM 2800 C CA . ALA A 1 347 ? 16.427 -6.652 -9.832 1.00 63.06 347 ALA A CA 1
ATOM 2801 C C . ALA A 1 347 ? 15.963 -5.473 -10.699 1.00 63.06 347 ALA A C 1
ATOM 2803 O O . ALA A 1 347 ? 16.810 -4.848 -11.339 1.00 63.06 347 ALA A O 1
ATOM 2804 N N . SER A 1 348 ? 14.665 -5.153 -10.745 1.00 64.25 348 SER A N 1
ATOM 2805 C CA . SER A 1 348 ? 14.153 -4.115 -11.648 1.00 64.25 348 SER A CA 1
ATOM 2806 C C . SER A 1 348 ? 13.083 -3.237 -11.010 1.00 64.25 348 SER A C 1
ATOM 2808 O O . SER A 1 348 ? 12.083 -3.724 -10.509 1.00 64.25 348 SER A O 1
ATOM 2810 N N . ASP A 1 349 ? 13.267 -1.925 -11.123 1.00 64.88 349 ASP A N 1
ATOM 2811 C CA . ASP A 1 349 ? 12.257 -0.894 -10.844 1.00 64.88 349 ASP A CA 1
ATOM 2812 C C . ASP A 1 349 ? 11.151 -0.823 -11.915 1.00 64.88 349 ASP A C 1
ATOM 2814 O O . ASP A 1 349 ? 10.083 -0.261 -11.697 1.00 64.88 349 ASP A O 1
ATOM 2818 N N . SER A 1 350 ? 11.404 -1.413 -13.083 1.00 75.25 350 SER A N 1
ATOM 2819 C CA . SER A 1 350 ? 10.498 -1.464 -14.232 1.00 75.25 350 SER A CA 1
ATOM 2820 C C . SER A 1 350 ? 9.573 -2.694 -14.202 1.00 75.25 350 SER A C 1
ATOM 2822 O O . SER A 1 350 ? 8.789 -2.900 -15.135 1.00 75.25 350 SER A O 1
ATOM 2824 N N . ILE A 1 351 ? 9.690 -3.525 -13.158 1.00 79.69 351 ILE A N 1
ATOM 2825 C CA . ILE A 1 351 ? 8.860 -4.701 -12.888 1.00 79.69 351 ILE A CA 1
ATOM 2826 C C . ILE A 1 351 ? 8.346 -4.585 -11.451 1.00 79.69 351 ILE A C 1
ATOM 2828 O O . ILE A 1 351 ? 9.105 -4.727 -10.500 1.00 79.69 351 ILE A O 1
ATOM 2832 N N . MET A 1 352 ? 7.052 -4.331 -11.290 1.00 78.81 352 MET A N 1
ATOM 2833 C CA . MET A 1 352 ? 6.431 -4.138 -9.980 1.00 78.81 352 MET A CA 1
ATOM 2834 C C . MET A 1 352 ? 5.633 -5.380 -9.595 1.00 78.81 352 MET A C 1
ATOM 2836 O O . MET A 1 352 ? 4.645 -5.716 -10.250 1.00 78.81 352 MET A O 1
ATOM 2840 N N . PHE A 1 353 ? 6.050 -6.047 -8.524 1.00 80.69 353 PHE A N 1
ATOM 2841 C CA . PHE A 1 353 ? 5.301 -7.139 -7.911 1.00 80.69 353 PHE A CA 1
ATOM 2842 C C . PHE A 1 353 ? 4.275 -6.556 -6.938 1.00 80.69 353 PHE A C 1
ATOM 2844 O O . PHE A 1 353 ? 4.608 -5.744 -6.076 1.00 80.69 353 PHE A O 1
ATOM 2851 N N . LEU A 1 354 ? 3.006 -6.914 -7.124 1.00 74.81 354 LEU A N 1
ATOM 2852 C CA . LEU A 1 354 ? 1.906 -6.391 -6.305 1.00 74.81 354 LEU A CA 1
ATOM 2853 C C . LEU A 1 354 ? 1.569 -7.310 -5.138 1.00 74.81 354 LEU A C 1
ATOM 2855 O O . LEU A 1 354 ? 1.193 -6.835 -4.069 1.00 74.81 354 LEU A O 1
ATOM 2859 N N . ASP A 1 355 ? 1.731 -8.606 -5.374 1.00 70.94 355 ASP A N 1
ATOM 2860 C CA . ASP A 1 355 ? 1.640 -9.660 -4.381 1.00 70.94 355 ASP A CA 1
ATOM 2861 C C . ASP A 1 355 ? 3.070 -10.057 -4.010 1.00 70.94 355 ASP A C 1
ATOM 2863 O O . ASP A 1 355 ? 3.936 -10.131 -4.886 1.00 70.94 355 ASP A O 1
ATOM 2867 N N . GLY A 1 356 ? 3.339 -10.332 -2.732 1.00 65.12 356 GLY A N 1
ATOM 2868 C CA . GLY A 1 356 ? 4.656 -10.839 -2.356 1.00 65.12 356 GLY A CA 1
ATOM 2869 C C . GLY A 1 356 ? 4.987 -12.132 -3.118 1.00 65.12 356 GLY A C 1
ATOM 2870 O O . GLY A 1 356 ? 4.107 -12.949 -3.399 1.00 65.12 356 GLY A O 1
ATOM 2871 N N . VAL A 1 357 ? 6.267 -12.372 -3.395 1.00 67.50 357 VAL A N 1
ATOM 2872 C CA . VAL A 1 357 ? 6.722 -13.617 -4.029 1.00 67.50 357 VAL A CA 1
ATOM 2873 C C . VAL A 1 357 ? 7.130 -14.628 -2.956 1.00 67.50 357 VAL A C 1
ATOM 2875 O O . VAL A 1 357 ? 8.270 -14.634 -2.501 1.00 67.50 357 VAL A O 1
ATOM 2878 N N . HIS A 1 358 ? 6.213 -15.485 -2.505 1.00 67.31 358 HIS A N 1
ATOM 2879 C CA . HIS A 1 358 ? 6.459 -16.340 -1.325 1.00 67.31 358 HIS A CA 1
ATOM 2880 C C . HIS A 1 358 ? 5.795 -17.720 -1.349 1.00 67.31 358 HIS A C 1
ATOM 2882 O O . HIS A 1 358 ? 6.371 -18.651 -0.796 1.00 67.31 358 HIS A O 1
ATOM 2888 N N . SER A 1 359 ? 4.627 -17.877 -1.977 1.00 68.31 359 SER A N 1
ATOM 2889 C CA . SER A 1 359 ? 3.913 -19.159 -2.012 1.00 68.31 359 SER A CA 1
ATOM 2890 C C . SER A 1 359 ? 4.052 -19.851 -3.359 1.00 68.31 359 SER A C 1
ATOM 2892 O O . SER A 1 359 ? 3.940 -19.228 -4.416 1.00 68.31 359 SER A O 1
ATOM 2894 N N . LEU A 1 360 ? 4.192 -21.175 -3.310 1.00 78.62 360 LEU A N 1
ATOM 2895 C CA . LEU A 1 360 ? 4.028 -22.026 -4.482 1.00 78.62 360 LEU A CA 1
ATOM 2896 C C . LEU A 1 360 ? 2.560 -22.078 -4.911 1.00 78.62 360 LEU A C 1
ATOM 2898 O O . LEU A 1 360 ? 1.652 -22.021 -4.086 1.00 78.62 360 LEU A O 1
ATOM 2902 N N . ASN A 1 361 ? 2.336 -22.228 -6.215 1.00 76.75 361 ASN A N 1
ATOM 2903 C CA . ASN A 1 361 ? 1.025 -22.402 -6.847 1.00 76.75 361 ASN A CA 1
ATOM 2904 C C . ASN A 1 361 ? 0.015 -21.266 -6.596 1.00 76.75 361 ASN A C 1
ATOM 2906 O O . ASN A 1 361 ? -1.170 -21.422 -6.885 1.00 76.75 361 ASN A O 1
ATOM 2910 N N . LYS A 1 362 ? 0.475 -20.110 -6.107 1.00 77.06 362 LYS A N 1
ATOM 2911 C CA . LYS A 1 362 ? -0.323 -18.888 -5.982 1.00 77.06 362 LYS A CA 1
ATOM 2912 C C . LYS A 1 362 ? -0.050 -17.984 -7.183 1.00 77.06 362 LYS A C 1
ATOM 2914 O O . LYS A 1 362 ? 1.094 -17.853 -7.616 1.00 77.06 362 LYS A O 1
ATOM 2919 N N . ALA A 1 363 ? -1.104 -17.384 -7.729 1.00 79.62 363 ALA A N 1
ATOM 2920 C CA . ALA A 1 363 ? -0.966 -16.382 -8.777 1.00 79.62 363 ALA A CA 1
ATOM 2921 C C . ALA A 1 363 ? -0.421 -15.081 -8.176 1.00 79.62 363 ALA A C 1
ATOM 2923 O O . ALA A 1 363 ? -0.980 -14.566 -7.212 1.00 79.62 363 ALA A O 1
ATOM 2924 N N . ILE A 1 364 ? 0.662 -14.575 -8.758 1.00 81.12 364 ILE A N 1
ATOM 2925 C CA . ILE A 1 364 ? 1.350 -13.347 -8.363 1.00 81.12 364 ILE A CA 1
ATOM 2926 C C . ILE A 1 364 ? 1.170 -12.332 -9.482 1.00 81.12 364 ILE A C 1
ATOM 2928 O O . ILE A 1 364 ? 1.481 -12.611 -10.640 1.00 81.12 364 ILE A O 1
ATOM 2932 N N . SER A 1 365 ? 0.678 -11.152 -9.146 1.00 84.94 365 SER A N 1
ATOM 2933 C CA . SER A 1 365 ? 0.412 -10.093 -10.109 1.00 84.94 365 SER A CA 1
ATOM 2934 C C . SER A 1 365 ? 1.646 -9.220 -10.299 1.00 84.94 365 SER A C 1
ATOM 2936 O O . SER A 1 365 ? 2.197 -8.681 -9.338 1.00 84.94 365 SER A O 1
ATOM 2938 N N . VAL A 1 366 ? 2.065 -9.064 -11.553 1.00 86.81 366 VAL A N 1
ATOM 2939 C CA . VAL A 1 366 ? 3.296 -8.370 -11.934 1.00 86.81 366 VAL A CA 1
ATOM 2940 C C . VAL A 1 366 ? 2.994 -7.334 -13.006 1.00 86.81 366 VAL A C 1
ATOM 2942 O O . VAL A 1 366 ? 2.462 -7.662 -14.069 1.00 86.81 366 VAL A O 1
ATOM 2945 N N . VAL A 1 367 ? 3.350 -6.081 -12.739 1.00 87.31 367 VAL A N 1
ATOM 2946 C CA . VAL A 1 367 ? 3.284 -4.980 -13.703 1.00 87.31 367 VAL A CA 1
ATOM 2947 C C . VAL A 1 367 ? 4.620 -4.862 -14.398 1.00 87.31 367 VAL A C 1
ATOM 2949 O O . VAL A 1 367 ? 5.653 -4.767 -13.743 1.00 87.31 367 VAL A O 1
ATOM 2952 N N . VAL A 1 368 ? 4.604 -4.834 -15.722 1.00 86.56 368 VAL A N 1
ATOM 2953 C CA . VAL A 1 368 ? 5.820 -4.817 -16.526 1.00 86.56 368 VAL A CA 1
ATOM 2954 C C . VAL A 1 368 ? 5.773 -3.631 -17.470 1.00 86.56 368 VAL A C 1
ATOM 2956 O O . VAL A 1 368 ? 4.851 -3.506 -18.286 1.00 86.56 368 VAL A O 1
ATOM 2959 N N . ALA A 1 369 ? 6.780 -2.767 -17.362 1.00 82.88 369 ALA A N 1
ATOM 2960 C CA . ALA A 1 369 ? 6.939 -1.632 -18.255 1.00 82.88 369 ALA A CA 1
ATOM 2961 C C . ALA A 1 369 ? 7.102 -2.094 -19.719 1.00 82.88 369 ALA A C 1
ATOM 2963 O O . ALA A 1 369 ? 7.708 -3.144 -19.960 1.00 82.88 369 ALA A O 1
ATOM 2964 N N . PRO A 1 370 ? 6.616 -1.326 -20.714 1.00 79.50 370 PRO A N 1
ATOM 2965 C CA . PRO A 1 370 ? 6.593 -1.744 -22.118 1.00 79.50 370 PRO A CA 1
ATOM 2966 C C . PRO A 1 370 ? 7.953 -2.216 -22.645 1.00 79.50 370 PRO A C 1
ATOM 2968 O O . PRO A 1 370 ? 8.033 -3.235 -23.333 1.00 79.50 370 PRO A O 1
ATOM 2971 N N . HIS A 1 371 ? 9.032 -1.517 -22.275 1.00 74.56 371 HIS A N 1
ATOM 2972 C CA . HIS A 1 371 ? 10.404 -1.834 -22.682 1.00 74.56 371 HIS A CA 1
ATOM 2973 C C . HIS A 1 371 ? 10.979 -3.082 -22.003 1.00 74.56 371 HIS A C 1
ATOM 2975 O O . HIS A 1 371 ? 11.962 -3.625 -22.495 1.00 74.56 371 HIS A O 1
ATOM 2981 N N . LYS A 1 372 ? 10.372 -3.560 -20.909 1.00 81.19 372 LYS A N 1
ATOM 2982 C CA . LYS A 1 372 ? 10.780 -4.772 -20.179 1.00 81.19 372 LYS A CA 1
ATOM 2983 C C . LYS A 1 372 ? 9.933 -5.999 -20.458 1.00 81.19 372 LYS A C 1
ATOM 2985 O O . LYS A 1 372 ? 10.307 -7.090 -20.041 1.00 81.19 372 LYS A O 1
ATOM 2990 N N . VAL A 1 373 ? 8.839 -5.864 -21.205 1.00 80.31 373 VAL A N 1
ATOM 2991 C CA . VAL A 1 373 ? 7.999 -7.008 -21.572 1.00 80.31 373 VAL A CA 1
ATOM 2992 C C . VAL A 1 373 ? 8.787 -8.121 -22.284 1.00 80.31 373 VAL A C 1
ATOM 2994 O O . VAL A 1 373 ? 8.602 -9.274 -21.898 1.00 80.31 373 VAL A O 1
ATOM 2997 N N . PRO A 1 374 ? 9.662 -7.847 -23.275 1.00 75.19 374 PRO A N 1
ATOM 2998 C CA . PRO A 1 374 ? 10.428 -8.907 -23.932 1.00 75.19 374 PRO A CA 1
ATOM 2999 C C . PRO A 1 374 ? 11.363 -9.642 -22.964 1.00 75.19 374 PRO A C 1
ATOM 3001 O O . PRO A 1 374 ? 11.330 -10.870 -22.921 1.00 75.19 374 PRO A O 1
ATOM 3004 N N . ASP A 1 375 ? 12.120 -8.897 -22.151 1.00 81.69 375 ASP A N 1
ATOM 3005 C CA . ASP A 1 375 ? 13.033 -9.444 -21.138 1.00 81.69 375 ASP A CA 1
ATOM 3006 C C . ASP A 1 375 ? 12.272 -10.318 -20.131 1.00 81.69 375 ASP A C 1
ATOM 3008 O O . ASP A 1 375 ? 12.660 -11.449 -19.846 1.00 81.69 375 ASP A O 1
ATOM 3012 N N . PHE A 1 376 ? 11.144 -9.814 -19.626 1.00 83.00 376 PHE A N 1
ATOM 3013 C CA . PHE A 1 376 ? 10.308 -10.521 -18.664 1.00 83.00 376 PHE A CA 1
ATOM 3014 C C . PHE A 1 376 ? 9.765 -11.831 -19.240 1.00 83.00 376 PHE A C 1
ATOM 3016 O O . PHE A 1 376 ? 9.926 -12.888 -18.634 1.00 83.00 376 PHE A O 1
ATOM 3023 N N . LEU A 1 377 ? 9.180 -11.790 -20.441 1.00 81.81 377 LEU A N 1
ATOM 3024 C CA . LEU A 1 377 ? 8.646 -12.986 -21.098 1.00 81.81 377 LEU A CA 1
ATOM 3025 C C . LEU A 1 377 ? 9.744 -13.985 -21.479 1.00 81.81 377 LEU A C 1
ATOM 3027 O O . LEU A 1 377 ? 9.492 -15.189 -21.458 1.00 81.81 377 LEU A O 1
ATOM 3031 N N . HIS A 1 378 ? 10.952 -13.511 -21.793 1.00 76.75 378 HIS A N 1
ATOM 3032 C CA . HIS A 1 378 ? 12.108 -14.374 -22.017 1.00 76.75 378 HIS A CA 1
ATOM 3033 C C . HIS A 1 378 ? 12.467 -15.157 -20.750 1.00 76.75 378 HIS A C 1
ATOM 3035 O O . HIS A 1 378 ? 12.596 -16.378 -20.814 1.00 76.75 378 HIS A O 1
ATOM 3041 N N . VAL A 1 379 ? 12.539 -14.485 -19.594 1.00 80.44 379 VAL A N 1
ATOM 3042 C CA . VAL A 1 379 ? 12.801 -15.150 -18.307 1.00 80.44 379 VAL A CA 1
ATOM 3043 C C . VAL A 1 379 ? 11.695 -16.151 -17.976 1.00 80.44 379 VAL A C 1
ATOM 3045 O O . VAL A 1 379 ? 11.993 -17.306 -17.678 1.00 80.44 379 VAL A O 1
ATOM 3048 N N . LEU A 1 380 ? 10.419 -15.766 -18.088 1.00 83.81 380 LEU A N 1
ATOM 3049 C CA . LEU A 1 380 ? 9.317 -16.697 -17.821 1.00 83.81 380 LEU A CA 1
ATOM 3050 C C . LEU A 1 380 ? 9.345 -17.917 -18.755 1.00 83.81 380 LEU A C 1
ATOM 3052 O O . LEU A 1 380 ? 9.091 -19.033 -18.308 1.00 83.81 380 LEU A O 1
ATOM 3056 N N . GLY A 1 381 ? 9.680 -17.715 -20.033 1.00 77.19 381 GLY A N 1
ATOM 3057 C CA . GLY A 1 381 ? 9.801 -18.785 -21.022 1.00 77.19 381 GLY A CA 1
ATOM 3058 C C . GLY A 1 381 ? 10.975 -19.727 -20.752 1.00 77.19 381 GLY A C 1
ATOM 3059 O O . GLY A 1 381 ? 10.795 -20.940 -20.818 1.00 77.19 381 GLY A O 1
ATOM 3060 N N . GLN A 1 382 ? 12.148 -19.189 -20.404 1.00 75.19 382 GLN A N 1
ATOM 3061 C CA . GLN A 1 382 ? 13.346 -19.974 -20.084 1.00 75.19 382 GLN A CA 1
ATOM 3062 C C . GLN A 1 382 ? 13.115 -20.917 -18.896 1.00 75.19 382 GLN A C 1
ATOM 3064 O O . GLN A 1 382 ? 13.599 -22.045 -18.903 1.00 75.19 382 GLN A O 1
ATOM 3069 N N . TRP A 1 383 ? 12.379 -20.453 -17.887 1.00 79.38 383 TRP A N 1
ATOM 3070 C CA . TRP A 1 383 ? 12.121 -21.196 -16.651 1.00 79.38 383 TRP A CA 1
ATOM 3071 C C . TRP A 1 383 ? 10.764 -21.914 -16.636 1.00 79.38 383 TRP A C 1
ATOM 3073 O O . TRP A 1 383 ? 10.349 -22.424 -15.595 1.00 79.38 383 TRP A O 1
ATOM 3083 N N . GLU A 1 384 ? 10.053 -21.939 -17.769 1.00 85.69 384 GLU A N 1
ATOM 3084 C CA . GLU A 1 384 ? 8.720 -22.541 -17.909 1.00 85.69 384 GLU A CA 1
ATOM 3085 C C . GLU A 1 384 ? 7.744 -22.099 -16.797 1.00 85.69 384 GLU A C 1
ATOM 3087 O O . GLU A 1 384 ? 6.996 -22.901 -16.218 1.00 85.69 384 GLU A O 1
ATOM 3092 N N . ILE A 1 385 ? 7.784 -20.815 -16.435 1.00 84.75 385 ILE A N 1
ATOM 3093 C CA . ILE A 1 385 ? 6.891 -20.226 -15.435 1.00 84.75 385 ILE A CA 1
ATOM 3094 C C . ILE A 1 385 ? 5.545 -19.970 -16.109 1.00 84.75 385 ILE A C 1
ATOM 3096 O O . ILE A 1 385 ? 5.472 -19.298 -17.138 1.00 84.75 385 ILE A O 1
ATOM 3100 N N . GLN A 1 386 ? 4.472 -20.519 -15.538 1.00 87.19 386 GLN A N 1
ATOM 3101 C CA . GLN A 1 386 ? 3.125 -20.306 -16.060 1.00 87.19 386 GLN A CA 1
ATOM 3102 C C . GLN A 1 386 ? 2.716 -18.853 -15.848 1.00 87.19 386 GLN A C 1
ATOM 3104 O O . GLN A 1 386 ? 2.929 -18.304 -14.764 1.00 87.19 386 GLN A O 1
ATOM 3109 N N . TYR A 1 387 ? 2.123 -18.243 -16.872 1.00 90.06 387 TYR A N 1
ATOM 3110 C CA . TYR A 1 387 ? 1.626 -16.882 -16.772 1.00 90.06 387 TYR A CA 1
ATOM 3111 C C . TYR A 1 387 ? 0.391 -16.627 -17.630 1.00 90.06 387 TYR A C 1
ATOM 3113 O O . TYR A 1 387 ? 0.241 -17.205 -18.705 1.00 90.06 387 TYR A O 1
ATOM 3121 N N . ASP A 1 388 ? -0.425 -15.678 -17.178 1.00 87.94 388 ASP A N 1
ATOM 3122 C CA . ASP A 1 388 ? -1.583 -15.145 -17.885 1.00 87.94 388 ASP A CA 1
ATOM 3123 C C . ASP A 1 388 ? -1.431 -13.633 -18.064 1.00 87.94 388 ASP A C 1
ATOM 3125 O O . ASP A 1 388 ? -1.100 -12.915 -17.121 1.00 87.94 388 ASP A O 1
ATOM 3129 N N . LEU A 1 389 ? -1.695 -13.127 -19.269 1.00 88.50 389 LEU A N 1
ATOM 3130 C CA . LEU A 1 389 ? -1.789 -11.688 -19.523 1.00 88.50 389 LEU A CA 1
ATOM 3131 C C . LEU A 1 389 ? -3.179 -11.193 -19.106 1.00 88.50 389 LEU A C 1
ATOM 3133 O O . LEU A 1 389 ? -4.181 -11.595 -19.692 1.00 88.50 389 LEU A O 1
ATOM 3137 N N . VAL A 1 390 ? -3.226 -10.311 -18.111 1.00 84.38 390 VAL A N 1
ATOM 3138 C CA . VAL A 1 390 ? -4.464 -9.765 -17.536 1.00 84.38 390 VAL A CA 1
ATOM 3139 C C . VAL A 1 390 ? -4.856 -8.449 -18.198 1.00 84.38 390 VAL A C 1
ATOM 3141 O O . VAL A 1 390 ? -6.016 -8.255 -18.544 1.00 84.38 390 VAL A O 1
ATOM 3144 N N . GLU A 1 391 ? -3.896 -7.543 -18.376 1.00 82.94 391 GLU A N 1
ATOM 3145 C CA . GLU A 1 391 ? -4.131 -6.216 -18.948 1.00 82.94 391 GLU A CA 1
ATOM 3146 C C . GLU A 1 391 ? -2.970 -5.836 -19.868 1.00 82.94 391 GLU A C 1
ATOM 3148 O O . GLU A 1 391 ? -1.803 -6.094 -19.571 1.00 82.94 391 GLU A O 1
ATOM 3153 N N . THR A 1 392 ? -3.298 -5.226 -21.003 1.00 86.25 392 THR A N 1
ATOM 3154 C CA . THR A 1 392 ? -2.332 -4.762 -22.008 1.00 86.25 392 THR A CA 1
ATOM 3155 C C . THR A 1 392 ? -1.974 -3.291 -21.853 1.00 86.25 392 THR A C 1
ATOM 3157 O O . THR A 1 392 ? -0.917 -2.877 -22.330 1.00 86.25 392 THR A O 1
ATOM 3160 N N . ASN A 1 393 ? -2.842 -2.512 -21.205 1.00 84.50 393 ASN A N 1
ATOM 3161 C CA . ASN A 1 393 ? -2.616 -1.103 -20.940 1.00 84.50 393 ASN A CA 1
ATOM 3162 C C . ASN A 1 393 ? -3.197 -0.697 -19.580 1.00 84.50 393 ASN A C 1
ATOM 3164 O O . ASN A 1 393 ? -4.364 -0.318 -19.468 1.00 84.50 393 ASN A O 1
ATOM 3168 N N . LEU A 1 394 ? -2.354 -0.736 -18.549 1.00 86.06 394 LEU A N 1
ATOM 3169 C CA . LEU A 1 394 ? -2.730 -0.348 -17.192 1.00 86.06 394 LEU A CA 1
ATOM 3170 C C . LEU A 1 394 ? -3.279 1.086 -17.102 1.00 86.06 394 LEU A C 1
ATOM 3172 O O . LEU A 1 394 ? -4.191 1.334 -16.313 1.00 86.06 394 LEU A O 1
ATOM 3176 N N . GLN A 1 395 ? -2.784 2.023 -17.917 1.00 87.12 395 GLN A N 1
ATOM 3177 C CA . GLN A 1 395 ? -3.226 3.421 -17.877 1.00 87.12 395 GLN A CA 1
ATOM 3178 C C . GLN A 1 395 ? -4.749 3.571 -17.986 1.00 87.12 395 GLN A C 1
ATOM 3180 O O . GLN A 1 395 ? -5.332 4.400 -17.287 1.00 87.12 395 GLN A O 1
ATOM 3185 N N . HIS A 1 396 ? -5.400 2.744 -18.809 1.00 84.62 396 HIS A N 1
ATOM 3186 C CA . HIS A 1 396 ? -6.853 2.767 -18.971 1.00 84.62 396 HIS A CA 1
ATOM 3187 C C . HIS A 1 396 ? -7.581 2.510 -17.641 1.00 84.62 396 HIS A C 1
ATOM 3189 O O . HIS A 1 396 ? -8.528 3.215 -17.300 1.00 84.62 396 HIS A O 1
ATOM 3195 N N . GLN A 1 397 ? -7.098 1.552 -16.847 1.00 80.25 397 GLN A N 1
ATOM 3196 C CA . GLN A 1 397 ? -7.681 1.231 -15.542 1.00 80.25 397 GLN A CA 1
ATOM 3197 C C . GLN A 1 397 ? -7.495 2.378 -14.540 1.00 80.25 397 GLN A C 1
ATOM 3199 O O . GLN A 1 397 ? -8.420 2.712 -13.802 1.00 80.25 397 GLN A O 1
ATOM 3204 N N . LEU A 1 398 ? -6.323 3.020 -14.534 1.00 84.50 398 LEU A N 1
ATOM 3205 C CA . LEU A 1 398 ? -6.036 4.137 -13.627 1.00 84.50 398 LEU A CA 1
ATOM 3206 C C . LEU A 1 398 ? -6.889 5.371 -13.950 1.00 84.50 398 LEU A C 1
ATOM 3208 O O . LEU A 1 398 ? -7.350 6.070 -13.047 1.00 84.50 398 LEU A O 1
ATOM 3212 N N . GLU A 1 399 ? -7.153 5.626 -15.233 1.00 85.12 399 GLU A N 1
ATOM 3213 C CA . GLU A 1 399 ? -8.076 6.683 -15.659 1.00 85.12 399 GLU A CA 1
ATOM 3214 C C . GLU A 1 399 ? -9.506 6.425 -15.168 1.00 85.12 399 GLU A C 1
ATOM 3216 O O . GLU A 1 399 ? -10.176 7.360 -14.719 1.00 85.12 399 GLU A O 1
ATOM 3221 N N . GLU A 1 400 ? -9.956 5.167 -15.168 1.00 82.81 400 GLU A N 1
ATOM 3222 C CA . GLU A 1 400 ? -11.231 4.779 -14.556 1.00 82.81 400 GLU A CA 1
ATOM 3223 C C . GLU A 1 400 ? -11.228 4.960 -13.032 1.00 82.81 400 GLU A C 1
ATOM 3225 O O . GLU A 1 400 ? -12.240 5.393 -12.482 1.00 82.81 400 GLU A O 1
ATOM 3230 N N . SER A 1 401 ? -10.113 4.722 -12.327 1.00 82.31 401 SER A N 1
ATOM 3231 C CA . SER A 1 401 ? -10.012 5.022 -10.885 1.00 82.31 401 SER A CA 1
ATOM 3232 C C . SER A 1 401 ? -10.289 6.495 -10.592 1.00 82.31 401 SER A C 1
ATOM 3234 O O . SER A 1 401 ? -11.066 6.826 -9.697 1.00 82.31 401 SER A O 1
ATOM 3236 N N . TYR A 1 402 ? -9.693 7.403 -11.369 1.00 84.56 402 TYR A N 1
ATOM 3237 C CA . TYR A 1 402 ? -9.860 8.844 -11.158 1.00 84.56 402 TYR A CA 1
ATOM 3238 C C . TYR A 1 402 ? -11.278 9.340 -11.449 1.00 84.56 402 TYR A C 1
ATOM 3240 O O . TYR A 1 402 ? -11.705 10.343 -10.878 1.00 84.56 402 TYR A O 1
ATOM 3248 N N . LYS A 1 403 ? -12.034 8.656 -12.315 1.00 86.19 403 LYS A N 1
ATOM 3249 C CA . LYS A 1 403 ? -13.443 8.995 -12.577 1.00 86.19 403 LYS A CA 1
ATOM 3250 C C . LYS A 1 403 ? -14.359 8.686 -11.391 1.00 86.19 403 LYS A C 1
ATOM 3252 O O . LYS A 1 403 ? -15.432 9.278 -11.320 1.00 86.19 403 LYS A O 1
ATOM 3257 N N . GLN A 1 404 ? -13.934 7.796 -10.496 1.00 85.00 404 GLN A N 1
ATOM 3258 C CA . GLN A 1 404 ? -14.680 7.354 -9.315 1.00 85.00 404 GLN A CA 1
ATOM 3259 C C . GLN A 1 404 ? -14.419 8.213 -8.070 1.00 85.00 404 GLN A C 1
ATOM 3261 O O . GLN A 1 404 ? -15.066 8.015 -7.040 1.00 85.00 404 GLN A O 1
ATOM 3266 N N . VAL A 1 405 ? -13.469 9.148 -8.150 1.00 85.88 405 VAL A N 1
ATOM 3267 C CA . VAL A 1 405 ? -13.249 10.161 -7.115 1.00 85.88 405 VAL A CA 1
ATOM 3268 C C . VAL A 1 405 ? -14.315 11.245 -7.258 1.00 85.88 405 VAL A C 1
ATOM 3270 O O . VAL A 1 405 ? -14.621 11.671 -8.376 1.00 85.88 405 VAL A O 1
ATOM 3273 N N . ALA A 1 406 ? -14.873 11.690 -6.133 1.00 81.38 406 ALA A N 1
ATOM 3274 C CA . ALA A 1 406 ? -15.884 12.735 -6.085 1.00 81.38 406 ALA A CA 1
ATOM 3275 C C . ALA A 1 406 ? -15.453 13.974 -6.890 1.00 81.38 406 ALA A C 1
ATOM 3277 O O . ALA A 1 406 ? -14.421 14.591 -6.625 1.00 81.38 406 ALA A O 1
ATOM 3278 N N . LYS A 1 407 ? -16.245 14.348 -7.902 1.00 67.19 407 LYS A N 1
ATOM 3279 C CA . LYS A 1 407 ? -16.007 15.557 -8.700 1.00 67.19 407 LYS A CA 1
ATOM 3280 C C . LYS A 1 407 ? -16.801 16.704 -8.083 1.00 67.19 407 LYS A C 1
ATOM 3282 O O . LYS A 1 407 ? -18.023 16.678 -8.147 1.00 67.19 407 LYS A O 1
ATOM 3287 N N . VAL A 1 408 ? -16.097 17.737 -7.608 1.00 55.69 408 VAL A N 1
ATOM 3288 C CA . VAL A 1 408 ? -16.640 18.982 -7.018 1.00 55.69 408 VAL A CA 1
ATOM 3289 C C . VAL A 1 408 ? -17.055 18.837 -5.543 1.00 55.69 408 VAL A C 1
ATOM 3291 O O . VAL A 1 408 ? -17.687 17.864 -5.155 1.00 55.69 408 VAL A O 1
ATOM 3294 N N . ARG A 1 409 ? -16.716 19.859 -4.734 1.00 54.97 409 ARG A N 1
ATOM 3295 C CA . ARG A 1 409 ? -16.996 20.044 -3.286 1.00 54.97 409 ARG A CA 1
ATOM 3296 C C . ARG A 1 409 ? -18.497 20.123 -2.921 1.00 54.97 409 ARG A C 1
ATOM 3298 O O . ARG A 1 409 ? -18.877 20.874 -2.027 1.00 54.97 409 ARG A O 1
ATOM 3305 N N . SER A 1 410 ? -19.374 19.450 -3.659 1.00 42.62 410 SER A N 1
ATOM 3306 C CA . SER A 1 410 ? -20.826 19.572 -3.543 1.00 42.62 410 SER A CA 1
ATOM 3307 C C . SER A 1 410 ? -21.457 18.223 -3.205 1.00 42.62 410 SER A C 1
ATOM 3309 O O . SER A 1 410 ? -21.765 17.436 -4.097 1.00 42.62 410 SER A O 1
ATOM 3311 N N . GLY A 1 411 ? -21.666 17.978 -1.912 1.00 56.81 411 GLY A N 1
ATOM 3312 C CA . GLY A 1 411 ? -22.444 16.850 -1.403 1.00 56.81 411 GLY A CA 1
ATOM 3313 C C . GLY A 1 411 ? -22.154 16.551 0.067 1.00 56.81 411 GLY A C 1
ATOM 3314 O O . GLY A 1 411 ? -21.091 16.903 0.573 1.00 56.81 411 GLY A O 1
ATOM 3315 N N . ALA A 1 412 ? -23.103 15.903 0.747 1.00 72.50 412 ALA A N 1
ATOM 3316 C CA . ALA A 1 412 ? -22.829 15.232 2.015 1.00 72.50 412 ALA A CA 1
ATOM 3317 C C . ALA A 1 412 ? -21.799 14.109 1.789 1.00 72.50 412 ALA A C 1
ATOM 3319 O O . ALA A 1 412 ? -21.783 13.492 0.719 1.00 72.50 412 ALA A O 1
ATOM 3320 N N . TYR A 1 413 ? -20.942 13.849 2.778 1.00 88.44 413 TYR A N 1
ATOM 3321 C CA . TYR A 1 413 ? -20.006 12.725 2.729 1.00 88.44 413 TYR A CA 1
ATOM 3322 C C . TYR A 1 413 ? -20.788 11.412 2.567 1.00 88.44 413 TYR A C 1
ATOM 3324 O O . TYR A 1 413 ? -21.813 11.219 3.217 1.00 88.44 413 TYR A O 1
ATOM 3332 N N . GLY A 1 414 ? -20.346 10.524 1.676 1.00 90.44 414 GLY A N 1
ATOM 3333 C CA . GLY A 1 414 ? -21.090 9.303 1.358 1.00 90.44 414 GLY A CA 1
ATOM 3334 C C . GLY A 1 414 ? -20.237 8.220 0.703 1.00 90.44 414 GLY A C 1
ATOM 3335 O O . GLY A 1 414 ? -19.127 8.483 0.257 1.00 90.44 414 GLY A O 1
ATOM 3336 N N . TRP A 1 415 ? -20.766 7.000 0.610 1.00 94.31 415 TRP A N 1
ATOM 3337 C CA . TRP A 1 415 ? -20.006 5.786 0.249 1.00 94.31 415 TRP A CA 1
ATOM 3338 C C . TRP A 1 415 ? -20.308 5.248 -1.153 1.00 94.31 415 TRP A C 1
ATOM 3340 O O . TRP A 1 415 ? -20.314 4.042 -1.388 1.00 94.31 415 TRP A O 1
ATOM 3350 N N . THR A 1 416 ? -20.593 6.148 -2.093 1.00 91.56 416 THR A N 1
ATOM 3351 C CA . THR A 1 416 ? -20.809 5.832 -3.519 1.00 91.56 416 THR A CA 1
ATOM 3352 C C . THR A 1 416 ? -19.637 6.252 -4.410 1.00 91.56 416 THR A C 1
ATOM 3354 O O . THR A 1 416 ? -19.666 6.008 -5.615 1.00 91.56 416 THR A O 1
ATOM 3357 N N . GLN A 1 417 ? -18.619 6.887 -3.826 1.00 92.00 417 GLN A N 1
ATOM 3358 C CA . GLN A 1 417 ? -17.443 7.453 -4.488 1.00 92.00 417 GLN A CA 1
ATOM 3359 C C . GLN A 1 417 ? -16.255 7.477 -3.520 1.00 92.00 417 GLN A C 1
ATOM 3361 O O . GLN A 1 417 ? -16.446 7.448 -2.303 1.00 92.00 417 GLN A O 1
ATOM 3366 N N . TYR A 1 418 ? -15.038 7.544 -4.059 1.00 94.75 418 TYR A N 1
ATOM 3367 C CA . TYR A 1 418 ? -13.834 7.809 -3.268 1.00 94.75 418 TYR A CA 1
ATOM 3368 C C . TYR A 1 418 ? -13.667 9.314 -3.021 1.00 94.75 418 TYR A C 1
ATOM 3370 O O . TYR A 1 418 ? -14.103 10.130 -3.835 1.00 94.75 418 TYR A O 1
ATOM 3378 N N . HIS A 1 419 ? -13.010 9.681 -1.921 1.00 94.50 419 HIS A N 1
ATOM 3379 C CA . HIS A 1 419 ? -12.855 11.073 -1.478 1.00 94.50 419 HIS A CA 1
ATOM 3380 C C . HIS A 1 419 ? -11.391 11.486 -1.405 1.00 94.50 419 HIS A C 1
ATOM 3382 O O . HIS A 1 419 ? -10.520 10.653 -1.161 1.00 94.50 419 HIS A O 1
ATOM 3388 N N . GLU A 1 420 ? -11.120 12.776 -1.607 1.00 94.81 420 GLU A N 1
ATOM 3389 C CA . GLU A 1 420 ? -9.801 13.349 -1.336 1.00 94.81 420 GLU A CA 1
ATOM 3390 C C . GLU A 1 420 ? -9.585 13.521 0.178 1.00 94.81 420 GLU A C 1
ATOM 3392 O O . GLU A 1 420 ? -10.539 13.574 0.958 1.00 94.81 420 GLU A O 1
ATOM 3397 N N . LEU A 1 421 ? -8.321 13.653 0.602 1.00 96.88 421 LEU A N 1
ATOM 3398 C CA . LEU A 1 421 ? -7.949 13.771 2.020 1.00 96.88 421 LEU A CA 1
ATOM 3399 C C . LEU A 1 421 ? -8.731 14.884 2.736 1.00 96.88 421 LEU A C 1
ATOM 3401 O O . LEU A 1 421 ? -9.267 14.685 3.824 1.00 96.88 421 LEU A O 1
ATOM 3405 N N . GLU A 1 422 ? -8.818 16.050 2.096 1.00 94.62 422 GLU A N 1
ATOM 3406 C CA . GLU A 1 422 ? -9.466 17.240 2.651 1.00 94.62 422 GLU A CA 1
ATOM 3407 C C . GLU A 1 422 ? -10.973 17.064 2.847 1.00 94.62 422 GLU A C 1
ATOM 3409 O O . GLU A 1 422 ? -11.546 17.649 3.767 1.00 94.62 422 GLU A O 1
ATOM 3414 N N . ASP A 1 423 ? -11.627 16.266 2.004 1.00 94.19 423 ASP A N 1
ATOM 3415 C CA . ASP A 1 423 ? -13.058 15.993 2.136 1.00 94.19 423 ASP A CA 1
ATOM 3416 C C . ASP A 1 423 ? -13.309 15.056 3.322 1.00 94.19 423 ASP A C 1
ATOM 3418 O O . ASP A 1 423 ? -14.199 15.321 4.134 1.00 94.19 423 ASP A O 1
ATOM 3422 N N . THR A 1 424 ? -12.463 14.033 3.499 1.00 96.56 424 THR A N 1
ATOM 3423 C CA . THR A 1 424 ? -12.483 13.186 4.702 1.00 96.56 424 THR A CA 1
ATOM 3424 C C . THR A 1 424 ? -12.213 14.007 5.960 1.00 96.56 424 THR A C 1
ATOM 3426 O O . THR A 1 424 ? -12.951 13.883 6.932 1.00 96.56 424 THR A O 1
ATOM 3429 N N . TYR A 1 425 ? -11.212 14.891 5.965 1.00 97.25 425 TYR A N 1
ATOM 3430 C CA . TYR A 1 425 ? -10.861 15.668 7.161 1.00 97.25 425 TYR A CA 1
ATOM 3431 C C . TYR A 1 425 ? -11.946 16.665 7.558 1.00 97.25 425 TYR A C 1
ATOM 3433 O O . TYR A 1 425 ? -12.282 16.756 8.740 1.00 97.25 425 TYR A O 1
ATOM 3441 N N . LYS A 1 426 ? -12.553 17.360 6.590 1.00 95.81 426 LYS A N 1
ATOM 3442 C CA . LYS A 1 426 ? -13.708 18.230 6.858 1.00 95.81 426 LYS A CA 1
ATOM 3443 C C . LYS A 1 426 ? -14.886 17.451 7.420 1.00 95.81 426 LYS A C 1
ATOM 3445 O O . LYS A 1 426 ? -15.541 17.940 8.335 1.00 95.81 426 LYS A O 1
ATOM 3450 N N . TRP A 1 427 ? -15.142 16.255 6.895 1.00 96.50 427 TRP A N 1
ATOM 3451 C CA . TRP A 1 427 ? -16.205 15.399 7.404 1.00 96.50 427 TRP A CA 1
ATOM 3452 C C . TRP A 1 427 ? -15.931 14.929 8.837 1.00 96.50 427 TRP A C 1
ATOM 3454 O O . TRP A 1 427 ? -16.794 15.081 9.696 1.00 96.50 427 TRP A O 1
ATOM 3464 N N . LEU A 1 428 ? -14.715 14.466 9.151 1.00 97.56 428 LEU A N 1
ATOM 3465 C CA . LEU A 1 428 ? -14.353 14.122 10.532 1.00 97.56 428 LEU A CA 1
ATOM 3466 C C . LEU A 1 428 ? -14.575 15.317 11.474 1.00 97.56 428 LEU A C 1
ATOM 3468 O O . LEU A 1 428 ? -15.211 15.177 12.517 1.00 97.56 428 LEU A O 1
ATOM 3472 N N . GLN A 1 429 ? -14.114 16.510 11.084 1.00 96.88 429 GLN A N 1
ATOM 3473 C CA . GLN A 1 429 ? -14.295 17.745 11.857 1.00 96.88 429 GLN A CA 1
ATOM 3474 C C . GLN A 1 429 ? -15.772 18.122 12.044 1.00 96.88 429 GLN A C 1
ATOM 3476 O O . GLN A 1 429 ? -16.148 18.580 13.128 1.00 96.88 429 GLN A O 1
ATOM 3481 N N . SER A 1 430 ? -16.625 17.909 11.034 1.00 96.56 430 SER A N 1
ATOM 3482 C CA . SER A 1 430 ? -18.061 18.157 11.179 1.00 96.56 430 SER A CA 1
ATOM 3483 C C . SER A 1 430 ? -18.711 17.193 12.169 1.00 96.56 430 SER A C 1
ATOM 3485 O O . SER A 1 430 ? -19.548 17.634 12.951 1.00 96.56 430 SER A O 1
ATOM 3487 N N . LEU A 1 431 ? -18.277 15.925 12.226 1.00 97.56 431 LEU A N 1
ATOM 3488 C CA . LEU A 1 431 ? -18.806 14.953 13.195 1.00 97.56 431 LEU A CA 1
ATOM 3489 C C . LEU A 1 431 ? -18.552 15.377 14.646 1.00 97.56 431 LEU A C 1
ATOM 3491 O O . LEU A 1 431 ? -19.427 15.216 15.489 1.00 97.56 431 LEU A O 1
ATOM 3495 N N . ALA A 1 432 ? -17.394 15.970 14.947 1.00 95.94 432 ALA A N 1
ATOM 3496 C CA . ALA A 1 432 ? -17.116 16.489 16.290 1.00 95.94 432 ALA A CA 1
ATOM 3497 C C . ALA A 1 432 ? -18.053 17.644 16.691 1.00 95.94 432 ALA A C 1
ATOM 3499 O O . ALA A 1 432 ? -18.338 17.833 17.872 1.00 95.94 432 ALA A O 1
ATOM 3500 N N . SER A 1 433 ? -18.549 18.402 15.708 1.00 95.19 433 SER A N 1
ATOM 3501 C CA . SER A 1 433 ? -19.533 19.470 15.931 1.00 95.19 433 SER A CA 1
ATOM 3502 C C . SER A 1 433 ? -20.965 18.932 16.028 1.00 95.19 433 SER A C 1
ATOM 3504 O O . SER A 1 433 ? -21.771 19.471 16.780 1.00 95.19 433 SER A O 1
ATOM 3506 N N . GLU A 1 434 ? -21.282 17.879 15.273 1.00 96.88 434 GLU A N 1
ATOM 3507 C CA . GLU A 1 434 ? -22.606 17.245 15.222 1.00 96.88 434 GLU A CA 1
ATOM 3508 C C . GLU A 1 434 ? -22.880 16.344 16.438 1.00 96.88 434 GLU A C 1
ATOM 3510 O O . GLU A 1 434 ? -24.005 16.298 16.932 1.00 96.88 434 GLU A O 1
ATOM 3515 N N . TYR A 1 435 ? -21.842 15.690 16.969 1.00 97.19 435 TYR A N 1
ATOM 3516 C CA . TYR A 1 435 ? -21.919 14.756 18.096 1.00 97.19 435 TYR A CA 1
ATOM 3517 C C . TYR A 1 435 ? -21.053 15.223 19.286 1.00 97.19 435 TYR A C 1
ATOM 3519 O O . TYR A 1 435 ? -20.107 14.526 19.683 1.00 97.19 435 TYR A O 1
ATOM 3527 N N . PRO A 1 436 ? -21.341 16.400 19.882 1.00 95.69 436 PRO A N 1
ATOM 3528 C CA . PRO A 1 436 ? -20.538 16.950 20.969 1.00 95.69 436 PRO A CA 1
ATOM 3529 C C . PRO A 1 436 ? -20.543 16.021 22.188 1.00 95.69 436 PRO A C 1
ATOM 3531 O O . PRO A 1 436 ? -21.585 15.534 22.622 1.00 95.69 436 PRO A O 1
ATOM 3534 N N . GLY A 1 437 ? -19.359 15.775 22.750 1.00 93.31 437 GLY A N 1
ATOM 3535 C CA . GLY A 1 437 ? -19.174 14.865 23.886 1.00 93.31 437 GLY A CA 1
ATOM 3536 C C . GLY A 1 437 ? -19.144 13.377 23.522 1.00 93.31 437 GLY A C 1
ATOM 3537 O O . GLY A 1 437 ? -18.809 12.574 24.386 1.00 93.31 437 GLY A O 1
ATOM 3538 N N . VAL A 1 438 ? -19.434 13.015 22.267 1.00 97.19 438 VAL A N 1
ATOM 3539 C CA . VAL A 1 438 ? -19.326 11.638 21.754 1.00 97.19 438 VAL A CA 1
ATOM 3540 C C . VAL A 1 438 ? -18.140 11.492 20.805 1.00 97.19 438 VAL A C 1
ATOM 3542 O O . VAL A 1 438 ? -17.398 10.517 20.905 1.00 97.19 438 VAL A O 1
ATOM 3545 N N . VAL A 1 439 ? -17.947 12.455 19.898 1.00 98.44 439 VAL A N 1
ATOM 3546 C CA . VAL A 1 439 ? -16.857 12.452 18.915 1.00 98.44 439 VAL A CA 1
ATOM 3547 C C . VAL A 1 439 ? -15.808 13.494 19.285 1.00 98.44 439 VAL A C 1
ATOM 3549 O O . VAL A 1 439 ? -16.108 14.679 19.418 1.00 98.44 439 VAL A O 1
ATOM 3552 N N . THR A 1 440 ? -14.554 13.057 19.382 1.00 98.12 440 THR A N 1
ATOM 3553 C CA . THR A 1 440 ? -13.393 13.924 19.610 1.00 98.12 440 THR A CA 1
ATOM 3554 C C . THR A 1 440 ? -12.404 13.759 18.466 1.00 98.12 440 THR A C 1
ATOM 3556 O O . THR A 1 440 ? -12.017 12.638 18.141 1.00 98.12 440 THR A O 1
ATOM 3559 N N . ILE A 1 441 ? -11.958 14.868 17.871 1.00 98.25 441 ILE A N 1
ATOM 3560 C CA . ILE A 1 441 ? -10.868 14.843 16.889 1.00 98.25 441 ILE A CA 1
ATOM 3561 C C . ILE A 1 441 ? -9.559 14.507 17.585 1.00 98.25 441 ILE A C 1
ATOM 3563 O O . ILE A 1 441 ? -9.228 15.082 18.622 1.00 98.25 441 ILE A O 1
ATOM 3567 N N . VAL A 1 442 ? -8.799 13.607 16.973 1.00 98.19 442 VAL A N 1
ATOM 3568 C CA . VAL A 1 442 ? -7.467 13.239 17.428 1.00 98.19 442 VAL A CA 1
ATOM 3569 C C . VAL A 1 442 ? -6.469 13.484 16.308 1.00 98.19 442 VAL A C 1
ATOM 3571 O O . VAL A 1 442 ? -6.618 12.965 15.205 1.00 98.19 442 VAL A O 1
ATOM 3574 N N . GLU A 1 443 ? -5.424 14.245 16.613 1.00 98.31 443 GLU A N 1
ATOM 3575 C CA . GLU A 1 443 ? -4.221 14.316 15.792 1.00 98.31 443 GLU A CA 1
ATOM 3576 C C . GLU A 1 443 ? -3.158 13.417 16.425 1.00 98.31 443 GLU A C 1
ATOM 3578 O O . GLU A 1 443 ? -2.683 13.693 17.525 1.00 98.31 443 GLU A O 1
ATOM 3583 N N . ALA A 1 444 ? -2.815 12.326 15.744 1.00 97.44 444 ALA A N 1
ATOM 3584 C CA . ALA A 1 444 ? -1.858 11.340 16.240 1.00 97.44 444 ALA A CA 1
ATOM 3585 C C . ALA A 1 444 ? -0.425 11.588 15.746 1.00 97.44 444 ALA A C 1
ATOM 3587 O O . ALA A 1 444 ? 0.467 10.793 16.013 1.00 97.44 444 ALA A O 1
ATOM 3588 N N . GLY A 1 445 ? -0.199 12.682 15.016 1.00 97.38 445 GLY A N 1
ATOM 3589 C CA . GLY A 1 445 ? 1.108 13.022 14.478 1.00 97.38 445 GLY A CA 1
ATOM 3590 C C . GLY A 1 445 ? 1.054 13.946 13.270 1.00 97.38 445 GLY A C 1
ATOM 3591 O O . GLY A 1 445 ? -0.020 14.361 12.816 1.00 97.38 445 GLY A O 1
ATOM 3592 N N . LYS A 1 446 ? 2.240 14.239 12.736 1.00 97.12 446 LYS A N 1
ATOM 3593 C CA . LYS A 1 446 ? 2.437 14.956 11.473 1.00 97.12 446 LYS A CA 1
ATOM 3594 C C . LYS A 1 446 ? 3.253 14.093 10.518 1.00 97.12 446 LYS A C 1
ATOM 3596 O O . LYS A 1 446 ? 4.164 13.393 10.947 1.00 97.12 446 LYS A O 1
ATOM 3601 N N . THR A 1 447 ? 2.933 14.174 9.238 1.00 98.38 447 THR A N 1
ATOM 3602 C CA . THR A 1 447 ? 3.671 13.517 8.157 1.00 98.38 447 THR A CA 1
ATOM 3603 C C . THR A 1 447 ? 4.933 14.286 7.768 1.00 98.38 447 THR A C 1
ATOM 3605 O O . THR A 1 447 ? 5.166 15.398 8.255 1.00 98.38 447 THR A O 1
ATOM 3608 N N . TYR A 1 448 ? 5.744 13.720 6.869 1.00 97.50 448 TYR A N 1
ATOM 3609 C CA . TYR A 1 448 ? 6.952 14.376 6.364 1.00 97.50 448 TYR A CA 1
ATOM 3610 C C . TYR A 1 448 ? 6.650 15.726 5.691 1.00 97.50 448 TYR A C 1
ATOM 3612 O O . TYR A 1 448 ? 7.338 16.716 5.937 1.00 97.50 448 TYR A O 1
ATOM 3620 N N . GLU A 1 449 ? 5.589 15.797 4.888 1.00 96.69 449 GLU A N 1
ATOM 3621 C CA . GLU A 1 449 ? 5.129 17.015 4.212 1.00 96.69 449 GLU A CA 1
ATOM 3622 C C . GLU A 1 449 ? 4.232 17.893 5.116 1.00 96.69 449 GLU A C 1
ATOM 3624 O O . GLU A 1 449 ? 3.644 18.871 4.652 1.00 96.69 449 GLU A O 1
ATOM 3629 N N . GLY A 1 450 ? 4.129 17.581 6.416 1.00 97.44 450 GLY A N 1
ATOM 3630 C CA . GLY A 1 450 ? 3.496 18.429 7.431 1.00 97.44 450 GLY A CA 1
ATOM 3631 C C . GLY A 1 450 ? 1.974 18.299 7.561 1.00 97.44 450 GLY A C 1
ATOM 3632 O O . GLY A 1 450 ? 1.346 19.138 8.212 1.00 97.44 450 GLY A O 1
ATOM 3633 N N . ARG A 1 451 ? 1.356 17.265 6.979 1.00 98.31 451 ARG A N 1
ATOM 3634 C CA . ARG A 1 451 ? -0.083 16.990 7.131 1.00 98.31 451 ARG A CA 1
ATOM 3635 C C . ARG A 1 451 ? -0.362 16.306 8.463 1.00 98.31 451 ARG A C 1
ATOM 3637 O O . ARG A 1 451 ? 0.456 15.547 8.966 1.00 98.31 451 ARG A O 1
ATOM 3644 N N . SER A 1 452 ? -1.526 16.562 9.048 1.00 98.38 452 SER A N 1
ATOM 3645 C CA . SER A 1 452 ? -1.981 15.835 10.239 1.00 98.38 452 SER A CA 1
ATOM 3646 C C . SER A 1 452 ? -2.273 14.380 9.905 1.00 98.38 452 SER A C 1
ATOM 3648 O O . SER A 1 452 ? -2.912 14.126 8.888 1.00 98.38 452 SER A O 1
ATOM 3650 N N . ILE A 1 453 ? -1.895 13.452 10.782 1.00 98.75 453 ILE A N 1
ATOM 3651 C CA . ILE A 1 453 ? -2.487 12.109 10.842 1.00 98.75 453 ILE A CA 1
ATOM 3652 C C . ILE A 1 453 ? -3.731 12.234 11.719 1.00 98.75 453 ILE A C 1
ATOM 3654 O O . ILE A 1 453 ? -3.639 12.260 12.949 1.00 98.75 453 ILE A O 1
ATOM 3658 N N . LEU A 1 454 ? -4.881 12.435 11.074 1.00 98.44 454 LEU A N 1
ATOM 3659 C CA . LEU A 1 454 ? -6.128 12.809 11.736 1.00 98.44 454 LEU A CA 1
ATOM 3660 C C . LEU A 1 454 ? -7.080 11.614 11.836 1.00 98.44 454 LEU A C 1
ATOM 3662 O O . LEU A 1 454 ? -7.289 10.884 10.866 1.00 98.44 454 LEU A O 1
ATOM 3666 N N . GLY A 1 455 ? -7.695 11.456 13.001 1.00 98.50 455 GLY A N 1
ATOM 3667 C CA . GLY A 1 455 ? -8.719 10.456 13.269 1.00 98.50 455 GLY A CA 1
ATOM 3668 C C . GLY A 1 455 ? -9.756 10.963 14.262 1.00 98.50 455 GLY A C 1
ATOM 3669 O O . GLY A 1 455 ? -9.766 12.137 14.647 1.00 98.50 455 GLY A O 1
ATOM 3670 N N . VAL A 1 456 ? -10.636 10.063 14.685 1.00 98.69 456 VAL A N 1
ATOM 3671 C CA . VAL A 1 456 ? -11.666 10.339 15.692 1.00 98.69 456 VAL A CA 1
ATOM 3672 C C . VAL A 1 456 ? -11.591 9.338 16.832 1.00 98.69 456 VAL A C 1
ATOM 3674 O O . VAL A 1 456 ? -11.361 8.148 16.618 1.00 98.69 456 VAL A O 1
ATOM 3677 N N . LYS A 1 457 ? -11.843 9.829 18.045 1.00 98.38 457 LYS A N 1
ATOM 3678 C CA . LYS A 1 457 ? -12.282 9.012 19.170 1.00 98.38 457 LYS A CA 1
ATOM 3679 C C . LYS A 1 457 ? -13.808 9.083 19.245 1.00 98.38 457 LYS A C 1
ATOM 3681 O O . LYS A 1 457 ? -14.341 10.182 19.378 1.00 98.38 457 LYS A O 1
ATOM 3686 N N . ILE A 1 458 ? -14.487 7.940 19.212 1.00 98.44 458 ILE A N 1
ATOM 3687 C CA . ILE A 1 458 ? -15.931 7.816 19.444 1.00 98.44 458 ILE A CA 1
ATOM 3688 C C . ILE A 1 458 ? -16.131 7.126 20.791 1.00 98.44 458 ILE A C 1
ATOM 3690 O O . ILE A 1 458 ? -15.700 5.991 20.987 1.00 98.44 458 ILE A O 1
ATOM 3694 N N . SER A 1 459 ? -16.768 7.821 21.728 1.00 97.06 459 SER A N 1
ATOM 3695 C CA . SER A 1 459 ? -17.032 7.324 23.076 1.00 97.06 459 SER A CA 1
ATOM 3696 C C . SER A 1 459 ? -18.431 7.740 23.508 1.00 97.06 459 SER A C 1
ATOM 3698 O O . SER A 1 459 ? -18.698 8.909 23.767 1.00 97.06 459 SER A O 1
ATOM 3700 N N . LYS A 1 460 ? -19.356 6.780 23.544 1.00 94.56 460 LYS A N 1
ATOM 3701 C CA . LYS A 1 460 ? -20.718 6.990 24.052 1.00 94.56 460 LYS A CA 1
ATOM 3702 C C . LYS A 1 460 ? -20.798 6.659 25.548 1.00 94.56 460 LYS A C 1
ATOM 3704 O O . LYS A 1 460 ? -20.259 5.640 25.967 1.00 94.56 460 LYS A O 1
ATOM 3709 N N . GLY A 1 461 ? -21.473 7.485 26.346 1.00 86.38 461 GLY A N 1
ATOM 3710 C CA . GLY A 1 461 ? -21.586 7.296 27.802 1.00 86.38 461 GLY A CA 1
ATOM 3711 C C . GLY A 1 461 ? -20.446 7.934 28.611 1.00 86.38 461 GLY A C 1
ATOM 3712 O O . GLY A 1 461 ? -19.622 8.660 28.068 1.00 86.38 461 GLY A O 1
ATOM 3713 N N . GLN A 1 462 ? -20.438 7.722 29.935 1.00 72.06 462 GLN A N 1
ATOM 3714 C CA . GLN A 1 462 ? -19.535 8.426 30.870 1.00 72.06 462 GLN A CA 1
ATOM 3715 C C . GLN A 1 462 ? -18.487 7.534 31.558 1.00 72.06 462 GLN A C 1
ATOM 3717 O O . GLN A 1 462 ? -17.591 8.053 32.224 1.00 72.06 462 GLN A O 1
ATOM 3722 N N . SER A 1 463 ? -18.575 6.208 31.430 1.00 81.12 463 SER A N 1
ATOM 3723 C CA . SER A 1 463 ? -17.613 5.282 32.035 1.00 81.12 463 SER A CA 1
ATOM 3724 C C . SER A 1 463 ? -16.413 5.034 31.116 1.00 81.12 463 SER A C 1
ATOM 3726 O O . SER A 1 463 ? -16.585 5.002 29.898 1.00 81.12 463 SER A O 1
ATOM 3728 N N . PRO A 1 464 ? -15.208 4.806 31.670 1.00 84.00 464 PRO A N 1
ATOM 3729 C CA . PRO A 1 464 ? -14.105 4.227 30.912 1.00 84.00 464 PRO A CA 1
ATOM 3730 C C . PRO A 1 464 ? -14.535 2.894 30.298 1.00 84.00 464 PRO A C 1
ATOM 3732 O O . PRO A 1 464 ? -15.167 2.082 30.975 1.00 84.00 464 PRO A O 1
ATOM 3735 N N . LYS A 1 465 ? -14.198 2.691 29.026 1.00 93.38 465 LYS A N 1
ATOM 3736 C CA . LYS A 1 465 ? -14.527 1.483 28.270 1.00 93.38 465 LYS A CA 1
ATOM 3737 C C . LYS A 1 465 ? -13.268 0.907 27.629 1.00 93.38 465 LYS A C 1
ATOM 3739 O O . LYS A 1 465 ? -12.352 1.681 27.327 1.00 93.38 465 LYS A O 1
ATOM 3744 N N . PRO A 1 466 ? -13.220 -0.412 27.391 1.00 95.00 466 PRO A N 1
ATOM 3745 C CA . PRO A 1 466 ? -12.152 -1.013 26.609 1.00 95.00 466 PRO A CA 1
ATOM 3746 C C . PRO A 1 466 ? -12.073 -0.368 25.220 1.00 95.00 466 PRO A C 1
ATOM 3748 O O . PRO A 1 466 ? -13.092 -0.060 24.594 1.00 95.00 466 PRO A O 1
ATOM 3751 N N . GLY A 1 467 ? -10.854 -0.132 24.750 1.00 96.81 467 GLY A N 1
ATOM 3752 C CA . GLY A 1 467 ? -10.586 0.552 23.494 1.00 96.81 467 GLY A CA 1
ATOM 3753 C C . GLY A 1 467 ? -10.450 -0.404 22.311 1.00 96.81 467 GLY A C 1
ATOM 3754 O O . GLY A 1 467 ? -9.789 -1.441 22.413 1.00 96.81 467 GLY A O 1
ATOM 3755 N N . VAL A 1 468 ? -11.010 -0.006 21.170 1.00 98.56 468 VAL A N 1
ATOM 3756 C CA . VAL A 1 468 ? -10.775 -0.615 19.857 1.00 98.56 468 VAL A CA 1
ATOM 3757 C C . VAL A 1 468 ? -10.043 0.396 18.982 1.00 98.56 468 VAL A C 1
ATOM 3759 O O . VAL A 1 468 ? -10.538 1.499 18.743 1.00 98.56 468 VAL A O 1
ATOM 3762 N N . PHE A 1 469 ? -8.851 0.036 18.518 1.00 98.75 469 PHE A N 1
ATOM 3763 C CA . PHE A 1 469 ? -8.033 0.870 17.646 1.00 98.75 469 PHE A CA 1
ATOM 3764 C C . PHE A 1 469 ? -8.126 0.376 16.204 1.00 98.75 469 PHE A C 1
ATOM 3766 O O . PHE A 1 469 ? -7.913 -0.806 15.948 1.00 98.75 469 PHE A O 1
ATOM 3773 N N . VAL A 1 470 ? -8.422 1.276 15.270 1.00 98.88 470 VAL A N 1
ATOM 3774 C CA . VAL A 1 470 ? -8.559 0.982 13.841 1.00 98.88 470 VAL A CA 1
ATOM 3775 C C . VAL A 1 470 ? -7.620 1.879 13.040 1.00 98.88 470 VAL A C 1
ATOM 3777 O O . VAL A 1 470 ? -7.808 3.096 12.959 1.00 98.88 470 VAL A O 1
ATOM 3780 N N . GLU A 1 471 ? -6.618 1.258 12.429 1.00 98.44 471 GLU A N 1
ATOM 3781 C CA . GLU A 1 471 ? -5.695 1.856 11.469 1.00 98.44 471 GLU A CA 1
ATOM 3782 C C . GLU A 1 471 ? -6.165 1.559 10.041 1.00 98.44 471 GLU A C 1
ATOM 3784 O O . GLU A 1 471 ? -6.485 0.421 9.708 1.00 98.44 471 GLU A O 1
ATOM 3789 N N . ALA A 1 472 ? -6.174 2.567 9.173 1.00 98.81 472 ALA A N 1
ATOM 3790 C CA . ALA A 1 472 ? -6.464 2.404 7.756 1.00 98.81 472 ALA A CA 1
ATOM 3791 C C . ALA A 1 472 ? -5.594 3.329 6.896 1.00 98.81 472 ALA A C 1
ATOM 3793 O O . ALA A 1 472 ? -5.011 4.308 7.370 1.00 98.81 472 ALA A O 1
ATOM 3794 N N . GLY A 1 473 ? -5.492 3.011 5.605 1.00 98.12 473 GLY A N 1
ATOM 3795 C CA . GLY A 1 473 ? -4.775 3.835 4.633 1.00 98.12 473 GLY A CA 1
ATOM 3796 C C . GLY A 1 473 ? -3.284 4.002 4.939 1.00 98.12 473 GLY A C 1
ATOM 3797 O O . GLY A 1 473 ? -2.716 5.047 4.619 1.00 98.12 473 GLY A O 1
ATOM 3798 N N . ILE A 1 474 ? -2.651 3.013 5.582 1.00 98.62 474 ILE A N 1
ATOM 3799 C CA . ILE A 1 474 ? -1.201 3.020 5.823 1.00 98.62 474 ILE A CA 1
ATOM 3800 C C . ILE A 1 474 ? -0.430 2.843 4.503 1.00 98.62 474 ILE A C 1
ATOM 3802 O O . ILE A 1 474 ? 0.544 3.552 4.252 1.00 98.62 474 ILE A O 1
ATOM 3806 N N . HIS A 1 475 ? -0.920 2.002 3.585 1.00 98.25 475 HIS A N 1
ATOM 3807 C CA . HIS A 1 475 ? -0.487 2.025 2.188 1.00 98.25 475 HIS A CA 1
ATOM 3808 C C . HIS A 1 475 ? -1.408 2.911 1.355 1.00 98.25 475 HIS A C 1
ATOM 3810 O O . HIS A 1 475 ? -2.623 2.722 1.301 1.00 98.25 475 HIS A O 1
ATOM 3816 N N . ALA A 1 476 ? -0.813 3.859 0.643 1.00 97.88 476 ALA A N 1
ATOM 3817 C CA . ALA A 1 476 ? -1.560 4.938 0.013 1.00 97.88 476 ALA A CA 1
ATOM 3818 C C . ALA A 1 476 ? -2.507 4.499 -1.121 1.00 97.88 476 ALA A C 1
ATOM 3820 O O . ALA A 1 476 ? -3.597 5.054 -1.264 1.00 97.88 476 ALA A O 1
ATOM 3821 N N . ARG A 1 477 ? -2.121 3.495 -1.919 1.00 95.06 477 ARG A N 1
ATOM 3822 C CA . ARG A 1 477 ? -2.906 2.999 -3.069 1.00 95.06 477 ARG A CA 1
ATOM 3823 C C . ARG A 1 477 ? -4.167 2.211 -2.698 1.00 95.06 477 ARG A C 1
ATOM 3825 O O . ARG A 1 477 ? -4.982 1.940 -3.582 1.00 95.06 477 ARG A O 1
ATOM 3832 N N . GLU A 1 478 ? -4.335 1.841 -1.430 1.00 96.50 478 GLU A N 1
ATOM 3833 C CA . GLU A 1 478 ? -5.386 0.945 -0.926 1.00 96.50 478 GLU A CA 1
ATOM 3834 C C . GLU A 1 478 ? -6.655 1.725 -0.534 1.00 96.50 478 GLU A C 1
ATOM 3836 O O . GLU A 1 478 ? -7.126 1.667 0.597 1.00 96.50 478 GLU A O 1
ATOM 3841 N N . TRP A 1 479 ? -7.234 2.485 -1.471 1.00 97.56 479 TRP A N 1
ATOM 3842 C CA . TRP A 1 479 ? -8.321 3.440 -1.185 1.00 97.56 479 TRP A CA 1
ATOM 3843 C C . TRP A 1 479 ? -9.553 2.840 -0.484 1.00 97.56 479 TRP A C 1
ATOM 3845 O O . TRP A 1 479 ? -10.224 3.537 0.278 1.00 97.56 479 TRP A O 1
ATOM 3855 N N . ILE A 1 480 ? -9.858 1.556 -0.708 1.00 97.81 480 ILE A N 1
ATOM 3856 C CA . ILE A 1 480 ? -10.970 0.873 -0.029 1.00 97.81 480 ILE A CA 1
ATOM 3857 C C . ILE A 1 480 ? -10.764 0.766 1.488 1.00 97.81 480 ILE A C 1
ATOM 3859 O O . ILE A 1 480 ? -11.747 0.800 2.223 1.00 97.81 480 ILE A O 1
ATOM 3863 N N . SER A 1 481 ? -9.518 0.710 1.968 1.00 98.31 481 SER A N 1
ATOM 3864 C CA . SER A 1 481 ? -9.199 0.695 3.401 1.00 98.31 481 SER A CA 1
ATOM 3865 C C . SER A 1 481 ? -9.696 1.973 4.083 1.00 98.31 481 SER A C 1
ATOM 3867 O O . SER A 1 481 ? -10.522 1.910 4.997 1.00 98.31 481 SER A O 1
ATOM 3869 N N . ALA A 1 482 ? -9.302 3.138 3.560 1.00 98.12 482 ALA A N 1
ATOM 3870 C CA . ALA A 1 482 ? -9.752 4.429 4.076 1.00 98.12 482 ALA A CA 1
ATOM 3871 C C . ALA A 1 482 ? -11.282 4.582 3.995 1.00 98.12 482 ALA A C 1
ATOM 3873 O O . ALA A 1 482 ? -11.917 5.009 4.958 1.00 98.12 482 ALA A O 1
ATOM 3874 N N . ALA A 1 483 ? -11.892 4.175 2.876 1.00 98.44 483 ALA A N 1
ATOM 3875 C CA . ALA A 1 483 ? -13.343 4.241 2.694 1.00 98.44 483 ALA A CA 1
ATOM 3876 C C . ALA A 1 483 ? -14.118 3.315 3.656 1.00 98.44 483 ALA A C 1
ATOM 3878 O O . ALA A 1 483 ? -15.225 3.642 4.080 1.00 98.44 483 ALA A O 1
ATOM 3879 N N . THR A 1 484 ? -13.536 2.174 4.031 1.00 98.75 484 THR A N 1
ATOM 3880 C CA . THR A 1 484 ? -14.124 1.239 5.005 1.00 98.75 484 THR A CA 1
ATOM 3881 C C . THR A 1 484 ? -14.023 1.787 6.424 1.00 98.75 484 THR A C 1
ATOM 3883 O O . THR A 1 484 ? -14.986 1.699 7.181 1.00 98.75 484 THR A O 1
ATOM 3886 N N . ALA A 1 485 ? -12.906 2.430 6.776 1.00 98.81 485 ALA A N 1
ATOM 3887 C CA . ALA A 1 485 ? -12.762 3.102 8.066 1.00 98.81 485 ALA A CA 1
ATOM 3888 C C . ALA A 1 485 ? -13.773 4.248 8.239 1.00 98.81 485 ALA A C 1
ATOM 3890 O O . ALA A 1 485 ? -14.363 4.395 9.310 1.00 98.81 485 ALA A O 1
ATOM 3891 N N . THR A 1 486 ? -14.035 5.035 7.190 1.00 98.62 486 THR A N 1
ATOM 3892 C CA . THR A 1 486 ? -15.079 6.069 7.255 1.00 98.62 486 THR A CA 1
ATOM 3893 C C . THR A 1 486 ? -16.487 5.478 7.285 1.00 98.62 486 THR A C 1
ATOM 3895 O O . THR A 1 486 ? -17.347 6.011 7.980 1.00 98.62 486 THR A O 1
ATOM 3898 N N . TYR A 1 487 ? -16.727 4.345 6.617 1.00 98.69 487 TYR A N 1
ATOM 3899 C CA . TYR A 1 487 ? -17.998 3.618 6.729 1.00 98.69 487 TYR A CA 1
ATOM 3900 C C . TYR A 1 487 ? -18.255 3.153 8.168 1.00 98.69 487 TYR A C 1
ATOM 3902 O O . TYR A 1 487 ? -19.332 3.391 8.710 1.00 98.69 487 TYR A O 1
ATOM 3910 N N . LEU A 1 488 ? -17.239 2.573 8.817 1.00 98.81 488 LEU A N 1
ATOM 3911 C CA . LEU A 1 488 ? -17.293 2.173 10.223 1.00 98.81 488 LEU A CA 1
ATOM 3912 C C . LEU A 1 488 ? -17.642 3.357 11.136 1.00 98.81 488 LEU A C 1
ATOM 3914 O O . LEU A 1 488 ? -18.555 3.246 11.948 1.00 98.81 488 LEU A O 1
ATOM 3918 N N . ILE A 1 489 ? -16.962 4.500 10.985 1.00 98.81 489 ILE A N 1
ATOM 3919 C CA . ILE A 1 489 ? -17.253 5.714 11.772 1.00 98.81 489 ILE A CA 1
ATOM 3920 C C . ILE A 1 489 ? -18.728 6.111 11.637 1.00 98.81 489 ILE A C 1
ATOM 3922 O O . ILE A 1 489 ? -19.381 6.392 12.641 1.00 98.81 489 ILE A O 1
ATOM 3926 N N . ASN A 1 490 ? -19.262 6.112 10.413 1.00 98.44 490 ASN A N 1
ATOM 3927 C CA . ASN A 1 490 ? -20.663 6.443 10.178 1.00 98.44 490 ASN A CA 1
ATOM 3928 C C . ASN A 1 490 ? -21.616 5.456 10.852 1.00 98.44 490 ASN A C 1
ATOM 3930 O O . ASN A 1 490 ? -22.566 5.880 11.508 1.00 98.44 490 ASN A O 1
ATOM 3934 N N . GLU A 1 491 ? -21.370 4.154 10.718 1.00 98.50 491 GLU A N 1
ATOM 3935 C CA . GLU A 1 491 ? -22.235 3.131 11.308 1.00 98.50 491 GLU A CA 1
ATOM 3936 C C . GLU A 1 491 ? -22.214 3.169 12.840 1.00 98.50 491 GLU A C 1
ATOM 3938 O O . GLU A 1 491 ? -23.263 3.050 13.468 1.00 98.50 491 GLU A O 1
ATOM 3943 N N . LEU A 1 492 ? -21.062 3.434 13.460 1.00 98.56 492 LEU A N 1
ATOM 3944 C CA . LEU A 1 492 ? -20.976 3.597 14.916 1.00 98.56 492 LEU A CA 1
ATOM 3945 C C . LEU A 1 492 ? -21.831 4.771 15.429 1.00 98.56 492 LEU A C 1
ATOM 3947 O O . LEU A 1 492 ? -22.307 4.743 16.568 1.00 98.56 492 LEU A O 1
ATOM 3951 N N . LEU A 1 493 ? -22.039 5.805 14.610 1.00 98.19 493 LEU A N 1
ATOM 3952 C CA . LEU A 1 493 ? -22.804 6.999 14.981 1.00 98.19 493 LEU A CA 1
ATOM 3953 C C . LEU A 1 493 ? -24.284 6.912 14.599 1.00 98.19 493 LEU A C 1
ATOM 3955 O O . LEU A 1 493 ? -25.125 7.388 15.358 1.00 98.19 493 LEU A O 1
ATOM 3959 N N . THR A 1 494 ? -24.599 6.302 13.455 1.00 97.12 494 THR A N 1
ATOM 3960 C CA . THR A 1 494 ? -25.910 6.445 12.798 1.00 97.12 494 THR A CA 1
ATOM 3961 C C . THR A 1 494 ? -26.683 5.141 12.617 1.00 97.12 494 THR A C 1
ATOM 3963 O O . THR A 1 494 ? -27.872 5.197 12.311 1.00 97.12 494 THR A O 1
ATOM 3966 N N . SER A 1 495 ? -26.052 3.973 12.793 1.00 97.19 495 SER A N 1
ATOM 3967 C CA . SER A 1 495 ? -26.702 2.696 12.489 1.00 97.19 495 SER A CA 1
ATOM 3968 C C . SER A 1 495 ? -27.872 2.419 13.426 1.00 97.19 495 SER A C 1
ATOM 3970 O O . SER A 1 495 ? -27.763 2.594 14.639 1.00 97.19 495 SER A O 1
ATOM 3972 N N . ASP A 1 496 ? -28.973 1.912 12.867 1.00 96.00 496 ASP A N 1
ATOM 3973 C CA . ASP A 1 496 ? -30.145 1.461 13.623 1.00 96.00 496 ASP A CA 1
ATOM 3974 C C . ASP A 1 496 ? -30.114 -0.024 14.000 1.00 96.00 496 ASP A C 1
ATOM 3976 O O . ASP A 1 496 ? -30.990 -0.500 14.725 1.00 96.00 496 ASP A O 1
ATOM 3980 N N . VAL A 1 497 ? -29.094 -0.754 13.546 1.00 97.00 497 VAL A N 1
ATOM 3981 C CA . VAL A 1 497 ? -28.918 -2.175 13.847 1.00 97.00 497 VAL A CA 1
ATOM 3982 C C . VAL A 1 497 ? -28.476 -2.338 15.299 1.00 97.00 497 VAL A C 1
ATOM 3984 O O . VAL A 1 497 ? -27.396 -1.892 15.680 1.00 97.00 497 VAL A O 1
ATOM 3987 N N . GLU A 1 498 ? -29.286 -3.033 16.099 1.00 97.69 498 GLU A N 1
ATOM 3988 C CA . GLU A 1 498 ? -29.068 -3.200 17.544 1.00 97.69 498 GLU A CA 1
ATOM 3989 C C . GLU A 1 498 ? -27.666 -3.727 17.889 1.00 97.69 498 GLU A C 1
ATOM 3991 O O . GLU A 1 498 ? -27.003 -3.195 18.773 1.00 97.69 498 GLU A O 1
ATOM 3996 N N . ALA A 1 499 ? -27.162 -4.713 17.144 1.00 97.06 499 ALA A N 1
ATOM 3997 C CA . ALA A 1 499 ? -25.827 -5.259 17.383 1.00 97.06 499 ALA A CA 1
ATOM 3998 C C . ALA A 1 499 ? -24.699 -4.235 17.129 1.00 97.06 499 ALA A C 1
ATOM 4000 O O . ALA A 1 499 ? -23.692 -4.238 17.834 1.00 97.06 499 ALA A O 1
ATOM 4001 N N . ILE A 1 500 ? -24.873 -3.331 16.157 1.00 97.69 500 ILE A N 1
ATOM 4002 C CA . ILE A 1 500 ? -23.915 -2.249 15.882 1.00 97.69 500 ILE A CA 1
ATOM 4003 C C . ILE A 1 500 ? -24.026 -1.164 16.960 1.00 97.69 500 ILE A C 1
ATOM 4005 O O . ILE A 1 500 ? -23.000 -0.666 17.420 1.00 97.69 500 ILE A O 1
ATOM 4009 N N . LYS A 1 501 ? -25.245 -0.839 17.420 1.00 97.00 501 LYS A N 1
ATOM 4010 C CA . LYS A 1 501 ? -25.465 0.081 18.550 1.00 97.00 501 LYS A CA 1
ATOM 4011 C C . LYS A 1 501 ? -24.763 -0.411 19.813 1.00 97.00 501 LYS A C 1
ATOM 4013 O O . LYS A 1 501 ? -23.976 0.335 20.384 1.00 97.00 501 LYS A O 1
ATOM 4018 N N . GLN A 1 502 ? -24.953 -1.678 20.180 1.00 95.44 502 GLN A N 1
ATOM 4019 C CA . GLN A 1 502 ? -24.292 -2.289 21.340 1.00 95.44 502 GLN A CA 1
ATOM 4020 C C . GLN A 1 502 ? -22.764 -2.237 21.222 1.00 95.44 502 GLN A C 1
ATOM 4022 O O . GLN A 1 502 ? -22.081 -1.827 22.158 1.00 95.44 502 GLN A O 1
ATOM 4027 N N . MET A 1 503 ? -22.222 -2.564 20.046 1.00 95.94 503 MET A N 1
ATOM 4028 C CA . MET A 1 503 ? -20.789 -2.450 19.770 1.00 95.94 503 MET A CA 1
ATOM 4029 C C . MET A 1 503 ? -20.277 -0.993 19.859 1.00 95.94 503 MET A C 1
ATOM 4031 O O . MET A 1 503 ? -19.167 -0.746 20.330 1.00 95.94 503 MET A O 1
ATOM 4035 N N . ALA A 1 504 ? -21.061 -0.001 19.436 1.00 96.81 504 ALA A N 1
ATOM 4036 C CA . ALA A 1 504 ? -20.691 1.412 19.560 1.00 96.81 504 ALA A CA 1
ATOM 4037 C C . ALA A 1 504 ? -20.781 1.930 21.007 1.00 96.81 504 ALA A C 1
ATOM 4039 O O . ALA A 1 504 ? -19.986 2.777 21.421 1.00 96.81 504 ALA A O 1
ATOM 4040 N N . ASP A 1 505 ? -21.748 1.435 21.777 1.00 95.38 505 ASP A N 1
ATOM 4041 C CA . ASP A 1 505 ? -22.017 1.886 23.140 1.00 95.38 505 ASP A CA 1
ATOM 4042 C C . ASP A 1 505 ? -21.013 1.292 24.142 1.00 95.38 505 ASP A C 1
ATOM 4044 O O . ASP A 1 505 ? -20.554 2.004 25.039 1.00 95.38 505 ASP A O 1
ATOM 4048 N N . ASN A 1 506 ? -20.588 0.039 23.944 1.00 95.50 506 ASN A N 1
ATOM 4049 C CA . ASN A 1 506 ? -19.765 -0.709 24.902 1.00 95.50 506 ASN A CA 1
ATOM 4050 C C . ASN A 1 506 ? -18.250 -0.471 24.795 1.00 95.50 506 ASN A C 1
ATOM 4052 O O . ASN A 1 506 ? -17.527 -0.804 25.734 1.00 95.50 506 ASN A O 1
ATOM 4056 N N . TYR A 1 507 ? -17.761 0.165 23.724 1.00 96.94 507 TYR A N 1
ATOM 4057 C CA . TYR A 1 507 ? -16.321 0.368 23.500 1.00 96.94 507 TYR A CA 1
ATOM 4058 C C . TYR A 1 507 ? -15.954 1.821 23.180 1.00 96.94 507 TYR A C 1
ATOM 4060 O O . TYR A 1 507 ? -16.797 2.628 22.773 1.00 96.94 507 TYR A O 1
ATOM 4068 N N . ASP A 1 508 ? -14.682 2.160 23.391 1.00 97.69 508 ASP A N 1
ATOM 4069 C CA . ASP A 1 508 ? -14.075 3.408 22.920 1.00 97.69 508 ASP A CA 1
ATOM 4070 C C . ASP A 1 508 ? -13.374 3.153 21.581 1.00 97.69 508 ASP A C 1
ATOM 4072 O O . ASP A 1 508 ? -12.379 2.434 21.520 1.00 97.69 508 ASP A O 1
ATOM 4076 N N . TRP A 1 509 ? -13.866 3.755 20.500 1.00 98.56 509 TRP A N 1
ATOM 4077 C CA . TRP A 1 509 ? -13.323 3.541 19.158 1.00 98.56 509 TRP A CA 1
ATOM 4078 C C . TRP A 1 509 ? -12.341 4.644 18.782 1.00 98.56 509 TRP A C 1
ATOM 4080 O O . TRP A 1 509 ? -12.695 5.819 18.807 1.00 98.56 509 TRP A O 1
ATOM 4090 N N . TYR A 1 510 ? -11.127 4.267 18.393 1.00 98.75 510 TYR A N 1
ATOM 4091 C CA . TYR A 1 510 ? -10.092 5.158 17.873 1.00 98.75 510 TYR A CA 1
ATOM 4092 C C . TYR A 1 510 ? -9.867 4.816 16.404 1.00 98.75 510 TYR A C 1
ATOM 4094 O O . TYR A 1 510 ? -9.245 3.802 16.107 1.00 98.75 510 TYR A O 1
ATOM 4102 N N . VAL A 1 511 ? -10.396 5.623 15.484 1.00 98.88 511 VAL A N 1
ATOM 4103 C CA . VAL A 1 511 ? -10.389 5.295 14.049 1.00 98.88 511 VAL A CA 1
ATOM 4104 C C . VAL A 1 511 ? -9.599 6.335 13.263 1.00 98.88 511 VAL A C 1
ATOM 4106 O O . VAL A 1 511 ? -9.923 7.525 13.296 1.00 98.88 511 VAL A O 1
ATOM 4109 N N . PHE A 1 512 ? -8.590 5.870 12.525 1.00 98.81 512 PHE A N 1
ATOM 4110 C CA . PHE A 1 512 ? -7.707 6.682 11.686 1.00 98.81 512 PHE A CA 1
ATOM 4111 C C . PHE A 1 512 ? -7.817 6.249 10.219 1.00 98.81 512 PHE A C 1
ATOM 4113 O O . PHE A 1 512 ? -7.155 5.292 9.819 1.00 98.81 512 PHE A O 1
ATOM 4120 N N . PRO A 1 513 ? -8.623 6.945 9.392 1.00 98.62 513 PRO A N 1
ATOM 4121 C CA . PRO A 1 513 ? -8.819 6.573 7.987 1.00 98.62 513 PRO A CA 1
ATOM 4122 C C . PRO A 1 513 ? -7.567 6.700 7.106 1.00 98.62 513 PRO A C 1
ATOM 4124 O O . PRO A 1 513 ? -7.489 6.058 6.060 1.00 98.62 513 PRO A O 1
ATOM 4127 N N . HIS A 1 514 ? -6.609 7.545 7.503 1.00 98.50 514 HIS A N 1
ATOM 4128 C CA . HIS A 1 514 ? -5.405 7.850 6.730 1.00 98.50 514 HIS A CA 1
ATOM 4129 C C . HIS A 1 514 ? -4.1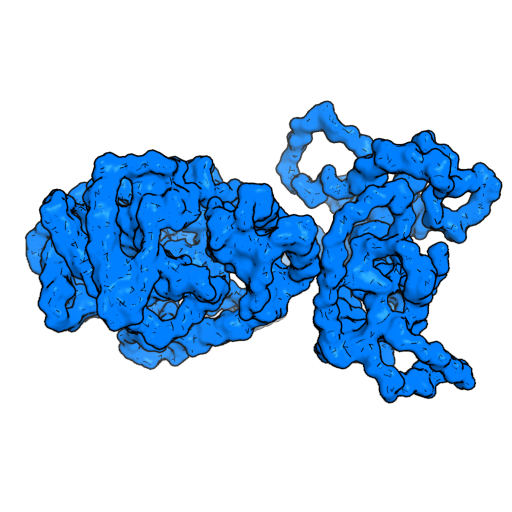59 7.877 7.630 1.00 98.50 514 HIS A C 1
ATOM 4131 O O . HIS A 1 514 ? -3.763 8.935 8.115 1.00 98.50 514 HIS A O 1
ATOM 4137 N N . ALA A 1 515 ? -3.518 6.724 7.829 1.00 98.56 515 ALA A N 1
ATOM 4138 C CA . ALA A 1 515 ? -2.235 6.624 8.535 1.00 98.56 515 ALA A CA 1
ATOM 4139 C C . ALA A 1 515 ? -1.037 7.126 7.699 1.00 98.56 515 ALA A C 1
ATOM 4141 O O . ALA A 1 515 ? -0.016 7.519 8.257 1.00 98.56 515 ALA A O 1
ATOM 4142 N N . ASN A 1 516 ? -1.174 7.196 6.367 1.00 98.75 516 ASN A N 1
ATOM 4143 C CA . ASN A 1 516 ? -0.190 7.789 5.450 1.00 98.75 516 ASN A CA 1
ATOM 4144 C C . ASN A 1 516 ? -0.814 8.904 4.569 1.00 98.75 516 ASN A C 1
ATOM 4146 O O . ASN A 1 516 ? -1.028 8.706 3.366 1.00 98.75 516 ASN A O 1
ATOM 4150 N N . PRO A 1 517 ? -1.134 10.084 5.143 1.00 98.75 517 PRO A N 1
ATOM 4151 C CA . PRO A 1 517 ? -1.766 11.190 4.416 1.00 98.75 517 PRO A CA 1
ATOM 4152 C C . PRO A 1 517 ? -0.979 11.689 3.195 1.00 98.75 517 PRO A C 1
ATOM 4154 O O . PRO A 1 517 ? -1.583 12.004 2.170 1.00 98.75 517 PRO A O 1
ATOM 4157 N N . ASP A 1 518 ? 0.353 11.751 3.275 1.00 98.62 518 ASP A N 1
ATOM 4158 C CA . ASP A 1 518 ? 1.188 12.255 2.175 1.00 98.62 518 ASP A CA 1
ATOM 4159 C C . ASP A 1 518 ? 1.161 11.318 0.976 1.00 98.62 518 ASP A C 1
ATOM 4161 O O . ASP A 1 518 ? 0.906 11.750 -0.150 1.00 98.62 518 ASP A O 1
ATOM 4165 N N . GLY A 1 519 ? 1.366 10.021 1.221 1.00 98.38 519 GLY A N 1
ATOM 4166 C CA . GLY A 1 519 ? 1.223 9.012 0.186 1.00 98.38 519 GLY A CA 1
ATOM 4167 C C . GLY A 1 519 ? -0.186 9.043 -0.407 1.00 98.38 519 GLY A C 1
ATOM 4168 O O . GLY A 1 519 ? -0.331 9.027 -1.629 1.00 98.38 519 GLY A O 1
ATOM 4169 N N . PHE A 1 520 ? -1.227 9.144 0.428 1.00 98.38 520 PHE A N 1
ATOM 4170 C CA . PHE A 1 520 ? -2.613 9.188 -0.043 1.00 98.38 520 PHE A CA 1
ATOM 4171 C C . PHE A 1 520 ? -2.854 10.372 -0.993 1.00 98.38 520 PHE A C 1
ATOM 4173 O O . PHE A 1 520 ? -3.314 10.173 -2.118 1.00 98.38 520 PHE A O 1
ATOM 4180 N N . VAL A 1 521 ? -2.442 11.590 -0.626 1.00 97.62 521 VAL A N 1
ATOM 4181 C CA . VAL A 1 521 ? -2.521 12.766 -1.517 1.00 97.62 521 VAL A CA 1
ATOM 4182 C C . VAL A 1 521 ? -1.704 12.563 -2.794 1.00 97.62 521 VAL A C 1
ATOM 4184 O O . VAL A 1 521 ? -2.147 12.940 -3.887 1.00 97.62 521 VAL A O 1
ATOM 4187 N N . TYR A 1 522 ? -0.539 11.922 -2.698 1.00 95.88 522 TYR A N 1
ATOM 4188 C CA . TYR A 1 522 ? 0.292 11.613 -3.857 1.00 95.88 522 TYR A CA 1
ATOM 4189 C C . TYR A 1 522 ? -0.427 10.688 -4.853 1.00 95.88 522 TYR A C 1
ATOM 4191 O O . TYR A 1 522 ? -0.309 10.901 -6.060 1.00 95.88 522 TYR A O 1
ATOM 4199 N N . THR A 1 523 ? -1.275 9.760 -4.388 1.00 95.12 523 THR A N 1
ATOM 4200 C CA . THR A 1 523 ? -2.084 8.905 -5.284 1.00 95.12 523 THR A CA 1
ATOM 4201 C C . THR A 1 523 ? -3.176 9.643 -6.055 1.00 95.12 523 THR A C 1
ATOM 4203 O O . THR A 1 523 ? -3.500 9.273 -7.187 1.00 95.12 523 THR A O 1
ATOM 4206 N N . HIS A 1 524 ? -3.712 10.724 -5.490 1.00 91.62 524 HIS A N 1
ATOM 4207 C CA . HIS A 1 524 ? -4.719 11.565 -6.145 1.00 91.62 524 HIS A CA 1
ATOM 4208 C C . HIS A 1 524 ? -4.101 12.587 -7.107 1.00 91.62 524 HIS A C 1
ATOM 4210 O O . HIS A 1 524 ? -4.711 12.981 -8.106 1.00 91.62 524 HIS A O 1
ATOM 4216 N N . THR A 1 525 ? -2.883 13.035 -6.814 1.00 86.56 525 THR A N 1
ATOM 4217 C CA . THR A 1 525 ? -2.258 14.157 -7.522 1.00 86.56 525 THR A CA 1
ATOM 4218 C C . THR A 1 525 ? -1.207 13.731 -8.536 1.00 86.56 525 THR A C 1
ATOM 4220 O O . THR A 1 525 ? -1.151 14.361 -9.590 1.00 86.56 525 THR A O 1
ATOM 4223 N N . THR A 1 526 ? -0.438 12.672 -8.255 1.00 86.44 526 THR A N 1
ATOM 4224 C CA . THR A 1 526 ? 0.785 12.328 -8.995 1.00 86.44 526 THR A CA 1
ATOM 4225 C C . THR A 1 526 ? 0.815 10.873 -9.465 1.00 86.44 526 THR A C 1
ATOM 4227 O O . THR A 1 526 ? 0.825 10.660 -10.670 1.00 86.44 526 THR A O 1
ATOM 4230 N N . ASP A 1 527 ? 0.788 9.877 -8.574 1.00 89.44 527 ASP A N 1
ATOM 4231 C CA . ASP A 1 527 ? 0.925 8.456 -8.941 1.00 89.44 527 ASP A CA 1
ATOM 4232 C C . ASP A 1 527 ? -0.070 7.567 -8.192 1.00 89.44 527 ASP A C 1
ATOM 4234 O O . ASP A 1 527 ? 0.115 7.254 -7.015 1.00 89.44 527 ASP A O 1
ATOM 4238 N N . ARG A 1 528 ? -1.114 7.109 -8.895 1.00 90.69 528 ARG A N 1
ATOM 4239 C CA . ARG A 1 528 ? -2.184 6.273 -8.327 1.00 90.69 528 ARG A CA 1
ATOM 4240 C C . ARG A 1 528 ? -1.682 4.988 -7.664 1.00 90.69 528 ARG A C 1
ATOM 4242 O O . ARG A 1 528 ? -2.353 4.488 -6.758 1.00 90.69 528 ARG A O 1
ATOM 4249 N N . MET A 1 529 ? -0.556 4.444 -8.122 1.00 89.00 529 MET A N 1
ATOM 4250 C CA . MET A 1 529 ? -0.017 3.169 -7.645 1.00 89.00 529 MET A CA 1
ATOM 4251 C C . MET A 1 529 ? 0.986 3.330 -6.498 1.00 89.00 529 MET A C 1
ATOM 4253 O O . MET A 1 529 ? 1.518 2.330 -6.012 1.00 89.00 529 MET A O 1
ATOM 4257 N N . TRP A 1 530 ? 1.202 4.559 -6.020 1.00 93.00 530 TRP A N 1
ATOM 4258 C CA . TRP A 1 530 ? 2.107 4.833 -4.912 1.00 93.00 530 TRP A CA 1
ATOM 4259 C C . TRP A 1 530 ? 1.666 4.143 -3.616 1.00 93.00 530 TRP A C 1
ATOM 4261 O O . TRP A 1 530 ? 0.516 4.250 -3.190 1.00 93.00 530 TRP A O 1
ATOM 4271 N N . ARG A 1 531 ? 2.596 3.437 -2.966 1.00 93.94 531 ARG A N 1
ATOM 4272 C CA . ARG A 1 531 ? 2.352 2.667 -1.733 1.00 93.94 531 ARG A CA 1
ATOM 4273 C C . ARG A 1 531 ? 2.893 3.354 -0.476 1.00 93.94 531 ARG A C 1
ATOM 4275 O O . ARG A 1 531 ? 2.214 3.368 0.548 1.00 93.94 531 ARG A O 1
ATOM 4282 N N . LYS A 1 532 ? 4.117 3.875 -0.562 1.00 96.88 532 LYS A N 1
ATOM 4283 C CA . LYS A 1 532 ? 4.982 4.257 0.566 1.00 96.88 532 LYS A CA 1
ATOM 4284 C C . LYS A 1 532 ? 4.654 5.633 1.158 1.00 96.88 532 LYS A C 1
ATOM 4286 O O . LYS A 1 532 ? 3.759 6.333 0.681 1.00 96.88 532 LYS A O 1
ATOM 4291 N N . THR A 1 533 ? 5.390 6.039 2.187 1.00 98.44 533 THR A N 1
ATOM 4292 C CA . THR A 1 533 ? 5.448 7.435 2.670 1.00 98.44 533 THR A CA 1
ATOM 4293 C C . THR A 1 533 ? 6.121 8.360 1.637 1.00 98.44 533 THR A C 1
ATOM 4295 O O . THR A 1 533 ? 6.392 7.948 0.502 1.00 98.44 533 THR A O 1
ATOM 4298 N N . ARG A 1 534 ? 6.380 9.631 1.982 1.00 97.44 534 ARG A N 1
ATOM 4299 C CA . ARG A 1 534 ? 6.983 10.630 1.071 1.00 97.44 534 ARG A CA 1
ATOM 4300 C C . ARG A 1 534 ? 8.327 11.206 1.532 1.00 97.44 534 ARG A C 1
ATOM 4302 O O . ARG A 1 534 ? 8.849 12.108 0.881 1.00 97.44 534 ARG A O 1
ATOM 4309 N N . THR A 1 535 ? 8.939 10.633 2.569 1.00 96.56 535 THR A N 1
ATOM 4310 C CA . THR A 1 535 ? 10.298 10.980 3.019 1.00 96.56 535 THR A CA 1
ATOM 4311 C C . THR A 1 535 ? 11.317 10.825 1.876 1.00 96.56 535 THR A C 1
ATOM 4313 O O . THR A 1 535 ? 11.389 9.751 1.279 1.00 96.56 535 THR A O 1
ATOM 4316 N N . PRO A 1 536 ? 12.117 11.843 1.519 1.00 93.38 536 PRO A N 1
ATOM 4317 C CA . PRO A 1 536 ? 13.136 11.723 0.487 1.00 93.38 536 PRO A CA 1
ATOM 4318 C C . PRO A 1 536 ? 14.309 10.875 0.978 1.00 93.38 536 PRO A C 1
ATOM 4320 O O . PRO A 1 536 ? 14.828 11.069 2.076 1.00 93.38 536 PRO A O 1
ATOM 4323 N N . TYR A 1 537 ? 14.759 9.977 0.112 1.00 89.44 537 TYR A N 1
ATOM 4324 C CA . TYR A 1 537 ? 15.937 9.143 0.292 1.00 89.44 537 TYR A CA 1
ATOM 4325 C C . TYR A 1 537 ? 16.936 9.374 -0.852 1.00 89.44 537 TYR A C 1
ATOM 4327 O O . TYR A 1 537 ? 16.694 10.126 -1.801 1.00 89.44 537 TYR A O 1
ATOM 4335 N N . GLU A 1 538 ? 18.110 8.751 -0.756 1.00 81.06 538 GLU A N 1
ATOM 4336 C CA . GLU A 1 538 ? 19.159 8.890 -1.766 1.00 81.06 538 GLU A CA 1
ATOM 4337 C C . GLU A 1 538 ? 18.702 8.432 -3.163 1.00 81.06 538 GLU A C 1
ATOM 4339 O O . GLU A 1 538 ? 17.794 7.614 -3.319 1.00 81.06 538 GLU A O 1
ATOM 4344 N N . LYS A 1 539 ? 19.391 8.935 -4.198 1.00 71.88 539 LYS A N 1
ATOM 4345 C CA . LYS A 1 539 ? 19.195 8.549 -5.610 1.00 71.88 539 LYS A CA 1
ATOM 4346 C C . LYS A 1 539 ? 17.795 8.851 -6.162 1.00 71.88 539 LYS A C 1
ATOM 4348 O O . LYS A 1 539 ? 17.349 8.196 -7.096 1.00 71.88 539 LYS A O 1
ATOM 4353 N N . GLY A 1 540 ? 17.123 9.862 -5.606 1.00 74.50 540 GLY A N 1
ATOM 4354 C CA . GLY A 1 540 ? 15.806 10.301 -6.076 1.00 74.50 540 GLY A CA 1
ATOM 4355 C C . GLY A 1 540 ? 14.669 9.347 -5.709 1.00 74.50 540 GLY A C 1
ATOM 4356 O O . GLY A 1 540 ? 13.587 9.452 -6.281 1.00 74.50 540 GLY A O 1
ATOM 4357 N N . CYS A 1 541 ? 14.899 8.425 -4.772 1.00 83.88 541 CYS A N 1
ATOM 4358 C CA . CYS A 1 541 ? 13.876 7.519 -4.268 1.00 83.88 54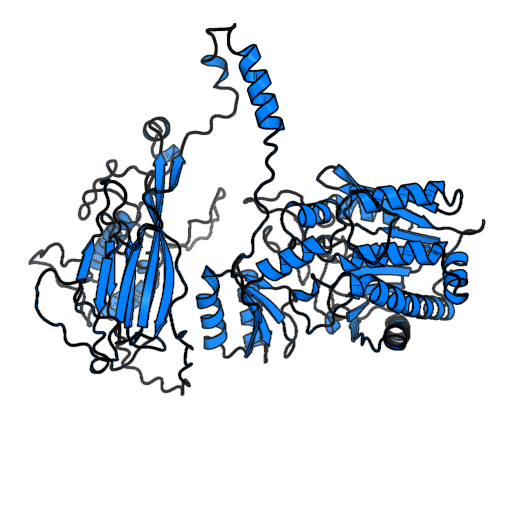1 CYS A CA 1
ATOM 4359 C C . CYS A 1 541 ? 13.180 8.133 -3.051 1.00 83.88 541 CYS A C 1
ATOM 4361 O O . CYS A 1 541 ? 13.788 8.870 -2.281 1.00 83.88 541 CYS A O 1
ATOM 4363 N N . PHE A 1 542 ? 11.888 7.857 -2.895 1.00 92.12 542 PHE A N 1
ATOM 4364 C CA . PHE A 1 542 ? 11.056 8.449 -1.848 1.00 92.12 542 PHE A CA 1
ATOM 4365 C C . PHE A 1 542 ? 10.296 7.359 -1.097 1.00 92.12 542 PHE A C 1
ATOM 4367 O O . PHE A 1 542 ? 9.876 6.361 -1.686 1.00 92.12 542 PHE A O 1
ATOM 4374 N N . GLY A 1 543 ? 10.104 7.596 0.193 1.00 96.19 543 GLY A N 1
ATOM 4375 C CA . GLY A 1 543 ? 9.321 6.801 1.119 1.00 96.19 543 GLY A CA 1
ATOM 4376 C C . GLY A 1 543 ? 9.955 5.478 1.529 1.00 96.19 543 GLY A C 1
ATOM 4377 O O . GLY A 1 543 ? 10.627 4.807 0.740 1.00 96.19 543 GLY A O 1
ATOM 4378 N N . ALA A 1 544 ? 9.665 5.070 2.759 1.00 96.81 544 ALA A N 1
ATOM 4379 C CA . ALA A 1 544 ? 9.761 3.684 3.198 1.00 96.81 544 ALA A CA 1
ATOM 4380 C C . ALA A 1 544 ? 8.360 3.058 3.227 1.00 96.81 544 ALA A C 1
ATOM 4382 O O . ALA A 1 544 ? 7.353 3.769 3.222 1.00 96.81 544 ALA A O 1
ATOM 4383 N N . ASP A 1 545 ? 8.289 1.730 3.213 1.00 97.56 545 ASP A N 1
ATOM 4384 C CA . ASP A 1 545 ? 7.055 0.996 3.466 1.00 97.56 545 ASP A CA 1
ATOM 4385 C C . ASP A 1 545 ? 6.663 1.204 4.941 1.00 97.56 545 ASP A C 1
ATOM 4387 O O . ASP A 1 545 ? 7.356 0.702 5.837 1.00 97.56 545 ASP A O 1
ATOM 4391 N N . PRO A 1 546 ? 5.570 1.937 5.224 1.00 98.00 546 PRO A N 1
ATOM 4392 C CA . PRO A 1 546 ? 5.167 2.215 6.596 1.00 98.00 546 PRO A CA 1
ATOM 4393 C C . PRO A 1 546 ? 4.772 0.947 7.367 1.00 98.00 546 PRO A C 1
ATOM 4395 O O . PRO A 1 546 ? 4.862 0.947 8.590 1.00 98.00 546 PRO A O 1
ATOM 4398 N N . ASN A 1 547 ? 4.429 -0.159 6.696 1.00 98.00 547 ASN A N 1
ATOM 4399 C CA . ASN A 1 547 ? 4.153 -1.447 7.339 1.00 98.00 547 ASN A CA 1
ATOM 4400 C C . ASN A 1 547 ? 5.372 -2.399 7.342 1.00 98.00 547 ASN A C 1
ATOM 4402 O O . ASN A 1 547 ? 5.231 -3.613 7.505 1.00 98.00 547 ASN A O 1
ATOM 4406 N N . ARG A 1 548 ? 6.581 -1.860 7.131 1.00 97.31 548 ARG A N 1
ATOM 4407 C CA . ARG A 1 548 ? 7.880 -2.504 7.429 1.00 97.31 548 ARG A CA 1
ATOM 4408 C C . ARG A 1 548 ? 8.734 -1.686 8.397 1.00 97.31 548 ARG A C 1
ATOM 4410 O O . ARG A 1 548 ? 9.877 -2.046 8.671 1.00 97.31 548 ARG A O 1
ATOM 4417 N N . ASN A 1 549 ? 8.205 -0.569 8.893 1.00 98.31 549 ASN A N 1
ATOM 4418 C CA . ASN A 1 549 ? 8.962 0.432 9.635 1.00 98.31 549 ASN A CA 1
ATOM 4419 C C . ASN A 1 549 ? 8.711 0.403 11.155 1.00 98.31 549 ASN A C 1
ATOM 4421 O O . ASN A 1 549 ? 9.308 1.191 11.879 1.00 98.31 549 ASN A O 1
ATOM 4425 N N . TRP A 1 550 ? 7.870 -0.499 11.668 1.00 98.12 550 TRP A N 1
ATOM 4426 C CA . TRP A 1 550 ? 7.550 -0.563 13.098 1.00 98.12 550 TRP A CA 1
ATOM 4427 C C . TRP A 1 550 ? 8.651 -1.245 13.917 1.00 98.12 550 TRP A C 1
ATOM 4429 O O . TRP A 1 550 ? 9.304 -2.187 13.466 1.00 98.12 550 TRP A O 1
ATOM 4439 N N . GLY A 1 551 ? 8.851 -0.779 15.152 1.00 96.12 551 GLY A N 1
ATOM 4440 C CA . GLY A 1 551 ? 9.903 -1.233 16.067 1.00 96.12 551 GLY A CA 1
ATOM 4441 C C . GLY A 1 551 ? 9.646 -2.574 16.751 1.00 96.12 551 GLY A C 1
ATOM 4442 O O . GLY A 1 551 ? 9.752 -2.661 17.971 1.00 96.12 551 GLY A O 1
ATOM 4443 N N . PHE A 1 552 ? 9.332 -3.615 15.981 1.00 95.94 552 PHE A N 1
ATOM 4444 C CA . PHE A 1 552 ? 9.263 -5.000 16.448 1.00 95.94 552 PHE A CA 1
ATOM 4445 C C . PHE A 1 552 ? 9.810 -5.940 15.369 1.00 95.94 552 PHE A C 1
ATOM 4447 O O . PHE A 1 552 ? 9.294 -5.986 14.252 1.00 95.94 552 PHE A O 1
ATOM 4454 N N . HIS A 1 553 ? 10.914 -6.630 15.681 1.00 95.75 553 HIS A N 1
ATOM 4455 C CA . HIS A 1 553 ? 11.691 -7.436 14.724 1.00 95.75 553 HIS A CA 1
ATOM 4456 C C . HIS A 1 553 ? 12.021 -6.704 13.413 1.00 95.75 553 HIS A C 1
ATOM 4458 O O . HIS A 1 553 ? 12.130 -7.330 12.361 1.00 95.75 553 HIS A O 1
ATOM 4464 N N . TRP A 1 554 ? 12.175 -5.379 13.476 1.00 95.94 554 TRP A N 1
ATOM 4465 C CA . TRP A 1 554 ? 12.334 -4.514 12.311 1.00 95.94 554 TRP A CA 1
ATOM 4466 C C . TRP A 1 554 ? 13.395 -5.037 11.338 1.00 95.94 554 TRP A C 1
ATOM 4468 O O . TRP A 1 554 ? 14.533 -5.304 11.727 1.00 95.94 554 TRP A O 1
ATOM 4478 N N . ASN A 1 555 ? 12.998 -5.146 10.069 1.00 92.50 555 ASN A N 1
ATOM 4479 C CA . ASN A 1 555 ? 13.868 -5.481 8.948 1.00 92.50 555 ASN A CA 1
ATOM 4480 C C . ASN A 1 555 ? 14.627 -6.820 9.091 1.00 92.50 555 ASN A C 1
ATOM 4482 O O . ASN A 1 555 ? 15.750 -6.968 8.610 1.00 92.50 555 ASN A O 1
ATOM 4486 N N . SER A 1 556 ? 14.016 -7.794 9.771 1.00 89.06 556 SER A N 1
ATOM 4487 C CA . SER A 1 556 ? 14.571 -9.144 9.955 1.00 89.06 556 SER A CA 1
ATOM 4488 C C . SER A 1 556 ? 14.204 -10.102 8.819 1.00 89.06 556 SER A C 1
ATOM 4490 O O . SER A 1 556 ? 15.008 -10.958 8.452 1.00 89.06 556 SER A O 1
ATOM 4492 N N . VAL A 1 557 ? 13.008 -9.953 8.242 1.00 86.00 557 VAL A N 1
ATOM 4493 C CA . VAL A 1 557 ? 12.510 -10.757 7.117 1.00 86.00 557 VAL A CA 1
ATOM 4494 C C . VAL A 1 557 ? 11.430 -9.999 6.331 1.00 86.00 557 VAL A C 1
ATOM 4496 O O . VAL A 1 557 ? 10.726 -9.150 6.884 1.00 86.00 557 VAL A O 1
ATOM 4499 N N . GLY A 1 558 ? 11.282 -10.297 5.037 1.00 80.50 558 GLY A N 1
ATOM 4500 C CA . GLY A 1 558 ? 10.157 -9.798 4.230 1.00 80.50 558 GLY A CA 1
ATOM 4501 C C . GLY A 1 558 ? 10.183 -8.307 3.902 1.00 80.50 558 GLY A C 1
ATOM 4502 O O . GLY A 1 558 ? 9.136 -7.704 3.647 1.00 80.50 558 GLY A O 1
ATOM 4503 N N . SER A 1 559 ? 11.367 -7.704 3.945 1.00 85.31 559 SER A N 1
ATOM 4504 C CA . SER A 1 559 ? 11.610 -6.287 3.696 1.00 85.31 559 SER A CA 1
ATOM 4505 C C . SER A 1 559 ? 12.882 -6.082 2.876 1.00 85.31 559 SER A C 1
ATOM 4507 O O . SER A 1 559 ? 13.729 -6.969 2.760 1.00 85.31 559 SER A O 1
ATOM 4509 N N . SER A 1 560 ? 13.015 -4.897 2.288 1.00 85.19 560 SER A N 1
ATOM 4510 C CA . SER A 1 560 ? 14.162 -4.519 1.468 1.00 85.19 560 SER A CA 1
ATOM 4511 C C . SER A 1 560 ? 14.995 -3.430 2.136 1.00 85.19 560 SER A C 1
ATOM 4513 O O . SER A 1 560 ? 14.468 -2.530 2.784 1.00 85.19 560 SER A O 1
ATOM 4515 N N . ASN A 1 561 ? 16.305 -3.469 1.891 1.00 87.19 561 ASN A N 1
ATOM 4516 C CA . ASN A 1 561 ? 17.254 -2.414 2.263 1.00 87.19 561 ASN A CA 1
ATOM 4517 C C . ASN A 1 561 ? 17.477 -1.385 1.144 1.00 87.19 561 ASN A C 1
ATOM 4519 O O . ASN A 1 561 ? 18.265 -0.455 1.307 1.00 87.19 561 ASN A O 1
ATOM 4523 N N . LYS A 1 562 ? 16.832 -1.557 -0.018 1.00 85.25 562 LYS A N 1
ATOM 4524 C CA . LYS A 1 562 ? 16.993 -0.664 -1.172 1.00 85.25 562 LYS A CA 1
ATOM 4525 C C . LYS A 1 562 ? 15.935 0.449 -1.114 1.00 85.25 562 LYS A C 1
ATOM 4527 O O . LYS A 1 562 ? 14.759 0.113 -1.232 1.00 85.25 562 LYS A O 1
ATOM 4532 N N . PRO A 1 563 ? 16.303 1.746 -1.040 1.00 87.31 563 PRO A N 1
ATOM 4533 C CA . PRO A 1 563 ? 15.340 2.851 -0.910 1.00 87.31 563 PRO A CA 1
ATOM 4534 C C . PRO A 1 563 ? 14.258 2.930 -1.993 1.00 87.31 563 PRO A C 1
ATOM 4536 O O . PRO A 1 563 ? 13.157 3.417 -1.756 1.00 87.31 563 PRO A O 1
ATOM 4539 N N . CYS A 1 564 ? 14.553 2.437 -3.193 1.00 81.12 564 CYS A N 1
ATOM 4540 C CA . CYS A 1 564 ? 13.629 2.449 -4.327 1.00 81.12 564 CYS A CA 1
ATOM 4541 C C . CYS A 1 564 ? 12.647 1.266 -4.321 1.00 81.12 564 CYS A C 1
ATOM 4543 O O . CYS A 1 564 ? 11.724 1.243 -5.121 1.00 81.12 564 CYS A O 1
ATOM 4545 N N . SER A 1 565 ? 12.832 0.293 -3.424 1.00 83.19 565 SER A N 1
ATOM 4546 C CA . SER A 1 565 ? 11.932 -0.851 -3.264 1.00 83.19 565 SER A CA 1
ATOM 4547 C C . SER A 1 565 ? 10.594 -0.415 -2.672 1.00 83.19 565 SER A C 1
ATOM 4549 O O . SER A 1 565 ? 10.570 0.427 -1.768 1.00 83.19 565 SER A O 1
ATOM 4551 N N . ASP A 1 566 ? 9.503 -1.045 -3.109 1.00 84.31 566 ASP A N 1
ATOM 4552 C CA . ASP A 1 566 ? 8.159 -0.860 -2.535 1.00 84.31 566 ASP A CA 1
ATOM 4553 C C . ASP A 1 566 ? 8.070 -1.355 -1.083 1.00 84.31 566 ASP A C 1
ATOM 4555 O O . ASP A 1 566 ? 7.270 -0.844 -0.308 1.00 84.31 566 ASP A O 1
ATOM 4559 N N . THR A 1 567 ? 8.935 -2.302 -0.713 1.00 86.94 567 THR A N 1
ATOM 4560 C CA . THR A 1 567 ? 9.061 -2.910 0.625 1.00 86.94 567 THR A CA 1
ATOM 4561 C C . THR A 1 567 ? 10.263 -2.382 1.419 1.00 86.94 567 THR A C 1
ATOM 4563 O O . THR A 1 567 ? 10.770 -3.060 2.316 1.00 86.94 567 THR A O 1
ATOM 4566 N N . TYR A 1 568 ? 10.794 -1.206 1.059 1.00 92.00 568 TYR A N 1
ATOM 4567 C CA . TYR A 1 568 ? 11.933 -0.607 1.761 1.00 92.00 568 TYR A CA 1
ATOM 4568 C C . TYR A 1 568 ? 11.604 -0.372 3.241 1.00 92.00 568 TYR A C 1
ATOM 4570 O O . TYR A 1 568 ? 10.669 0.360 3.535 1.00 92.00 568 TYR A O 1
ATOM 4578 N N . ALA A 1 569 ? 12.371 -0.943 4.173 1.00 94.25 569 ALA A N 1
ATOM 4579 C CA . ALA A 1 569 ? 12.066 -0.864 5.608 1.00 94.25 569 ALA A CA 1
ATOM 4580 C C . ALA A 1 569 ? 12.381 0.492 6.262 1.00 94.25 569 ALA A C 1
ATOM 4582 O O . ALA A 1 569 ? 12.079 0.675 7.442 1.00 94.25 569 ALA A O 1
ATOM 4583 N N . GLY A 1 570 ? 13.019 1.414 5.534 1.00 96.12 570 GLY A N 1
ATOM 4584 C CA . GLY A 1 570 ? 13.643 2.612 6.096 1.00 96.12 570 GLY A CA 1
ATOM 4585 C C . GLY A 1 570 ? 15.083 2.354 6.569 1.00 96.12 570 GLY A C 1
ATOM 4586 O O . GLY A 1 570 ? 15.563 1.221 6.510 1.00 96.12 570 GLY A O 1
ATOM 4587 N N . PRO A 1 571 ? 15.820 3.389 7.002 1.00 95.88 571 PRO A N 1
ATOM 4588 C CA . PRO A 1 571 ? 17.169 3.251 7.559 1.00 95.88 571 PRO A CA 1
ATOM 4589 C C . PRO A 1 571 ? 17.191 2.731 9.005 1.00 95.88 571 PRO A C 1
ATOM 4591 O O . PRO A 1 571 ? 18.219 2.232 9.458 1.00 95.88 571 PRO A O 1
ATOM 4594 N N . SER A 1 572 ? 16.082 2.854 9.736 1.00 97.56 572 SER A N 1
ATOM 4595 C CA . SER A 1 572 ? 15.904 2.356 11.103 1.00 97.56 572 SER A CA 1
ATOM 4596 C C . SER A 1 572 ? 14.420 2.119 11.386 1.00 97.56 572 SER A C 1
ATOM 4598 O O . SER A 1 572 ? 13.565 2.669 10.691 1.00 97.56 572 SER A O 1
ATOM 4600 N N . ALA A 1 573 ? 14.100 1.364 12.440 1.00 97.50 573 ALA A N 1
ATOM 4601 C CA . ALA A 1 573 ? 12.741 1.340 12.977 1.00 97.50 573 ALA A CA 1
ATOM 4602 C C . ALA A 1 573 ? 12.274 2.769 13.301 1.00 97.50 573 ALA A C 1
ATOM 4604 O O . ALA A 1 573 ? 13.061 3.576 13.805 1.00 97.50 573 ALA A O 1
ATOM 4605 N N . PHE A 1 574 ? 11.011 3.072 13.003 1.00 98.06 574 PHE A N 1
ATOM 4606 C CA . PHE A 1 574 ? 10.385 4.384 13.179 1.00 98.06 574 PHE A CA 1
ATOM 4607 C C . PHE A 1 574 ? 11.166 5.537 12.519 1.00 98.06 574 PHE A C 1
ATOM 4609 O O . PHE A 1 574 ? 11.202 6.665 13.025 1.00 98.06 574 PHE A O 1
ATOM 4616 N N . SER A 1 575 ? 11.837 5.256 11.396 1.00 98.12 575 SER A N 1
ATOM 4617 C CA . SER A 1 575 ? 12.480 6.293 10.584 1.00 98.12 575 SER A CA 1
ATOM 4618 C C . SER A 1 575 ? 11.458 7.217 9.930 1.00 98.12 575 SER A C 1
ATOM 4620 O O . SER A 1 575 ? 11.714 8.416 9.816 1.00 98.12 575 SER A O 1
ATOM 4622 N N . GLU A 1 576 ? 10.305 6.675 9.531 1.00 98.44 576 GLU A N 1
ATOM 4623 C CA . GLU A 1 576 ? 9.206 7.471 9.000 1.00 98.44 576 GLU A CA 1
ATOM 4624 C C . GLU A 1 576 ? 8.579 8.273 10.136 1.00 98.44 576 GLU A C 1
ATOM 4626 O O . GLU A 1 576 ? 8.242 7.738 11.195 1.00 98.44 576 GLU A O 1
ATOM 4631 N N . VAL A 1 577 ? 8.423 9.582 9.935 1.00 98.19 577 VAL A N 1
ATOM 4632 C CA . VAL A 1 577 ? 7.807 10.443 10.953 1.00 98.19 577 VAL A CA 1
ATOM 4633 C C . VAL A 1 577 ? 6.353 10.046 11.198 1.00 98.19 577 VAL A C 1
ATOM 4635 O O . VAL A 1 577 ? 5.879 10.147 12.329 1.00 98.19 577 VAL A O 1
ATOM 4638 N N . GLU A 1 578 ? 5.684 9.522 10.170 1.00 98.56 578 GLU A N 1
ATOM 4639 C CA . GLU A 1 578 ? 4.329 8.999 10.238 1.00 98.56 578 GLU A CA 1
ATOM 4640 C C . GLU A 1 578 ? 4.238 7.847 11.236 1.00 98.56 578 GLU A C 1
ATOM 4642 O O . GLU A 1 578 ? 3.499 7.942 12.209 1.00 98.56 578 GLU A O 1
ATOM 4647 N N . THR A 1 579 ? 5.032 6.789 11.055 1.00 98.31 579 THR A N 1
ATOM 4648 C CA . THR A 1 579 ? 4.997 5.618 11.944 1.00 98.31 579 THR A CA 1
ATOM 4649 C C . THR A 1 579 ? 5.517 5.958 13.335 1.00 98.31 579 THR A C 1
ATOM 4651 O O . THR A 1 579 ? 4.954 5.494 14.324 1.00 98.31 579 THR A O 1
ATOM 4654 N N . ARG A 1 580 ? 6.542 6.816 13.440 1.00 98.38 580 ARG A N 1
ATOM 4655 C CA . ARG A 1 580 ? 7.080 7.270 14.727 1.00 98.38 580 ARG A CA 1
ATOM 4656 C C . ARG A 1 580 ? 6.020 7.984 15.553 1.00 98.38 580 ARG A C 1
ATOM 4658 O O . ARG A 1 580 ? 5.689 7.513 16.637 1.00 98.38 580 ARG A O 1
ATOM 4665 N N . THR A 1 581 ? 5.473 9.082 15.036 1.00 97.88 581 THR A N 1
ATOM 4666 C CA . THR A 1 581 ? 4.506 9.906 15.780 1.00 97.88 581 THR A CA 1
ATOM 4667 C C . THR A 1 581 ? 3.208 9.148 16.036 1.00 97.88 581 THR A C 1
ATOM 4669 O O . THR A 1 581 ? 2.677 9.193 17.145 1.00 97.88 581 THR A O 1
ATOM 4672 N N . PHE A 1 582 ? 2.764 8.336 15.071 1.00 98.00 582 PHE A N 1
ATOM 4673 C CA . PHE A 1 582 ? 1.593 7.489 15.250 1.00 98.00 582 PHE A CA 1
ATOM 4674 C C . PHE A 1 582 ? 1.800 6.447 16.359 1.00 98.00 582 PHE A C 1
ATOM 4676 O O . PHE A 1 582 ? 0.932 6.277 17.216 1.00 98.00 582 PHE A O 1
ATOM 4683 N N . SER A 1 583 ? 2.979 5.815 16.424 1.00 97.69 583 SER A N 1
ATOM 4684 C CA . SER A 1 583 ? 3.325 4.894 17.513 1.00 97.69 583 SER A CA 1
ATOM 4685 C C . SER A 1 583 ? 3.425 5.592 18.873 1.00 97.69 583 SER A C 1
ATOM 4687 O O . SER A 1 583 ? 3.015 5.012 19.876 1.00 97.69 583 SER A O 1
ATOM 4689 N N . GLU A 1 584 ? 3.932 6.829 18.929 1.00 98.31 584 GLU A N 1
ATOM 4690 C CA . GLU A 1 584 ? 4.005 7.632 20.156 1.00 98.31 584 GLU A CA 1
ATOM 4691 C C . GLU A 1 584 ? 2.599 7.932 20.684 1.00 98.31 584 GLU A C 1
ATOM 4693 O O . GLU A 1 584 ? 2.342 7.765 21.878 1.00 98.31 584 GLU A O 1
ATOM 4698 N N . TYR A 1 585 ? 1.660 8.286 19.799 1.00 98.25 585 TYR A N 1
ATOM 4699 C CA . TYR A 1 585 ? 0.256 8.444 20.167 1.00 98.25 585 TYR A CA 1
ATOM 4700 C C . TYR A 1 585 ? -0.355 7.131 20.670 1.00 98.25 585 TYR A C 1
ATOM 4702 O O . TYR A 1 585 ? -0.950 7.112 21.750 1.00 98.25 585 TYR A O 1
ATOM 4710 N N . ILE A 1 586 ? -0.181 6.027 19.934 1.00 97.69 586 ILE A N 1
ATOM 4711 C CA . ILE A 1 586 ? -0.719 4.715 20.323 1.00 97.69 586 ILE A CA 1
ATOM 4712 C C . ILE A 1 586 ? -0.179 4.304 21.698 1.00 97.69 586 ILE A C 1
ATOM 4714 O O . ILE A 1 586 ? -0.954 3.864 22.544 1.00 97.69 586 ILE A O 1
ATOM 4718 N N . GLN A 1 587 ? 1.106 4.544 21.982 1.00 97.44 587 GLN A N 1
ATOM 4719 C CA . GLN A 1 587 ? 1.724 4.290 23.290 1.00 97.44 587 GLN A CA 1
ATOM 4720 C C . GLN A 1 587 ? 1.025 5.019 24.449 1.00 97.44 587 GLN A C 1
ATOM 4722 O O . GLN A 1 587 ? 0.950 4.469 25.549 1.00 97.44 587 GLN A O 1
ATOM 4727 N N . THR A 1 588 ? 0.432 6.198 24.225 1.00 97.38 588 THR A N 1
ATOM 4728 C CA . THR A 1 588 ? -0.369 6.896 25.259 1.00 97.38 588 THR A CA 1
ATOM 4729 C C . THR A 1 588 ? -1.654 6.151 25.648 1.00 97.38 588 THR A C 1
ATOM 4731 O O . THR A 1 588 ? -2.261 6.431 26.688 1.00 97.38 588 THR A O 1
ATOM 4734 N N . LEU A 1 589 ? -2.069 5.186 24.822 1.00 96.06 589 LEU A N 1
ATOM 4735 C CA . LEU A 1 589 ? -3.241 4.333 25.008 1.00 96.06 589 LEU A CA 1
ATOM 4736 C C . LEU A 1 589 ? -2.869 2.927 25.501 1.00 96.06 589 LEU A C 1
ATOM 4738 O O . LEU A 1 589 ? -3.734 2.052 25.562 1.00 96.06 589 LEU A O 1
ATOM 4742 N N . LYS A 1 590 ? -1.604 2.690 25.872 1.00 94.69 590 LYS A N 1
ATOM 4743 C CA . LYS A 1 590 ? -1.156 1.393 26.388 1.00 94.69 590 LYS A CA 1
ATOM 4744 C C . LYS A 1 590 ? -1.999 0.942 27.581 1.00 94.69 590 LYS A C 1
ATOM 4746 O O . LYS A 1 590 ? -2.291 1.728 28.481 1.00 94.69 590 LYS A O 1
ATOM 4751 N N . GLY A 1 591 ? -2.427 -0.320 27.547 1.00 90.75 591 GLY A N 1
ATOM 4752 C CA . GLY A 1 591 ? -3.334 -0.907 28.536 1.00 90.75 591 GLY A CA 1
ATOM 4753 C C . GLY A 1 591 ? -4.802 -0.477 28.418 1.00 90.75 591 GLY A C 1
ATOM 4754 O O . GLY A 1 591 ? -5.622 -0.974 29.180 1.00 90.75 591 GLY A O 1
ATOM 4755 N N . LYS A 1 592 ? -5.155 0.423 27.486 1.00 93.75 592 LYS A N 1
ATOM 4756 C CA . LYS A 1 592 ? -6.553 0.791 27.186 1.00 93.75 592 LYS A CA 1
ATOM 4757 C C . LYS A 1 592 ? -7.078 0.120 25.922 1.00 93.75 592 LYS A C 1
ATOM 4759 O O . LYS A 1 592 ? -8.285 -0.012 25.779 1.00 93.75 592 LYS A O 1
ATOM 4764 N N . ILE A 1 593 ? -6.198 -0.257 24.994 1.00 96.44 593 ILE A N 1
ATOM 4765 C CA . ILE A 1 593 ? -6.581 -0.891 23.729 1.00 96.44 593 ILE A CA 1
ATOM 4766 C C . ILE A 1 593 ? -6.615 -2.411 23.902 1.00 96.44 593 ILE A C 1
ATOM 4768 O O . ILE A 1 593 ? -5.571 -3.048 24.047 1.00 96.44 593 ILE A O 1
ATOM 4772 N N . SER A 1 594 ? -7.815 -2.982 23.843 1.00 97.12 594 SER A N 1
ATOM 4773 C CA . SER A 1 594 ? -8.046 -4.431 23.896 1.00 97.12 594 SER A CA 1
ATOM 4774 C C . SER A 1 594 ? -8.016 -5.084 22.518 1.00 97.12 594 SER A C 1
ATOM 4776 O O . SER A 1 594 ? -7.656 -6.254 22.417 1.00 97.12 594 SER A O 1
ATOM 4778 N N . LEU A 1 595 ? -8.367 -4.336 21.468 1.00 98.56 595 LEU A N 1
ATOM 4779 C CA . LEU A 1 595 ? -8.413 -4.812 20.087 1.00 98.56 595 LEU A CA 1
ATOM 4780 C C . LEU A 1 595 ? -7.733 -3.809 19.153 1.00 98.56 595 LEU A C 1
ATOM 4782 O O . LEU A 1 595 ? -8.092 -2.632 19.147 1.00 98.56 595 LEU A O 1
ATOM 4786 N N . TYR A 1 596 ? -6.780 -4.283 18.355 1.00 98.75 596 TYR A N 1
ATOM 4787 C CA . TYR A 1 596 ? -6.143 -3.522 17.284 1.00 98.75 596 TYR A CA 1
ATOM 4788 C C . TYR A 1 596 ? -6.520 -4.121 15.926 1.00 98.75 596 TYR A C 1
ATOM 4790 O O . TYR A 1 596 ? -6.353 -5.317 15.698 1.00 98.75 596 TYR A O 1
ATOM 4798 N N . ILE A 1 597 ? -7.031 -3.295 15.020 1.00 98.88 597 ILE A N 1
ATOM 4799 C CA . ILE A 1 597 ? -7.420 -3.687 13.668 1.00 98.88 597 ILE A CA 1
ATOM 4800 C C . ILE A 1 597 ? -6.673 -2.799 12.678 1.00 98.88 597 ILE A C 1
ATOM 4802 O O . ILE A 1 597 ? -6.747 -1.576 12.767 1.00 98.88 597 ILE A O 1
ATOM 4806 N N . SER A 1 598 ? -5.994 -3.406 11.710 1.00 98.69 598 SER A N 1
ATOM 4807 C CA . SER A 1 598 ? -5.467 -2.700 10.541 1.00 98.69 598 SER A CA 1
ATOM 4808 C C . SER A 1 598 ? -6.252 -3.098 9.293 1.00 98.69 598 SER A C 1
ATOM 4810 O O . SER A 1 598 ? -6.481 -4.282 9.035 1.00 98.69 598 SER A O 1
ATOM 4812 N N . PHE A 1 599 ? -6.702 -2.112 8.524 1.00 98.81 599 PHE A N 1
ATOM 4813 C CA . PHE A 1 599 ? -7.343 -2.314 7.232 1.00 98.81 599 PHE A CA 1
ATOM 4814 C C . PHE A 1 599 ? -6.342 -2.070 6.107 1.00 98.81 599 PHE A C 1
ATOM 4816 O O . PHE A 1 599 ? -5.817 -0.970 5.932 1.00 98.81 599 PHE A O 1
ATOM 4823 N N . HIS A 1 600 ? -6.168 -3.092 5.287 1.00 97.62 600 HIS A N 1
ATOM 4824 C CA . HIS A 1 600 ? -5.376 -3.125 4.072 1.00 97.62 600 HIS A CA 1
ATOM 4825 C C . HIS A 1 600 ? -6.238 -3.547 2.882 1.00 97.62 600 HIS A C 1
ATOM 4827 O O . HIS A 1 600 ? -7.415 -3.888 3.021 1.00 97.62 600 HIS A O 1
ATOM 4833 N N . ALA A 1 601 ? -5.668 -3.503 1.687 1.00 92.81 601 ALA A N 1
ATOM 4834 C CA . ALA A 1 601 ? -6.219 -4.186 0.532 1.00 92.81 601 ALA A CA 1
ATOM 4835 C C . ALA A 1 601 ? -5.093 -4.638 -0.402 1.00 92.81 601 ALA A C 1
ATOM 4837 O O . ALA A 1 601 ? -4.049 -4.011 -0.466 1.00 92.81 601 ALA A O 1
ATOM 4838 N N . PHE A 1 602 ? -5.271 -5.665 -1.216 1.00 90.06 602 PHE A N 1
ATOM 4839 C CA . PHE A 1 602 ? -6.446 -6.521 -1.344 1.00 90.06 602 PHE A CA 1
ATOM 4840 C C . PHE A 1 602 ? -6.019 -7.970 -1.141 1.00 90.06 602 PHE A C 1
ATOM 4842 O O . PHE A 1 602 ? -4.831 -8.265 -1.225 1.00 90.06 602 PHE A O 1
ATOM 4849 N N . SER A 1 603 ? -6.985 -8.863 -0.915 1.00 88.44 603 SER A N 1
ATOM 4850 C CA . SER A 1 603 ? -6.875 -10.325 -1.110 1.00 88.44 603 SER A CA 1
ATOM 4851 C C . SER A 1 603 ? -8.012 -11.091 -0.429 1.00 88.44 603 SER A C 1
ATOM 4853 O O . SER A 1 603 ? -8.090 -12.305 -0.599 1.00 88.44 603 SER A O 1
ATOM 4855 N N . GLN A 1 604 ? -8.895 -10.426 0.327 1.00 93.62 604 GLN A N 1
ATOM 4856 C CA . GLN A 1 604 ? -9.877 -11.075 1.208 1.00 93.62 604 GLN A CA 1
ATOM 4857 C C . GLN A 1 604 ? -9.197 -12.011 2.222 1.00 93.62 604 GLN A C 1
ATOM 4859 O O . GLN A 1 604 ? -9.509 -13.202 2.314 1.00 93.62 604 GLN A O 1
ATOM 4864 N N . LEU A 1 605 ? -8.229 -11.466 2.963 1.00 94.50 605 LEU A N 1
ATOM 4865 C CA . LEU A 1 605 ? -7.553 -12.164 4.057 1.00 94.50 605 LEU A CA 1
ATOM 4866 C C . LEU A 1 605 ? -7.916 -11.539 5.397 1.00 94.50 605 LEU A C 1
ATOM 4868 O O . LEU A 1 605 ? -8.052 -10.324 5.506 1.00 94.50 605 LEU A O 1
ATOM 4872 N N . LEU A 1 606 ? -8.028 -12.378 6.419 1.00 98.12 606 LEU A N 1
ATOM 4873 C CA . LEU A 1 606 ? -7.959 -11.969 7.813 1.00 98.12 606 LEU A CA 1
ATOM 4874 C C . LEU A 1 606 ? -6.697 -12.576 8.421 1.00 98.12 606 LEU A C 1
ATOM 4876 O O . LEU A 1 606 ? -6.503 -13.789 8.404 1.00 98.12 606 LEU A O 1
ATOM 4880 N N . LEU A 1 607 ? -5.815 -11.725 8.919 1.00 97.38 607 LEU A N 1
ATOM 4881 C CA . LEU A 1 607 ? -4.488 -12.102 9.375 1.00 97.38 607 LEU A CA 1
ATOM 4882 C C . LEU A 1 607 ? -4.310 -11.749 10.847 1.00 97.38 607 LEU A C 1
ATOM 4884 O O . LEU A 1 607 ? -4.851 -10.747 11.310 1.00 97.38 607 LEU A O 1
ATOM 4888 N N . TYR A 1 608 ? -3.519 -12.540 11.562 1.00 97.75 608 TYR A N 1
ATOM 4889 C CA . TYR A 1 608 ? -3.109 -12.263 12.938 1.00 97.75 608 TYR A CA 1
ATOM 4890 C C . TYR A 1 608 ? -1.617 -12.585 13.144 1.00 97.75 608 TYR A C 1
ATOM 4892 O O . TYR A 1 608 ? -1.044 -13.343 12.356 1.00 97.75 608 TYR A O 1
ATOM 4900 N N . PRO A 1 609 ? -0.965 -12.013 14.173 1.00 96.81 609 PRO A N 1
ATOM 4901 C CA . PRO A 1 609 ? 0.462 -12.202 14.427 1.00 96.81 609 PRO A CA 1
ATOM 4902 C C . PRO A 1 609 ? 0.922 -13.669 14.515 1.00 96.81 609 PRO A C 1
ATOM 4904 O O . PRO A 1 609 ? 0.137 -14.587 14.749 1.00 96.81 609 PRO A O 1
ATOM 4907 N N . TYR A 1 610 ? 2.213 -13.958 14.369 1.00 95.25 610 TYR A N 1
ATOM 4908 C CA . TYR A 1 610 ? 3.282 -13.062 13.927 1.00 95.25 610 TYR A CA 1
ATOM 4909 C C . TYR A 1 610 ? 3.547 -13.142 12.422 1.00 95.25 610 TYR A C 1
ATOM 4911 O O . TYR A 1 610 ? 3.296 -14.163 11.786 1.00 95.25 610 TYR A O 1
ATOM 4919 N N . GLY A 1 611 ? 4.101 -12.068 11.861 1.00 92.12 611 GLY A N 1
ATOM 4920 C CA . GLY A 1 611 ? 4.626 -12.045 10.496 1.00 92.12 611 GLY A CA 1
ATOM 4921 C C . GLY A 1 611 ? 6.116 -12.347 10.400 1.00 92.12 611 GLY A C 1
ATOM 4922 O O . GLY A 1 611 ? 6.574 -12.843 9.376 1.00 92.12 611 GLY A O 1
ATOM 4923 N N . HIS A 1 612 ? 6.898 -12.063 11.442 1.00 91.19 612 HIS A N 1
ATOM 4924 C CA . HIS A 1 612 ? 8.360 -12.186 11.385 1.00 91.19 612 HIS A CA 1
ATOM 4925 C C . HIS A 1 612 ? 8.885 -13.617 11.624 1.00 91.19 612 HIS A C 1
ATOM 4927 O O . HIS A 1 612 ? 10.039 -13.900 11.306 1.00 91.19 612 HIS A O 1
ATOM 4933 N N . THR A 1 613 ? 8.065 -14.509 12.187 1.00 91.81 613 THR A N 1
ATOM 4934 C CA . THR A 1 613 ? 8.416 -15.898 12.529 1.00 91.81 613 THR A CA 1
ATOM 4935 C C . THR A 1 613 ? 7.232 -16.834 12.285 1.00 91.81 613 THR A C 1
ATOM 4937 O O . THR A 1 613 ? 6.087 -16.394 12.356 1.00 91.81 613 THR A O 1
ATOM 4940 N N . ALA A 1 614 ? 7.526 -18.113 12.033 1.00 89.25 614 ALA A N 1
ATOM 4941 C CA . ALA A 1 614 ? 6.534 -19.190 11.983 1.00 89.25 614 ALA A CA 1
ATOM 4942 C C . ALA A 1 614 ? 6.021 -19.580 13.382 1.00 89.25 614 ALA A C 1
ATOM 4944 O O . ALA A 1 614 ? 5.044 -20.317 13.504 1.00 89.25 614 ALA A O 1
ATOM 4945 N N . ASP A 1 615 ? 6.686 -19.119 14.448 1.00 93.31 615 ASP A N 1
ATOM 4946 C CA . ASP A 1 615 ? 6.220 -19.359 15.810 1.00 93.31 615 ASP A CA 1
ATOM 4947 C C . ASP A 1 615 ? 4.866 -18.678 16.036 1.00 93.31 615 ASP A C 1
ATOM 4949 O O . ASP A 1 615 ? 4.659 -17.500 15.726 1.00 93.31 615 ASP A O 1
ATOM 4953 N N . LEU A 1 616 ? 3.937 -19.430 16.617 1.00 94.81 616 LEU A N 1
ATOM 4954 C CA . LEU A 1 616 ? 2.589 -18.951 16.876 1.00 94.81 616 LEU A CA 1
ATOM 4955 C C . LEU A 1 616 ? 2.535 -18.138 18.183 1.00 94.81 616 LEU A C 1
ATOM 4957 O O . LEU A 1 616 ? 3.264 -18.445 19.131 1.00 94.81 616 LEU A O 1
ATOM 4961 N N . PRO A 1 617 ? 1.663 -17.114 18.277 1.00 94.94 617 PRO A N 1
ATOM 4962 C CA . PRO A 1 617 ? 1.436 -16.405 19.532 1.00 94.94 617 PRO A CA 1
ATOM 4963 C C . PRO A 1 617 ? 0.931 -17.334 20.640 1.00 94.94 617 PRO A C 1
ATOM 4965 O O . PRO A 1 617 ? 0.237 -18.311 20.376 1.00 94.94 617 PRO A O 1
ATOM 4968 N N . GLU A 1 618 ? 1.212 -16.991 21.898 1.00 95.50 618 GLU A N 1
ATOM 4969 C CA . GLU A 1 618 ? 0.781 -17.779 23.065 1.00 95.50 618 GLU A CA 1
ATOM 4970 C C . GLU A 1 618 ? -0.738 -18.033 23.095 1.00 95.50 618 GLU A C 1
ATOM 4972 O O . GLU A 1 618 ? -1.170 -19.129 23.436 1.00 95.50 618 GLU A O 1
ATOM 4977 N N . ASN A 1 619 ? -1.547 -17.052 22.681 1.00 97.00 619 ASN A N 1
ATOM 4978 C CA . ASN A 1 619 ? -3.004 -17.165 22.583 1.00 97.00 619 ASN A CA 1
ATOM 4979 C C . ASN A 1 619 ? -3.492 -17.502 21.160 1.00 97.00 619 ASN A C 1
ATOM 4981 O O . ASN A 1 619 ? -4.562 -17.057 20.745 1.00 97.00 619 ASN A O 1
ATOM 4985 N N . HIS A 1 620 ? -2.708 -18.260 20.390 1.00 96.62 620 HIS A N 1
ATOM 4986 C CA . HIS A 1 620 ? -3.046 -18.626 19.013 1.00 96.62 620 HIS A CA 1
ATOM 4987 C C . HIS A 1 620 ? -4.436 -19.255 18.868 1.00 96.62 620 HIS A C 1
ATOM 4989 O O . HIS A 1 620 ? -5.153 -18.904 17.936 1.00 96.62 620 HIS A O 1
ATOM 4995 N N . GLU A 1 621 ? -4.820 -20.159 19.772 1.00 98.19 621 GLU A N 1
ATOM 4996 C CA . GLU A 1 621 ? -6.127 -20.827 19.716 1.00 98.19 621 GLU A CA 1
ATOM 4997 C C . GLU A 1 621 ? -7.280 -19.816 19.800 1.00 98.19 621 GLU A C 1
ATOM 4999 O O . GLU A 1 621 ? -8.222 -19.881 19.011 1.00 98.19 621 GLU A O 1
ATOM 5004 N N . ASP A 1 622 ? -7.153 -18.810 20.669 1.00 98.50 622 ASP A N 1
ATOM 5005 C CA . ASP A 1 622 ? -8.142 -17.740 20.815 1.00 98.50 622 ASP A CA 1
ATOM 5006 C C . ASP A 1 622 ? -8.173 -16.838 19.570 1.00 98.50 622 ASP A C 1
ATOM 5008 O O . ASP A 1 622 ? -9.244 -16.522 19.050 1.00 98.50 622 ASP A O 1
ATOM 5012 N N . LEU A 1 623 ? -7.002 -16.468 19.030 1.00 98.38 623 LEU A N 1
ATOM 5013 C CA . LEU A 1 623 ? -6.901 -15.713 17.772 1.00 98.38 623 LEU A CA 1
ATOM 5014 C C . LEU A 1 623 ? -7.540 -16.475 16.606 1.00 98.38 623 LEU A C 1
ATOM 5016 O O . LEU A 1 623 ? -8.256 -15.885 15.795 1.00 98.38 623 LEU A O 1
ATOM 5020 N N . LYS A 1 624 ? -7.311 -17.790 16.536 1.00 97.94 624 LYS A N 1
ATOM 5021 C CA . LYS A 1 624 ? -7.886 -18.671 15.523 1.00 97.94 624 LYS A CA 1
ATOM 5022 C C . LYS A 1 624 ? -9.404 -18.783 15.669 1.00 97.94 624 LYS A C 1
ATOM 5024 O O . LYS A 1 624 ? -10.111 -18.715 14.665 1.00 97.94 624 LYS A O 1
ATOM 5029 N N . GLN A 1 625 ? -9.914 -18.913 16.891 1.00 98.44 625 GLN A N 1
ATOM 5030 C CA . GLN A 1 625 ? -11.351 -18.949 17.154 1.00 98.44 625 GLN A CA 1
ATOM 5031 C C . GLN A 1 625 ? -12.032 -17.649 16.706 1.00 98.44 625 GLN A C 1
ATOM 5033 O O . GLN A 1 625 ? -13.046 -17.688 16.006 1.00 98.44 625 GLN A O 1
ATOM 5038 N N . VAL A 1 626 ? -11.437 -16.498 17.033 1.00 98.69 626 VAL A N 1
ATOM 5039 C CA . VAL A 1 626 ? -11.913 -15.185 16.573 1.00 98.69 626 VAL A CA 1
ATOM 5040 C C . VAL A 1 626 ? -11.827 -15.067 15.047 1.00 98.69 626 VAL A C 1
ATOM 5042 O O . VAL A 1 626 ? -12.762 -14.572 14.413 1.00 98.69 626 VAL A O 1
ATOM 5045 N N . PHE A 1 627 ? -10.749 -15.559 14.432 1.00 98.44 627 PHE A N 1
ATOM 5046 C CA . PHE A 1 627 ? -10.615 -15.618 12.976 1.00 98.44 627 PHE A CA 1
ATOM 5047 C C . PHE A 1 627 ? -11.768 -16.411 12.339 1.00 98.44 627 PHE A C 1
ATOM 5049 O O . PHE A 1 627 ? -12.453 -15.878 11.464 1.00 98.44 627 PHE A O 1
ATOM 5056 N N . ASP A 1 628 ? -12.036 -17.634 12.811 1.00 98.19 628 ASP A N 1
ATOM 5057 C CA . ASP A 1 628 ? -13.028 -18.546 12.227 1.00 98.19 628 ASP A CA 1
ATOM 5058 C C . ASP A 1 628 ? -14.450 -17.950 12.274 1.00 98.19 628 ASP A C 1
ATOM 5060 O O . ASP A 1 628 ? -15.195 -18.014 11.288 1.00 98.19 628 ASP A O 1
ATOM 5064 N N . VAL A 1 629 ? -14.838 -17.311 13.388 1.00 98.44 629 VAL A N 1
ATOM 5065 C CA . VAL A 1 629 ? -16.157 -16.657 13.489 1.00 98.44 629 VAL A CA 1
ATOM 5066 C C . VAL A 1 629 ? -16.254 -15.406 12.617 1.00 98.44 629 VAL A C 1
ATOM 5068 O O . VAL A 1 629 ? -17.316 -15.144 12.043 1.00 98.44 629 VAL A O 1
ATOM 5071 N N . THR A 1 630 ? -15.156 -14.661 12.477 1.00 98.50 630 THR A N 1
ATOM 5072 C CA . THR A 1 630 ? -15.113 -13.420 11.698 1.00 98.50 630 THR A CA 1
ATOM 5073 C C . THR A 1 630 ? -15.242 -13.720 10.209 1.00 98.50 630 THR A C 1
ATOM 5075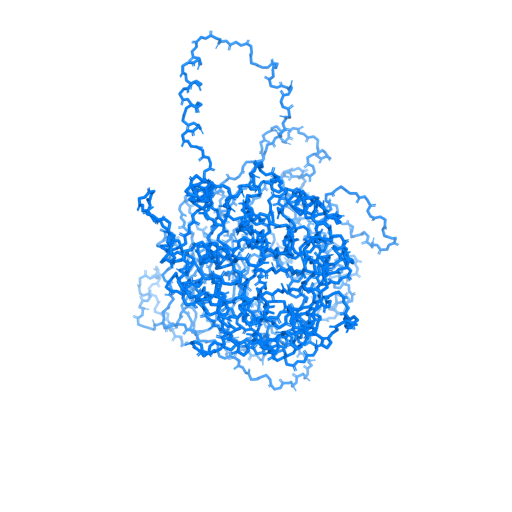 O O . THR A 1 630 ? -16.119 -13.158 9.552 1.00 98.50 630 THR A O 1
ATOM 5078 N N . VAL A 1 631 ? -14.431 -14.637 9.665 1.00 97.25 631 VAL A N 1
ATOM 5079 C CA . VAL A 1 631 ? -14.470 -14.967 8.226 1.00 97.25 631 VAL A CA 1
ATOM 5080 C C . VAL A 1 631 ? -15.804 -15.591 7.820 1.00 97.25 631 VAL A C 1
ATOM 5082 O O . VAL A 1 631 ? -16.322 -15.299 6.741 1.00 97.25 631 VAL A O 1
ATOM 5085 N N . ASN A 1 632 ? -16.415 -16.385 8.707 1.00 97.56 632 ASN A N 1
ATOM 5086 C CA . ASN A 1 632 ? -17.759 -16.914 8.494 1.00 97.56 632 ASN A CA 1
ATOM 5087 C C . ASN A 1 632 ? -18.805 -15.786 8.468 1.00 97.56 632 ASN A C 1
ATOM 5089 O O . ASN A 1 632 ? -19.708 -15.796 7.635 1.00 97.56 632 ASN A O 1
ATOM 5093 N N . ALA A 1 633 ? -18.687 -14.791 9.352 1.00 97.94 633 ALA A N 1
ATOM 5094 C CA . ALA A 1 633 ? -19.607 -13.658 9.392 1.00 97.94 633 ALA A CA 1
ATOM 5095 C C . ALA A 1 633 ? -19.527 -12.774 8.137 1.00 97.94 633 ALA A C 1
ATOM 5097 O O . ALA A 1 633 ? -20.584 -12.441 7.600 1.00 97.94 633 ALA A O 1
ATOM 5098 N N . VAL A 1 634 ? -18.322 -12.485 7.620 1.00 96.38 634 VAL A N 1
ATOM 5099 C CA . VAL A 1 634 ? -18.146 -11.729 6.360 1.00 96.38 634 VAL A CA 1
ATOM 5100 C C . VAL A 1 634 ? -18.932 -12.375 5.209 1.00 96.38 634 VAL A C 1
ATOM 5102 O O . VAL A 1 634 ? -19.631 -11.700 4.453 1.00 96.38 634 VAL A O 1
ATOM 5105 N N . GLY A 1 635 ? -18.869 -13.703 5.085 1.00 93.94 635 GLY A N 1
ATOM 5106 C CA . GLY A 1 635 ? -19.485 -14.425 3.971 1.00 93.94 635 GLY A CA 1
ATOM 5107 C C . GLY A 1 635 ? -21.015 -14.456 3.973 1.00 93.94 635 GLY A C 1
ATOM 5108 O O . GLY A 1 635 ? -21.612 -14.762 2.940 1.00 93.94 635 GLY A O 1
ATOM 5109 N N . LYS A 1 636 ? -21.681 -14.120 5.087 1.00 95.81 636 LYS A N 1
ATOM 5110 C CA . LYS A 1 636 ? -23.141 -14.289 5.228 1.00 95.81 636 LYS A CA 1
ATOM 5111 C C . LYS A 1 636 ? -23.955 -13.407 4.289 1.00 95.81 636 LYS A C 1
ATOM 5113 O O . LYS A 1 636 ? -24.990 -13.848 3.797 1.00 95.81 636 LYS A O 1
ATOM 5118 N N . ARG A 1 637 ? -23.519 -12.164 4.069 1.00 95.56 637 ARG A N 1
ATOM 5119 C CA . ARG A 1 637 ? -24.320 -11.163 3.350 1.00 95.56 637 ARG A CA 1
ATOM 5120 C C . ARG A 1 637 ? -24.197 -11.285 1.835 1.00 95.56 637 ARG A C 1
ATOM 5122 O O . ARG A 1 637 ? -25.206 -11.270 1.136 1.00 95.56 637 ARG A O 1
ATOM 5129 N N . TYR A 1 638 ? -22.968 -11.407 1.336 1.00 96.75 638 TYR A N 1
ATOM 5130 C CA . TYR A 1 638 ? -22.676 -11.376 -0.102 1.00 96.75 638 TYR A CA 1
ATOM 5131 C C . TYR A 1 638 ? -21.958 -12.622 -0.629 1.00 96.75 638 TYR A C 1
ATOM 5133 O O . TYR A 1 638 ? -21.610 -12.664 -1.807 1.00 96.75 638 TYR A O 1
ATOM 5141 N N . GLY A 1 639 ? -21.726 -13.638 0.209 1.00 95.44 639 GLY A N 1
ATOM 5142 C CA . GLY A 1 639 ? -20.960 -14.827 -0.179 1.00 95.44 639 GLY A CA 1
ATOM 5143 C C . GLY A 1 639 ? -19.457 -14.568 -0.336 1.00 95.44 639 GLY A C 1
ATOM 5144 O O . GLY A 1 639 ? -18.740 -15.410 -0.878 1.00 95.44 639 GLY A O 1
ATOM 5145 N N . THR A 1 640 ? -18.964 -13.411 0.113 1.00 94.62 640 THR A N 1
ATOM 5146 C CA . THR A 1 640 ? -17.548 -13.050 0.031 1.00 94.62 640 THR A CA 1
ATOM 5147 C C . THR A 1 640 ? -16.724 -13.992 0.891 1.00 94.62 640 THR A C 1
ATOM 5149 O O . THR A 1 640 ? -16.918 -14.091 2.099 1.00 94.62 640 THR A O 1
ATOM 5152 N N . THR A 1 641 ? -15.798 -14.709 0.266 1.00 93.62 641 THR A N 1
ATOM 5153 C CA . THR A 1 641 ? -14.980 -15.698 0.969 1.00 93.62 641 THR A CA 1
ATOM 5154 C C . THR A 1 641 ? -13.687 -15.060 1.449 1.00 93.62 641 THR A C 1
ATOM 5156 O O . THR A 1 641 ? -12.889 -14.605 0.628 1.00 93.62 641 THR A O 1
ATOM 5159 N N . TYR A 1 642 ? -13.483 -15.054 2.764 1.00 94.38 642 TYR A N 1
ATOM 5160 C CA . TYR A 1 642 ? -12.208 -14.697 3.374 1.00 94.38 642 TYR A CA 1
ATOM 5161 C C . TYR A 1 642 ? -11.426 -15.956 3.742 1.00 94.38 642 TYR A C 1
ATOM 5163 O O . TYR A 1 642 ? -11.998 -16.964 4.155 1.00 94.38 642 TYR A O 1
ATOM 5171 N N . THR A 1 643 ? -10.110 -15.885 3.580 1.00 92.12 643 THR A N 1
ATOM 5172 C CA . THR A 1 643 ? -9.161 -16.888 4.089 1.00 92.12 643 THR A CA 1
ATOM 5173 C C . THR A 1 643 ? -8.146 -16.184 4.991 1.00 92.12 643 THR A C 1
ATOM 5175 O O . THR A 1 643 ? -8.376 -15.043 5.387 1.00 92.12 643 THR A O 1
ATOM 5178 N N . GLY A 1 644 ? -7.044 -16.832 5.357 1.00 91.31 644 GLY A N 1
ATOM 5179 C CA . GLY A 1 644 ? -5.989 -16.209 6.151 1.00 91.31 644 GLY A CA 1
ATOM 5180 C C . GLY A 1 644 ? -5.558 -17.075 7.328 1.00 91.31 644 GLY A C 1
ATOM 5181 O O . GLY A 1 644 ? -5.637 -18.301 7.250 1.00 91.31 644 GLY A O 1
ATOM 5182 N N . GLY A 1 645 ? -5.070 -16.430 8.384 1.00 93.50 645 GLY A N 1
ATOM 5183 C CA . GLY A 1 645 ? -4.453 -17.087 9.532 1.00 93.50 645 GLY A CA 1
ATOM 5184 C C . GLY A 1 645 ? -3.269 -16.291 10.082 1.00 93.50 645 GLY A C 1
ATOM 5185 O O . GLY A 1 645 ? -3.220 -15.065 9.979 1.00 93.50 645 GLY A O 1
ATOM 5186 N N . ASN A 1 646 ? -2.290 -17.002 10.637 1.00 92.50 646 ASN A N 1
ATOM 5187 C CA . ASN A 1 646 ? -1.009 -16.417 11.014 1.00 92.50 646 ASN A CA 1
ATOM 5188 C C . ASN A 1 646 ? -0.336 -15.754 9.792 1.00 92.50 646 ASN A C 1
ATOM 5190 O O . ASN A 1 646 ? -0.278 -16.364 8.729 1.00 92.50 646 ASN A O 1
ATOM 5194 N N . ILE A 1 647 ? 0.168 -14.522 9.930 1.00 88.06 647 ILE A N 1
ATOM 5195 C CA . ILE A 1 647 ? 0.748 -13.753 8.810 1.00 88.06 647 ILE A CA 1
ATOM 5196 C C . ILE A 1 647 ? 1.870 -14.526 8.102 1.00 88.06 647 ILE A C 1
ATOM 5198 O O . ILE A 1 647 ? 1.852 -14.592 6.872 1.00 88.06 647 ILE A O 1
ATOM 5202 N N . TYR A 1 648 ? 2.824 -15.098 8.848 1.00 86.25 648 TYR A N 1
ATOM 5203 C CA . TYR A 1 648 ? 3.996 -15.771 8.277 1.00 86.25 648 TYR A CA 1
ATOM 5204 C C . TYR A 1 648 ? 3.596 -16.887 7.301 1.00 86.25 648 TYR A C 1
ATOM 5206 O O . TYR A 1 648 ? 4.137 -16.950 6.194 1.00 86.25 648 TYR A O 1
ATOM 5214 N N . ASP A 1 649 ? 2.612 -17.705 7.684 1.00 81.25 649 ASP A N 1
ATOM 5215 C CA . ASP A 1 649 ? 2.143 -18.850 6.895 1.00 81.25 649 ASP A CA 1
ATOM 5216 C C . ASP A 1 649 ? 1.058 -18.491 5.867 1.00 81.25 649 ASP A C 1
ATOM 5218 O O . ASP A 1 649 ? 1.035 -19.029 4.758 1.00 81.25 649 ASP A O 1
ATOM 5222 N N . ALA A 1 650 ? 0.121 -17.612 6.231 1.00 78.38 650 ALA A N 1
ATOM 5223 C CA . ALA A 1 650 ? -1.081 -17.352 5.439 1.00 78.38 650 ALA A CA 1
ATOM 5224 C C . ALA A 1 650 ? -0.851 -16.350 4.304 1.00 78.38 650 ALA A C 1
ATOM 5226 O O . ALA A 1 650 ? -1.483 -16.446 3.245 1.00 78.38 650 ALA A O 1
ATOM 5227 N N . ILE A 1 651 ? 0.032 -15.375 4.530 1.00 75.38 651 ILE A N 1
ATOM 5228 C CA . ILE A 1 651 ? 0.486 -14.466 3.488 1.00 75.38 651 ILE A CA 1
ATOM 5229 C C . ILE A 1 651 ? 1.964 -14.736 3.247 1.00 75.38 651 ILE A C 1
ATOM 5231 O O . ILE A 1 651 ? 2.263 -15.516 2.359 1.00 75.38 651 ILE A O 1
ATOM 5235 N N . TYR A 1 652 ? 2.878 -14.168 4.027 1.00 75.56 652 TYR A N 1
ATOM 5236 C CA . TYR A 1 652 ? 4.314 -14.356 3.888 1.00 75.56 652 TYR A CA 1
ATOM 5237 C C . TYR A 1 652 ? 5.085 -13.833 5.087 1.00 75.56 652 TYR A C 1
ATOM 5239 O O . TYR A 1 652 ? 4.600 -12.936 5.781 1.00 75.56 652 TYR A O 1
ATOM 5247 N N . PRO A 1 653 ? 6.338 -14.293 5.258 1.00 84.00 653 PRO A N 1
ATOM 5248 C CA . PRO A 1 653 ? 7.243 -13.724 6.240 1.00 84.00 653 PRO A CA 1
ATOM 5249 C C . PRO A 1 653 ? 7.412 -12.220 6.011 1.00 84.00 653 PRO A C 1
ATOM 5251 O O . PRO A 1 653 ? 7.909 -11.806 4.963 1.00 84.00 653 PRO A O 1
ATOM 5254 N N . ALA A 1 654 ? 7.002 -11.408 6.981 1.00 86.25 654 ALA A N 1
ATOM 5255 C CA . ALA A 1 654 ? 7.043 -9.952 6.947 1.00 86.25 654 ALA A CA 1
ATOM 5256 C C . ALA A 1 654 ? 7.323 -9.399 8.346 1.00 86.25 654 ALA A C 1
ATOM 5258 O O . ALA A 1 654 ? 6.628 -9.716 9.305 1.00 86.25 654 ALA A O 1
ATOM 5259 N N . SER A 1 655 ? 8.333 -8.543 8.462 1.00 90.25 655 SER A N 1
ATOM 5260 C CA . SER A 1 655 ? 8.725 -7.935 9.733 1.00 90.25 655 SER A CA 1
ATOM 5261 C C . SER A 1 655 ? 8.468 -6.430 9.777 1.00 90.25 655 SER A C 1
ATOM 5263 O O . SER A 1 655 ? 8.342 -5.783 8.738 1.00 90.25 655 SER A O 1
ATOM 5265 N N . GLY A 1 656 ? 8.401 -5.864 10.987 1.00 94.00 656 GLY A N 1
ATOM 5266 C CA . GLY A 1 656 ? 8.175 -4.431 11.185 1.00 94.00 656 GLY A CA 1
ATOM 5267 C C . GLY A 1 656 ? 6.759 -3.963 10.836 1.00 94.00 656 GLY A C 1
ATOM 5268 O O . GLY A 1 656 ? 6.603 -2.825 10.392 1.00 94.00 656 GLY A O 1
ATOM 5269 N N . ALA A 1 657 ? 5.753 -4.823 11.013 1.00 95.75 657 ALA A N 1
ATOM 5270 C CA . ALA A 1 657 ? 4.344 -4.507 10.778 1.00 95.75 657 ALA A CA 1
ATOM 5271 C C . ALA A 1 657 ? 3.646 -3.924 12.024 1.00 95.75 657 ALA A C 1
ATOM 5273 O O . ALA A 1 657 ? 4.013 -4.255 13.157 1.00 95.75 657 ALA A O 1
ATOM 5274 N N . SER A 1 658 ? 2.611 -3.102 11.814 1.00 97.38 658 SER A N 1
ATOM 5275 C CA . SER A 1 658 ? 1.864 -2.424 12.888 1.00 97.38 658 SER A CA 1
ATOM 5276 C C . SER A 1 658 ? 1.188 -3.406 13.845 1.00 97.38 658 SER A C 1
ATOM 5278 O O . SER A 1 658 ? 1.316 -3.274 15.064 1.00 97.38 658 SER A O 1
ATOM 5280 N N . ILE A 1 659 ? 0.539 -4.443 13.306 1.00 96.62 659 ILE A N 1
ATOM 5281 C CA . ILE A 1 659 ? -0.235 -5.407 14.101 1.00 96.62 659 ILE A CA 1
ATOM 5282 C C . ILE A 1 659 ? 0.635 -6.305 14.992 1.00 96.62 659 ILE A C 1
ATOM 5284 O O . ILE A 1 659 ? 0.229 -6.619 16.114 1.00 96.62 659 ILE A O 1
ATOM 5288 N N . ASP A 1 660 ? 1.841 -6.663 14.537 1.00 96.69 660 ASP A N 1
ATOM 5289 C CA . ASP A 1 660 ? 2.823 -7.424 15.319 1.00 96.69 660 ASP A CA 1
ATOM 5290 C C . ASP A 1 660 ? 3.360 -6.570 16.478 1.00 96.69 660 ASP A C 1
ATOM 5292 O O . ASP A 1 660 ? 3.426 -7.029 17.619 1.00 96.69 660 ASP A O 1
ATOM 5296 N N . TRP A 1 661 ? 3.694 -5.303 16.199 1.00 97.62 661 TRP A N 1
ATOM 5297 C CA . TRP A 1 661 ? 4.140 -4.356 17.220 1.00 97.62 661 TRP A CA 1
ATOM 5298 C C . TRP A 1 661 ? 3.036 -4.063 18.244 1.00 97.62 661 TRP A C 1
ATOM 5300 O O . TRP A 1 661 ? 3.303 -4.063 19.444 1.00 97.62 661 TRP A O 1
ATOM 5310 N N . ALA A 1 662 ? 1.784 -3.880 17.814 1.00 97.12 662 ALA A N 1
ATOM 5311 C CA . ALA A 1 662 ? 0.660 -3.698 18.730 1.00 97.12 662 ALA A CA 1
ATOM 5312 C C . ALA A 1 662 ? 0.493 -4.921 19.652 1.00 97.12 662 ALA A C 1
ATOM 5314 O O . ALA A 1 662 ? 0.407 -4.780 20.873 1.00 97.12 662 ALA A O 1
ATOM 5315 N N . TYR A 1 663 ? 0.550 -6.132 19.095 1.00 96.81 663 TYR A N 1
ATOM 5316 C CA . TYR A 1 663 ? 0.435 -7.360 19.881 1.00 96.81 663 TYR A CA 1
ATOM 5317 C C . TYR A 1 663 ? 1.555 -7.521 20.923 1.00 96.81 663 TYR A C 1
ATOM 5319 O O . TYR A 1 663 ? 1.309 -7.905 22.075 1.00 96.81 663 TYR A O 1
ATOM 5327 N N . ALA A 1 664 ? 2.792 -7.215 20.530 1.00 95.12 664 ALA A N 1
ATOM 5328 C CA . ALA A 1 664 ? 3.965 -7.429 21.368 1.00 95.12 664 ALA A CA 1
ATOM 5329 C C . ALA A 1 664 ? 4.226 -6.298 22.376 1.00 95.12 664 ALA A C 1
ATOM 5331 O O . ALA A 1 664 ? 4.656 -6.566 23.498 1.00 95.12 664 ALA A O 1
ATOM 5332 N N . ASN A 1 665 ? 3.982 -5.038 22.001 1.00 95.06 665 ASN A N 1
ATOM 5333 C CA . ASN A 1 665 ? 4.432 -3.869 22.763 1.00 95.06 665 ASN A CA 1
ATOM 5334 C C . ASN A 1 665 ? 3.303 -3.105 23.475 1.00 95.06 665 ASN A C 1
ATOM 5336 O O . ASN A 1 665 ? 3.595 -2.388 24.443 1.00 95.06 665 ASN A O 1
ATOM 5340 N N . MET A 1 666 ? 2.044 -3.253 23.043 1.00 94.06 666 MET A N 1
ATOM 5341 C CA . MET A 1 666 ? 0.906 -2.452 23.532 1.00 94.06 666 MET A CA 1
ATOM 5342 C C . MET A 1 666 ? 0.006 -3.153 24.557 1.00 94.06 666 MET A C 1
ATOM 5344 O O . MET A 1 666 ? -0.970 -2.558 25.010 1.00 94.06 666 MET A O 1
ATOM 5348 N N . ASP A 1 667 ? 0.349 -4.381 24.957 1.00 88.88 667 ASP A N 1
ATOM 5349 C CA . ASP A 1 667 ? -0.490 -5.272 25.780 1.00 88.88 667 ASP A CA 1
ATOM 5350 C C . ASP A 1 667 ? -1.841 -5.623 25.118 1.00 88.88 667 ASP A C 1
ATOM 5352 O O . ASP A 1 667 ? -2.764 -6.115 25.765 1.00 88.88 667 ASP A O 1
ATOM 5356 N N . THR A 1 668 ? -1.942 -5.431 23.800 1.00 94.69 668 THR A N 1
ATOM 5357 C CA . THR A 1 668 ? -3.142 -5.692 23.002 1.00 94.69 668 THR A CA 1
ATOM 5358 C C . THR A 1 668 ? -3.101 -7.107 22.431 1.00 94.69 668 THR A C 1
ATOM 5360 O O . THR A 1 668 ? -2.597 -7.345 21.338 1.00 94.69 668 THR A O 1
ATOM 5363 N N . LYS A 1 669 ? -3.630 -8.081 23.175 1.00 95.38 669 LYS A N 1
ATOM 5364 C CA . LYS A 1 669 ? -3.564 -9.509 22.799 1.00 95.38 669 LYS A CA 1
ATOM 5365 C C . LYS A 1 669 ? -4.515 -9.934 21.676 1.00 95.38 669 LYS A C 1
ATOM 5367 O O . LYS A 1 669 ? -4.447 -11.078 21.238 1.00 95.38 669 LYS A O 1
ATOM 5372 N N . MET A 1 670 ? -5.349 -9.023 21.181 1.00 98.19 670 MET A N 1
ATOM 5373 C CA . MET A 1 670 ? -6.172 -9.224 19.989 1.00 98.19 670 MET A CA 1
ATOM 5374 C C . MET A 1 670 ? -5.778 -8.202 18.930 1.00 98.19 670 MET A C 1
ATOM 5376 O O . MET A 1 670 ? -6.082 -7.018 19.052 1.00 98.19 670 MET A O 1
ATOM 5380 N N . SER A 1 671 ? -5.065 -8.661 17.905 1.00 98.19 671 SER A N 1
ATOM 5381 C CA . SER A 1 671 ? -4.526 -7.815 16.841 1.00 98.19 671 SER A CA 1
ATOM 5382 C C . SER A 1 671 ? -4.762 -8.493 15.497 1.00 98.19 671 SER A C 1
ATOM 5384 O O . SER A 1 671 ? -4.336 -9.633 15.308 1.00 98.19 671 SER A O 1
ATOM 5386 N N . PHE A 1 672 ? -5.462 -7.819 14.586 1.00 98.69 672 PHE A N 1
ATOM 5387 C CA . PHE A 1 672 ? -5.883 -8.384 13.306 1.00 98.69 672 PHE A CA 1
ATOM 5388 C C . PHE A 1 672 ? -5.624 -7.422 12.145 1.00 98.69 672 PHE A C 1
ATOM 5390 O O . PHE A 1 672 ? -5.771 -6.209 12.274 1.00 98.69 672 PHE A O 1
ATOM 5397 N N . CYS A 1 673 ? -5.282 -7.970 10.984 1.00 98.38 673 CYS A N 1
ATOM 5398 C CA . CYS A 1 673 ? -5.181 -7.243 9.723 1.00 98.38 673 CYS A CA 1
ATOM 5399 C C . CYS A 1 673 ? -6.206 -7.802 8.733 1.00 98.38 673 CYS A C 1
ATOM 5401 O O . CYS A 1 673 ? -6.242 -9.008 8.494 1.00 98.38 673 CYS A O 1
ATOM 5403 N N . PHE A 1 674 ? -7.031 -6.937 8.148 1.00 98.56 674 PHE A N 1
ATOM 5404 C CA . PHE A 1 674 ? -7.889 -7.307 7.027 1.00 98.56 674 PHE A CA 1
ATOM 5405 C C . PHE A 1 674 ? -7.231 -6.880 5.722 1.00 98.56 674 PHE A C 1
ATOM 5407 O O . PHE A 1 674 ? -7.039 -5.691 5.502 1.00 98.56 674 PHE A O 1
ATOM 5414 N N . GLU A 1 675 ? -7.005 -7.817 4.811 1.00 96.06 675 GLU A N 1
ATOM 5415 C CA . GLU A 1 675 ? -6.817 -7.520 3.393 1.00 96.06 675 GLU A CA 1
ATOM 5416 C C . GLU A 1 675 ? -8.198 -7.518 2.739 1.00 96.06 675 GLU A C 1
ATOM 5418 O O . GLU A 1 675 ? -8.789 -8.575 2.518 1.00 96.06 675 GLU A O 1
ATOM 5423 N N . LEU A 1 676 ? -8.752 -6.335 2.481 1.00 97.19 676 LEU A N 1
ATOM 5424 C CA . LEU A 1 676 ? -10.128 -6.158 2.018 1.00 97.19 676 LEU A CA 1
ATOM 5425 C C . LEU A 1 676 ? -10.353 -6.652 0.578 1.00 97.19 676 LEU A C 1
ATOM 5427 O O . LEU A 1 676 ? -9.467 -7.223 -0.072 1.00 97.19 676 LEU A O 1
ATOM 5431 N N . ARG A 1 677 ? -11.572 -6.431 0.069 1.00 94.44 677 ARG A N 1
ATOM 5432 C CA . ARG A 1 677 ? -11.910 -6.663 -1.335 1.00 94.44 677 ARG A CA 1
ATOM 5433 C C . ARG A 1 677 ? -10.942 -5.953 -2.292 1.00 94.44 677 ARG A C 1
ATOM 5435 O O . ARG A 1 677 ? -10.417 -4.883 -1.979 1.00 94.44 677 ARG A O 1
ATOM 5442 N N . PRO A 1 678 ? -10.833 -6.468 -3.523 1.00 90.81 678 PRO A N 1
ATOM 5443 C CA . PRO A 1 678 ? -11.439 -7.714 -4.009 1.00 90.81 678 PRO A CA 1
ATOM 5444 C C . PRO A 1 678 ? -10.604 -8.954 -3.657 1.00 90.81 678 PRO A C 1
ATOM 5446 O O . PRO A 1 678 ? -9.535 -8.869 -3.062 1.00 90.81 678 PRO A O 1
ATOM 5449 N N . GLY A 1 679 ? -11.118 -10.132 -4.010 1.00 83.88 679 GLY A N 1
ATOM 5450 C CA . GLY A 1 679 ? -10.430 -11.399 -3.776 1.00 83.88 679 GLY A CA 1
ATOM 5451 C C . GLY A 1 679 ? -9.109 -11.546 -4.548 1.00 83.88 679 GLY A C 1
ATOM 5452 O O . GLY A 1 679 ? -8.800 -10.755 -5.444 1.00 83.88 679 GLY A O 1
ATOM 5453 N N . PRO A 1 680 ? -8.356 -12.625 -4.279 1.00 71.12 680 PRO A N 1
ATOM 5454 C CA . PRO A 1 680 ? -6.971 -12.802 -4.737 1.00 71.12 680 PRO A CA 1
ATOM 5455 C C . PRO A 1 680 ? -6.830 -12.875 -6.268 1.00 71.12 680 PRO A C 1
ATOM 5457 O O . PRO A 1 680 ? -5.756 -12.679 -6.826 1.00 71.12 680 PRO A O 1
ATOM 5460 N N . ASN A 1 681 ? -7.930 -13.115 -6.985 1.00 69.19 681 ASN A N 1
ATOM 5461 C CA . ASN A 1 681 ? -7.948 -13.187 -8.443 1.00 69.19 681 ASN A CA 1
ATOM 5462 C C . ASN A 1 681 ? -8.137 -11.832 -9.136 1.00 69.19 681 ASN A C 1
ATOM 5464 O O . ASN A 1 681 ? -8.212 -11.801 -10.365 1.00 69.19 681 ASN A O 1
ATOM 5468 N N . ALA A 1 682 ? -8.207 -10.722 -8.409 1.00 67.81 682 ALA A N 1
ATOM 5469 C CA . ALA A 1 682 ? -8.390 -9.417 -9.033 1.00 67.81 682 ALA A CA 1
ATOM 5470 C C . ALA A 1 682 ? -7.121 -8.871 -9.703 1.00 67.81 682 ALA A C 1
ATOM 5472 O O . ALA A 1 682 ? -7.215 -8.118 -10.664 1.00 67.81 682 ALA A O 1
ATOM 5473 N N . GLY A 1 683 ? -5.927 -9.266 -9.258 1.00 65.75 683 GLY A N 1
ATOM 5474 C CA . GLY A 1 683 ? -4.675 -8.701 -9.766 1.00 65.75 683 GLY A CA 1
ATOM 5475 C C . GLY A 1 683 ? -4.622 -7.175 -9.656 1.00 65.75 683 GLY A C 1
ATOM 5476 O O . GLY A 1 683 ? -5.123 -6.618 -8.686 1.00 65.75 683 GLY A O 1
ATOM 5477 N N . ILE A 1 684 ? -4.048 -6.466 -10.638 1.00 59.41 684 ILE A N 1
ATOM 5478 C CA . ILE A 1 684 ? -3.865 -5.005 -10.522 1.00 59.41 684 ILE A CA 1
ATOM 5479 C C . ILE A 1 684 ? -5.165 -4.212 -10.370 1.00 59.41 684 ILE A C 1
ATOM 5481 O O . ILE A 1 684 ? -5.183 -3.185 -9.690 1.00 59.41 684 ILE A O 1
ATOM 5485 N N . VAL A 1 685 ? -6.264 -4.690 -10.971 1.00 61.25 685 VAL A N 1
ATOM 5486 C CA . VAL A 1 685 ? -7.574 -4.042 -10.819 1.00 61.25 685 VAL A CA 1
ATOM 5487 C C . VAL A 1 685 ? -8.091 -4.171 -9.385 1.00 61.25 685 VAL A C 1
ATOM 5489 O O . VAL A 1 685 ? -9.061 -3.512 -9.031 1.00 61.25 685 VAL A O 1
ATOM 5492 N N . GLY A 1 686 ? -7.401 -4.943 -8.537 1.00 74.12 686 GLY A N 1
ATOM 5493 C CA . GLY A 1 686 ? -7.654 -5.060 -7.113 1.00 74.12 686 GLY A CA 1
ATOM 5494 C C . GLY A 1 686 ? -7.612 -3.731 -6.373 1.00 74.12 686 GLY A C 1
ATOM 5495 O O . GLY A 1 686 ? -8.545 -3.395 -5.649 1.00 74.12 686 GLY A O 1
ATOM 5496 N N . PHE A 1 687 ? -6.593 -2.911 -6.633 1.00 85.75 687 PHE A N 1
ATOM 5497 C CA . PHE A 1 687 ? -6.515 -1.571 -6.044 1.00 85.75 687 PHE A CA 1
ATOM 5498 C C . PHE A 1 687 ? -7.473 -0.572 -6.709 1.00 85.75 687 PHE A C 1
ATOM 5500 O O . PHE A 1 687 ? -7.748 0.477 -6.129 1.00 85.75 687 PHE A O 1
ATOM 5507 N N . ASN A 1 688 ? -8.001 -0.895 -7.896 1.00 85.88 688 ASN A N 1
ATOM 5508 C CA . ASN A 1 688 ? -9.046 -0.152 -8.605 1.00 85.88 688 ASN A CA 1
ATOM 5509 C C . ASN A 1 688 ? -10.435 -0.758 -8.340 1.00 85.88 688 ASN A C 1
ATOM 5511 O O . ASN A 1 688 ? -11.215 -1.000 -9.265 1.00 85.88 688 ASN A O 1
ATOM 5515 N N . LEU A 1 689 ? -10.735 -1.052 -7.074 1.00 91.06 689 LEU A N 1
ATOM 5516 C CA . LEU A 1 689 ? -12.045 -1.566 -6.706 1.00 91.06 689 LEU A CA 1
ATOM 5517 C C . LEU A 1 689 ? -13.127 -0.533 -7.090 1.00 91.06 689 LEU A C 1
ATOM 5519 O O . LEU A 1 689 ? -12.993 0.636 -6.728 1.00 91.06 689 LEU A O 1
ATOM 5523 N N . PRO A 1 690 ? -14.199 -0.923 -7.806 1.00 91.50 690 PRO A N 1
ATOM 5524 C CA . PRO A 1 690 ? -15.251 0.011 -8.180 1.00 91.50 690 PRO A CA 1
ATOM 5525 C C . PRO A 1 690 ? -15.897 0.675 -6.958 1.00 91.50 690 PRO A C 1
ATOM 5527 O O . PRO A 1 690 ? -16.247 -0.017 -6.007 1.00 91.50 690 PRO A O 1
ATOM 5530 N N . ALA A 1 691 ? -16.177 1.978 -7.002 1.00 92.75 691 ALA A N 1
ATOM 5531 C CA . ALA A 1 691 ? -16.801 2.699 -5.888 1.00 92.75 691 ALA A CA 1
ATOM 5532 C C . ALA A 1 691 ? -18.173 2.126 -5.472 1.00 92.75 691 ALA A C 1
ATOM 5534 O O . ALA A 1 691 ? -18.566 2.205 -4.310 1.00 92.75 691 ALA A O 1
ATOM 5535 N N . SER A 1 692 ? -18.872 1.460 -6.396 1.00 93.44 692 SER A N 1
ATOM 5536 C CA . SER A 1 692 ? -20.097 0.697 -6.109 1.00 93.44 692 SER A CA 1
ATOM 5537 C C . SER A 1 692 ? -19.902 -0.458 -5.114 1.00 93.44 692 SER A C 1
ATOM 5539 O O . SER A 1 692 ? -20.879 -0.945 -4.553 1.00 93.44 692 SER A O 1
ATOM 5541 N N . GLN A 1 693 ? -18.662 -0.895 -4.882 1.00 96.06 693 GLN A N 1
ATOM 5542 C CA . GLN A 1 693 ? -18.292 -1.942 -3.931 1.00 96.06 693 GLN A CA 1
ATOM 5543 C C . GLN A 1 693 ? -17.928 -1.392 -2.546 1.00 96.06 693 GLN A C 1
ATOM 5545 O O . GLN A 1 693 ? -17.800 -2.192 -1.624 1.00 96.06 693 GLN A O 1
ATOM 5550 N N . ILE A 1 694 ? -17.802 -0.068 -2.366 1.00 97.25 694 ILE A N 1
ATOM 5551 C CA . ILE A 1 694 ? -17.472 0.530 -1.061 1.00 97.25 694 ILE A CA 1
ATOM 5552 C C . ILE A 1 694 ? -18.532 0.150 -0.027 1.00 97.25 694 ILE A C 1
ATOM 5554 O O . ILE A 1 694 ? -18.197 -0.388 1.024 1.00 97.25 694 ILE A O 1
ATOM 5558 N N . LYS A 1 695 ? -19.812 0.379 -0.344 1.00 97.12 695 LYS A N 1
ATOM 5559 C CA . LYS A 1 695 ? -20.913 0.048 0.564 1.00 97.12 695 LYS A CA 1
ATOM 5560 C C . LYS A 1 695 ? -21.042 -1.468 0.819 1.00 97.12 695 LYS A C 1
ATOM 5562 O O . LYS A 1 695 ? -21.018 -1.833 1.989 1.00 97.12 695 LYS A O 1
ATOM 5567 N N . PRO A 1 696 ? -21.072 -2.355 -0.199 1.00 97.88 696 PRO A N 1
ATOM 5568 C CA . PRO A 1 696 ? -21.062 -3.801 0.035 1.00 97.88 696 PRO A CA 1
ATOM 5569 C C . PRO A 1 696 ? -19.896 -4.292 0.905 1.00 97.88 696 PRO A C 1
ATOM 5571 O O . PRO A 1 696 ? -20.102 -5.141 1.767 1.00 97.88 696 PRO A O 1
ATOM 5574 N N . ASN A 1 697 ? -18.688 -3.750 0.704 1.00 97.94 697 ASN A N 1
ATOM 5575 C CA . ASN A 1 697 ? -17.527 -4.052 1.542 1.00 97.94 697 ASN A CA 1
ATOM 5576 C C . ASN A 1 697 ? -17.730 -3.545 2.980 1.00 97.94 697 ASN A C 1
ATOM 5578 O O . ASN A 1 697 ? -17.485 -4.273 3.930 1.00 97.94 697 ASN A O 1
ATOM 5582 N N . GLY A 1 698 ? -18.219 -2.315 3.157 1.00 98.19 698 GLY A N 1
ATOM 5583 C CA . GLY A 1 698 ? -18.535 -1.771 4.478 1.00 98.19 698 GLY A CA 1
ATOM 5584 C C . GLY A 1 698 ? -19.562 -2.618 5.237 1.00 98.19 698 GLY A C 1
ATOM 5585 O O . GLY A 1 698 ? -19.337 -2.962 6.391 1.00 98.19 698 GLY A O 1
ATOM 5586 N N . GLU A 1 699 ? -20.656 -3.012 4.583 1.00 98.19 699 GLU A N 1
ATOM 5587 C CA . GLU A 1 699 ? -21.745 -3.786 5.195 1.00 98.19 699 GLU A CA 1
ATOM 5588 C C . GLU A 1 699 ? -21.292 -5.170 5.688 1.00 98.19 699 GLU A C 1
ATOM 5590 O O . GLU A 1 699 ? -21.619 -5.554 6.809 1.00 98.19 699 GLU A O 1
ATOM 5595 N N . GLU A 1 700 ? -20.515 -5.915 4.896 1.00 97.75 700 GLU A N 1
ATOM 5596 C CA . GLU A 1 700 ? -20.019 -7.233 5.324 1.00 97.75 700 GLU A CA 1
ATOM 5597 C C . GLU A 1 700 ? -18.905 -7.144 6.374 1.00 97.75 700 GLU A C 1
ATOM 5599 O O . GLU A 1 700 ? -18.811 -8.004 7.252 1.00 97.75 700 GLU A O 1
ATOM 5604 N N . ILE A 1 701 ? -18.082 -6.089 6.324 1.00 98.44 701 ILE A N 1
ATOM 5605 C CA . ILE A 1 701 ? -17.070 -5.852 7.351 1.00 98.44 701 ILE A CA 1
ATOM 5606 C C . ILE A 1 701 ? -17.748 -5.503 8.675 1.00 98.44 701 ILE A C 1
ATOM 5608 O O . ILE A 1 701 ? -17.350 -6.057 9.695 1.00 98.44 701 ILE A O 1
ATOM 5612 N N . MET A 1 702 ? -18.821 -4.707 8.682 1.00 98.44 702 MET A N 1
ATOM 5613 C CA . MET A 1 702 ? -19.601 -4.457 9.902 1.00 98.44 702 MET A CA 1
ATOM 5614 C C . MET A 1 702 ? -20.182 -5.740 10.505 1.00 98.44 702 MET A C 1
ATOM 5616 O O . MET A 1 702 ? -20.047 -5.951 11.711 1.00 98.44 702 MET A O 1
ATOM 5620 N N . ASP A 1 703 ? -20.765 -6.623 9.684 1.00 98.06 703 ASP A N 1
ATOM 5621 C CA . ASP A 1 703 ? -21.261 -7.927 10.152 1.00 98.06 703 ASP A CA 1
ATOM 5622 C C . ASP A 1 703 ? -20.138 -8.751 10.809 1.00 98.06 703 ASP A C 1
ATOM 5624 O O . ASP A 1 703 ? -20.345 -9.417 11.828 1.00 98.06 703 ASP A O 1
ATOM 5628 N N . SER A 1 704 ? -18.932 -8.681 10.242 1.00 98.25 704 SER A N 1
ATOM 5629 C CA . SER A 1 704 ? -17.759 -9.382 10.759 1.00 98.25 704 SER A CA 1
ATOM 5630 C C . SER A 1 704 ? -17.188 -8.778 12.037 1.00 98.25 704 SER A C 1
ATOM 5632 O O . SER A 1 704 ? -16.823 -9.528 12.937 1.00 98.25 704 SER A O 1
ATOM 5634 N N . LEU A 1 705 ? -17.172 -7.447 12.163 1.00 98.69 705 LEU A N 1
ATOM 5635 C CA . LEU A 1 705 ? -16.688 -6.756 13.357 1.00 98.69 705 LEU A CA 1
ATOM 5636 C C . LEU A 1 705 ? -17.592 -7.033 14.555 1.00 98.69 705 LEU A C 1
ATOM 5638 O O . LEU A 1 705 ? -17.088 -7.286 15.644 1.00 98.69 705 LEU A O 1
ATOM 5642 N N . VAL A 1 706 ? -18.911 -7.084 14.347 1.00 98.44 706 VAL A N 1
ATOM 5643 C CA . VAL A 1 706 ? -19.860 -7.505 15.387 1.00 98.44 706 VAL A CA 1
ATOM 5644 C C . VAL A 1 706 ? -19.543 -8.927 15.865 1.00 98.44 706 VAL A C 1
ATOM 5646 O O . VAL A 1 706 ? -19.501 -9.180 17.067 1.00 98.44 706 VAL A O 1
ATOM 5649 N N . ALA A 1 707 ? -19.296 -9.867 14.947 1.00 98.50 707 ALA A N 1
ATOM 5650 C CA . ALA A 1 707 ? -18.945 -11.240 15.315 1.00 98.50 707 ALA A CA 1
ATOM 5651 C C . ALA A 1 707 ? -17.591 -11.324 16.041 1.00 98.50 707 ALA A C 1
ATOM 5653 O O . ALA A 1 707 ? -17.496 -11.999 17.064 1.00 98.50 707 ALA A O 1
ATOM 5654 N N . MET A 1 708 ? -16.580 -10.610 15.538 1.00 98.62 708 MET A N 1
ATOM 5655 C CA . MET A 1 708 ? -15.238 -10.524 16.112 1.00 98.62 708 MET A CA 1
ATOM 5656 C C . MET A 1 708 ? -15.281 -9.997 17.547 1.00 98.62 708 MET A C 1
ATOM 5658 O O . MET A 1 708 ? -14.779 -10.645 18.461 1.00 98.62 708 MET A O 1
ATOM 5662 N N . VAL A 1 709 ? -15.906 -8.837 17.752 1.00 98.19 709 VAL A N 1
ATOM 5663 C CA . VAL A 1 709 ? -15.974 -8.165 19.052 1.00 98.19 709 VAL A CA 1
ATOM 5664 C C . VAL A 1 709 ? -16.718 -9.026 20.073 1.00 98.19 709 VAL A C 1
ATOM 5666 O O . VAL A 1 709 ? -16.208 -9.242 21.169 1.00 98.19 709 VAL A O 1
ATOM 5669 N N . ASN A 1 710 ? -17.862 -9.602 19.697 1.00 97.81 710 ASN A N 1
ATOM 5670 C CA . ASN A 1 710 ? -18.619 -10.485 20.588 1.00 97.81 710 ASN A CA 1
ATOM 5671 C C . ASN A 1 710 ? -17.819 -11.728 21.002 1.00 97.81 710 ASN A C 1
ATOM 5673 O O . ASN A 1 710 ? -17.970 -12.220 22.117 1.00 97.81 710 ASN A O 1
ATOM 5677 N N . GLU A 1 711 ? -16.994 -12.278 20.112 1.00 98.56 711 GLU A N 1
ATOM 5678 C CA . GLU A 1 711 ? -16.182 -13.449 20.441 1.00 98.56 711 GLU A CA 1
ATOM 5679 C C . GLU A 1 711 ? -15.000 -13.092 21.344 1.00 98.56 711 GLU A C 1
ATOM 5681 O O . GLU A 1 711 ? -14.746 -13.778 22.331 1.00 98.56 711 GLU A O 1
ATOM 5686 N N . ILE A 1 712 ? -14.340 -11.966 21.074 1.00 98.31 712 ILE A N 1
ATOM 5687 C CA . ILE A 1 712 ? -13.281 -11.416 21.928 1.00 98.31 712 ILE A CA 1
ATOM 5688 C C . ILE A 1 712 ? -13.809 -11.109 23.340 1.00 98.31 712 ILE A C 1
ATOM 5690 O O . ILE A 1 712 ? -13.115 -11.354 24.331 1.00 98.31 712 ILE A O 1
ATOM 5694 N N . GLU A 1 713 ? -15.040 -10.603 23.450 1.00 96.88 713 GLU A N 1
ATOM 5695 C CA . GLU A 1 713 ? -15.708 -10.367 24.732 1.00 96.88 713 GLU A CA 1
ATOM 5696 C C . GLU A 1 713 ? -15.924 -11.672 25.504 1.00 96.88 713 GLU A C 1
ATOM 5698 O O . GLU A 1 713 ? -15.541 -11.760 26.672 1.00 96.88 713 GLU A O 1
ATOM 5703 N N . LYS A 1 714 ? -16.452 -12.717 24.852 1.00 97.56 714 LYS A N 1
ATOM 5704 C CA . LYS A 1 714 ? -16.643 -14.039 25.479 1.00 97.56 714 LYS A CA 1
ATOM 5705 C C . LYS A 1 714 ? -15.338 -14.656 25.973 1.00 97.56 714 LYS A C 1
ATOM 5707 O O . LYS A 1 714 ? -15.339 -15.329 27.001 1.00 97.56 714 LYS A O 1
ATOM 5712 N N . LEU A 1 715 ? -14.245 -14.430 25.249 1.00 97.81 715 LEU A N 1
ATOM 5713 C CA . LEU A 1 715 ? -12.906 -14.894 25.614 1.00 97.81 715 LEU A CA 1
ATOM 5714 C C . LEU A 1 715 ? -12.266 -14.048 26.736 1.00 97.81 715 LEU A C 1
ATOM 5716 O O . LEU A 1 715 ? -11.220 -14.410 27.266 1.00 97.81 715 LEU A O 1
ATOM 5720 N N . GLY A 1 716 ? -12.898 -12.941 27.147 1.00 96.50 716 GLY A N 1
ATOM 5721 C CA . GLY A 1 716 ? -12.486 -12.147 28.307 1.00 96.50 716 GLY A CA 1
ATOM 5722 C C . GLY A 1 716 ? -11.334 -11.173 28.044 1.00 96.50 716 GLY A C 1
ATOM 5723 O O . GLY A 1 716 ? -10.601 -10.827 28.975 1.00 96.50 716 GLY A O 1
ATOM 5724 N N . TYR A 1 717 ? -11.157 -10.731 26.796 1.00 95.81 717 TYR A N 1
ATOM 5725 C CA . TYR A 1 717 ? -10.090 -9.800 26.398 1.00 95.81 717 TYR A CA 1
ATOM 5726 C C . TYR A 1 717 ? -10.483 -8.317 26.479 1.00 95.81 717 TYR A C 1
ATOM 5728 O O . TYR A 1 717 ? -9.609 -7.447 26.545 1.00 95.81 717 TYR A O 1
ATOM 5736 N N . PHE A 1 718 ? -11.781 -8.017 26.520 1.00 91.12 718 PHE A N 1
ATOM 5737 C CA . PHE A 1 718 ? -12.294 -6.687 26.845 1.00 91.12 718 PHE A CA 1
ATOM 5738 C C . PHE A 1 718 ? -12.427 -6.562 28.368 1.00 91.12 718 PHE A C 1
ATOM 5740 O O . PHE A 1 718 ? -13.343 -7.134 28.956 1.00 91.12 718 PHE A O 1
ATOM 5747 N N . LYS A 1 719 ? -11.470 -5.876 29.004 1.00 70.38 719 LYS A N 1
ATOM 5748 C CA . LYS A 1 719 ? -11.383 -5.693 30.462 1.00 70.38 719 LYS A CA 1
ATOM 5749 C C . LYS A 1 719 ? -11.415 -4.227 30.854 1.00 70.38 719 LYS A C 1
ATOM 5751 O O . LYS A 1 719 ? -10.828 -3.417 30.102 1.00 70.38 719 LYS A O 1
#

Secondary structure (DSSP, 8-state):
--EEEEE---SSTT---EEEEEE------S--------------SS------GGGGGSEEEEE---GGG-S--SSSS-EEEEEEE-TTS---TTSEEEEEETTEEEEEEEEEEEEEE-HHHHHS-HHHH--B-TTTS--TTTSS--HHHHHHHHHHHHHHHHHS-B-GGGGG---TT--B--TTTHHHHHHTHHHHHTT-SSSS-SS-----TT-------PPPBSSEEEEEEEEEEEE--TTS-GGGT-SS--PPPP-TT-EEEEEEESSS--EEEEE-----SSSGGGT--S--SSHHHHHHHHHHHHHHT----PPP--TT-EEEEEE--SHHHHHHHHHHHHH-TTEEESS-S--TT-EEEEEE-GGGHHHHHHHHHHTT-EEEEEES-HHHHHHHHHHTBPPSS-S---TTSB--HHHHHHHHHHHHHHSTTTEEEEEEEE-TTS-EEEEEEE--SSS---EEEEEE-SSTT-HHHHHHHHHHHHHHHH---HHHHHHHHHSEEEEES-S-HHHHHHHHHT-TT--S---B-GGG-B---GGG-SSSSTTSSS-BS-TTSTTB--SSTT-SHHHHHHHHHHHTTTTTEEEEEEEEESSSEEEES-SS-SPPPTTHHHHHHHHHHHHHHHHHHH-PPPEEEEHHHHT----S-HHHHHHHHSS--EEEEEEESS-GGGGGGGTT--GGGHHHHHHHHHHHHHHHHHHHHHTT---

InterPro domains:
  IPR000834 Peptidase M14, carboxypeptidase A [PF00246] (425-702)
  IPR000834 Peptidase M14, carboxypeptidase A [PR00765] (444-456)
  IPR000834 Peptidase M14, carboxypeptidase A [PR00765] (466-480)
  IPR000834 Peptidase M14, carboxypeptidase A [PR00765] (543-551)
  IPR000834 Peptidase M14, carboxypeptidase A [PR00765] (597-610)
  IPR000834 Peptidase M14, carboxypeptidase A [PS52035] (417-712)
  IPR000834 Peptidase M14, carboxypeptidase A [SM00631] (418-700)
  IPR001873 Epithelial sodium channel [PF00858] (42-284)
  IPR003146 Carboxypeptidase, activation peptide [PF02244] (328-400)
  IPR036990 Metallocarboxypeptidase-like, propeptide [G3DSA:3.30.70.340] (320-406)
  IPR057246 Zinc carboxypeptidases, zinc-binding region 1 [PS00132] (466-488)
  IPR057247 Zinc carboxypeptidases, zinc-binding region 2 [PS00133] (600-610)

Sequence (719 aa):
MDKVEESMQPASRACRPVIKIIKEFSKSQEEFTYGLKKIHYQIPKRPYRVTGCGYTTGLTLLLDPMVDDYIANGFSGYGFSLVIHDPYNMPDENAETKLVISSTESFIRISPESTYATESVREMDVNLRNCLFTNERILRISQRYSFINCLAECRLNYAQKKCKCALVTENLFKDENKTECGLKEHHCLMENKEIFNKVLNDFNKTLLPIQSPSALKFPCNCRPDCEFNRYTSELSSGKLNVKLSVNELSENKKPVAYKSDNILLHAFFDGLMATRYQRDIYTTGLSDLVIWNRSEEMFSKFTLIFALCLIAVACRGERARYDNYRVYKVIASNEEKLKILKDLESASDSIMFLDGVHSLNKAISVVVAPHKVPDFLHVLGQWEIQYDLVETNLQHQLEESYKQVAKVRSGAYGWTQYHELEDTYKWLQSLASEYPGVVTIVEAGKTYEGRSILGVKISKGQSPKPGVFVEAGIHAREWISAATATYLINELLTSDVEAIKQMADNYDWYVFPHANPDGFVYTHTTDRMWRKTRTPYEKGCFGADPNRNWGFHWNSVGSSNKPCSDTYAGPSAFSEVETRTFSEYIQTLKGKISLYISFHAFSQLLLYPYGHTADLPENHEDLKQVFDVTVNAVGKRYGTTYTGGNIYDAIYPASGASIDWAYANMDTKMSFCFELRPGPNAGIVGFNLPASQIKPNGEEIMDSLVAMVNEIEKLGYFK

pLDDT: mean 78.56, std 19.78, range [26.45, 98.88]

Foldseek 3Di:
DDKDKDWADDDDPPDIKIKIKAFDADDDPDPPPDPDPQDDDPFAQFWDDQAFPFLVRWDKDKDDLVVVPHPDDPDSAGFIKIFIGHPLADGDPPGAIDTDGWQKEKEKAKAKEKEAEDVQLVPDDCVVSQADEQQPDQDPPSRTDALRRLLVSLLQVVCCVFLVAGEPVCPVDCPVPGHHDDPVSVVVCVVCVCLNVPPPDPPPDDDDDDDDPDDPPNPRPGTHHNIDMGIDMDMIMHGDDPPDDCCVVDPDPDDDDDDSGMYIYIYTYRYSDHHYHYDYDDDPDPVVVVPPPDDPDPCPVVCVVVVVVVVVPPPLPDFDAQFQWWKKWWAAQDPVSLVLVVVVLVPDPQKDWPADSFDHGATTIITHRPVCVVVVVVSCSVVVIDMDTDDRTCRVLLVLLLVQEDDDPDDDDDLLGFYAPVNVVVNLVVVCVVPPPFKDKDFLFAFPVGDTQIWIKGEADDDQWFEEEEAFALFQLQRLRLLLLVLLVCCLPPPPDPLSVCVSHRYIYTTGSHLANQQNNCLNRHYNNGTFHAPDDPPRAGGARLFQQADWCRPVDDADCDSNRSRHRPPHRCNTRSSVSNVVSLLVCFPRHQAYEYEAADAQEKEADDQQDPDADPCQVLQVVLRVQLQVQLCPPPNQGHYYGYNCPRRHRGHNGPQHCCCPPRVHVHGIYGHFDDHSPCHPCRSVPNSNCSVVRSVSNSSSVSRSVVSSVVVPSTD

Organism: Glossina morsitans morsitans (NCBI:txid37546)

Radius of gyration: 31.59 Å; chains: 1; bounding box: 81×82×95 Å